Protein AF-A0AAV5U2C8-F1 (afdb_monomer)

Structure (mmCIF, N/CA/C/O backbone):
data_AF-A0AAV5U2C8-F1
#
_entry.id   AF-A0AAV5U2C8-F1
#
loop_
_atom_site.group_PDB
_atom_site.id
_atom_site.type_symbol
_atom_site.label_atom_id
_atom_site.label_alt_id
_atom_site.label_comp_id
_atom_site.label_asym_id
_atom_site.label_entity_id
_atom_site.label_seq_id
_atom_site.pdbx_PDB_ins_code
_atom_site.Cartn_x
_atom_site.Cartn_y
_atom_site.Cartn_z
_atom_site.occupancy
_atom_site.B_iso_or_equiv
_atom_site.auth_seq_id
_atom_site.auth_comp_id
_atom_site.auth_asym_id
_atom_site.auth_atom_id
_atom_site.pdbx_PDB_model_num
ATOM 1 N N . ASN A 1 1 ? -21.609 -47.140 25.732 1.00 37.31 1 ASN A N 1
ATOM 2 C CA . ASN A 1 1 ? -21.882 -45.901 26.488 1.00 37.31 1 ASN A CA 1
ATOM 3 C C . ASN A 1 1 ? -21.005 -44.795 25.938 1.00 37.31 1 ASN A C 1
ATOM 5 O O . ASN A 1 1 ? -19.939 -44.552 26.479 1.00 37.31 1 ASN A O 1
ATOM 9 N N . GLY A 1 2 ? -21.401 -44.214 24.806 1.00 45.47 2 GLY A N 1
ATOM 10 C CA . GLY A 1 2 ? -20.834 -42.949 24.354 1.00 45.47 2 GLY A CA 1
ATOM 11 C C . GLY A 1 2 ? -21.698 -41.860 24.959 1.00 45.47 2 GLY A C 1
ATOM 12 O O . GLY A 1 2 ? -22.853 -41.724 24.559 1.00 45.47 2 GLY A O 1
ATOM 13 N N . GLU A 1 3 ? -21.195 -41.181 25.984 1.00 42.56 3 GLU A N 1
ATOM 14 C CA . GLU A 1 3 ? -21.817 -39.936 26.420 1.00 42.56 3 GLU A CA 1
ATOM 15 C C . GLU A 1 3 ? -21.809 -38.969 25.228 1.00 42.56 3 GLU A C 1
ATOM 17 O O . GLU A 1 3 ? -20.778 -38.851 24.557 1.00 42.56 3 GLU A O 1
ATOM 22 N N . PRO A 1 4 ? -22.928 -38.298 24.913 1.00 44.84 4 PRO A N 1
ATOM 23 C CA . PRO A 1 4 ? -22.869 -37.160 24.016 1.00 44.84 4 PRO A CA 1
ATOM 24 C C . PRO A 1 4 ? -21.969 -36.123 24.690 1.00 44.84 4 PRO A C 1
ATOM 26 O O . PRO A 1 4 ? -22.270 -35.677 25.798 1.00 44.84 4 PRO A O 1
ATOM 29 N N . SER A 1 5 ? -20.848 -35.775 24.052 1.00 54.97 5 SER A N 1
ATOM 30 C CA . SER A 1 5 ? -20.014 -34.656 24.487 1.00 54.97 5 SER A CA 1
ATOM 31 C C . SER A 1 5 ? -20.931 -33.455 24.699 1.00 54.97 5 SER A C 1
ATOM 33 O O . SER A 1 5 ? -21.658 -33.079 23.773 1.00 54.97 5 SER A O 1
ATOM 35 N N . ALA A 1 6 ? -20.950 -32.914 25.919 1.00 51.59 6 ALA A N 1
ATOM 36 C CA . ALA A 1 6 ? -21.753 -31.747 26.253 1.00 51.59 6 ALA A CA 1
ATOM 37 C C . ALA A 1 6 ? -21.560 -30.661 25.177 1.00 51.59 6 ALA A C 1
ATOM 39 O O . ALA A 1 6 ? -20.439 -30.512 24.676 1.00 51.59 6 ALA A O 1
ATOM 40 N N . PRO A 1 7 ? -22.618 -29.928 24.783 1.00 51.03 7 PRO A N 1
ATOM 41 C CA . PRO A 1 7 ? -22.455 -28.815 23.862 1.00 51.03 7 PRO A CA 1
ATOM 42 C C . PRO A 1 7 ? -21.383 -27.891 24.434 1.00 51.03 7 PRO A C 1
ATOM 44 O O . PRO A 1 7 ? -21.460 -27.485 25.596 1.00 51.03 7 PRO A O 1
ATOM 47 N N . ILE A 1 8 ? -20.351 -27.629 23.634 1.00 58.72 8 ILE A N 1
ATOM 48 C CA . ILE A 1 8 ? -19.265 -26.725 23.995 1.00 58.72 8 ILE A CA 1
ATOM 49 C C . ILE A 1 8 ? -19.883 -25.326 24.006 1.00 58.72 8 ILE A C 1
ATOM 51 O O . ILE A 1 8 ? -19.920 -24.637 22.989 1.00 58.72 8 ILE A O 1
ATOM 55 N N . ASN A 1 9 ? -20.468 -24.943 25.140 1.00 69.00 9 ASN A N 1
ATOM 56 C CA . ASN A 1 9 ? -21.000 -23.608 25.339 1.00 69.00 9 ASN A CA 1
ATOM 57 C C . ASN A 1 9 ? -19.803 -22.678 25.501 1.00 69.00 9 ASN A C 1
ATOM 59 O O . ASN A 1 9 ? -19.193 -22.597 26.562 1.00 69.00 9 ASN A O 1
ATOM 63 N N . TYR A 1 10 ? -19.421 -22.046 24.405 1.00 77.06 10 TYR A N 1
ATOM 64 C CA . TYR A 1 10 ? -18.183 -21.300 24.312 1.00 77.06 10 TYR A CA 1
ATOM 65 C C . TYR A 1 10 ? -18.403 -20.036 23.489 1.00 77.06 10 TYR A C 1
ATOM 67 O O . TYR A 1 10 ? -19.067 -20.066 22.452 1.00 77.06 10 TYR A O 1
ATOM 75 N N . VAL A 1 11 ? -17.836 -18.927 23.961 1.00 78.88 11 VAL A N 1
ATOM 76 C CA . VAL A 1 11 ? -17.864 -17.645 23.262 1.00 78.88 11 VAL A CA 1
ATOM 77 C C . VAL A 1 11 ? -16.446 -17.251 22.873 1.00 78.88 11 VAL A C 1
ATOM 79 O O . VAL A 1 11 ? -15.591 -17.053 23.735 1.00 78.88 11 VAL A O 1
ATOM 82 N N . ALA A 1 12 ? -16.225 -17.108 21.567 1.00 80.31 12 ALA A N 1
ATOM 83 C CA . ALA A 1 12 ? -14.973 -16.636 20.994 1.00 80.31 12 ALA A CA 1
ATOM 84 C C . ALA A 1 12 ? -14.989 -15.131 20.755 1.00 80.31 12 ALA A C 1
ATOM 86 O O . ALA A 1 12 ? -15.989 -14.574 20.300 1.00 80.31 12 ALA A O 1
ATOM 87 N N . VAL A 1 13 ? -13.839 -14.497 20.966 1.00 82.50 13 VAL A N 1
ATOM 88 C CA . VAL A 1 13 ? -13.536 -13.188 20.384 1.00 82.50 13 VAL A CA 1
ATOM 89 C C . VAL A 1 13 ? -12.400 -13.386 19.395 1.00 82.50 13 VAL A C 1
ATOM 91 O O . VAL A 1 13 ? -11.321 -13.836 19.774 1.00 82.50 13 VAL A O 1
ATOM 94 N N . GLU A 1 14 ? -12.631 -13.049 18.132 1.00 87.19 14 GLU A N 1
ATOM 95 C CA . GLU A 1 14 ? -11.632 -13.156 17.071 1.00 87.19 14 GLU A CA 1
ATOM 96 C C . GLU A 1 14 ? -11.195 -11.769 16.603 1.00 87.19 14 GLU A C 1
ATOM 98 O O . GLU A 1 14 ? -12.014 -10.861 16.448 1.00 87.19 14 GLU A O 1
ATOM 103 N N . LEU A 1 15 ? -9.895 -11.605 16.360 1.00 88.00 15 LEU A N 1
ATOM 104 C CA . LEU A 1 15 ? -9.368 -10.459 15.630 1.00 88.00 15 LEU A CA 1
ATOM 105 C C . LEU A 1 15 ? -9.059 -10.850 14.197 1.00 88.00 15 LEU A C 1
ATOM 107 O O . LEU A 1 15 ? -8.498 -11.912 13.935 1.00 88.00 15 LEU A O 1
ATOM 111 N N . TYR A 1 16 ? -9.344 -9.936 13.279 1.00 88.19 16 TYR A N 1
ATOM 112 C CA . TYR A 1 16 ? -9.080 -10.128 11.865 1.00 88.19 16 TYR A CA 1
ATOM 113 C C . TYR A 1 16 ? -8.170 -9.012 11.353 1.00 88.19 16 TYR A C 1
ATOM 115 O O . TYR A 1 16 ? -8.519 -7.832 11.406 1.00 88.19 16 TYR A O 1
ATOM 123 N N . PHE A 1 17 ? -6.976 -9.381 10.885 1.00 87.31 17 PHE A N 1
ATOM 124 C CA . PHE A 1 17 ? -6.036 -8.431 10.297 1.00 87.31 17 PHE A CA 1
ATOM 125 C C . PHE A 1 17 ? -6.409 -8.211 8.828 1.00 87.31 17 PHE A C 1
ATOM 127 O O . PHE A 1 17 ? -6.119 -9.046 7.973 1.00 87.31 17 PHE A O 1
ATOM 134 N N . ILE A 1 18 ? -7.107 -7.107 8.555 1.00 83.06 18 ILE A N 1
ATOM 135 C CA . ILE A 1 18 ? -7.633 -6.795 7.218 1.00 83.06 18 ILE A CA 1
ATOM 136 C C . ILE A 1 18 ? -6.526 -6.255 6.310 1.00 83.06 18 ILE A C 1
ATOM 138 O O . ILE A 1 18 ? -6.359 -6.733 5.192 1.00 83.06 18 ILE A O 1
ATOM 142 N N . ASP A 1 19 ? -5.787 -5.249 6.778 1.00 83.62 19 ASP A N 1
ATOM 143 C CA . ASP A 1 19 ? -4.928 -4.439 5.916 1.00 83.62 19 ASP A CA 1
ATOM 144 C C . ASP A 1 19 ? -3.776 -3.785 6.689 1.00 83.62 19 ASP A C 1
ATOM 146 O O . ASP A 1 19 ? -3.923 -3.459 7.867 1.00 83.62 19 ASP A O 1
ATOM 150 N N . GLY A 1 20 ? -2.636 -3.581 6.024 1.00 84.56 20 GLY A N 1
ATOM 151 C CA . GLY A 1 20 ? -1.445 -2.968 6.609 1.00 84.56 20 GLY A CA 1
ATOM 152 C C . GLY A 1 20 ? -0.217 -2.988 5.685 1.00 84.56 20 GLY A C 1
ATOM 153 O O . GLY A 1 20 ? -0.287 -3.468 4.557 1.00 84.56 20 GLY A O 1
ATOM 154 N N . PRO A 1 21 ? 0.943 -2.501 6.146 1.00 84.06 21 PRO A N 1
ATOM 155 C CA . PRO A 1 21 ? 2.183 -2.475 5.357 1.00 84.06 21 PRO A CA 1
ATOM 156 C C . PRO A 1 21 ? 2.885 -3.842 5.253 1.00 84.06 21 PRO A C 1
ATOM 158 O O . PRO A 1 21 ? 3.712 -4.041 4.369 1.00 84.06 21 PRO A O 1
ATOM 161 N N . VAL A 1 22 ? 2.553 -4.797 6.131 1.00 83.56 22 VAL A N 1
ATOM 162 C CA . VAL A 1 22 ? 3.138 -6.151 6.177 1.00 83.56 22 VAL A CA 1
ATOM 163 C C . VAL A 1 22 ? 2.057 -7.225 6.235 1.00 83.56 22 VAL A C 1
ATOM 165 O O . VAL A 1 22 ? 0.924 -6.958 6.639 1.00 83.56 22 VAL A O 1
ATOM 168 N N . ASN A 1 23 ? 2.395 -8.452 5.842 1.00 80.62 23 ASN A N 1
ATOM 169 C CA . ASN A 1 23 ? 1.456 -9.582 5.851 1.00 80.62 23 ASN A CA 1
ATOM 170 C C . ASN A 1 23 ? 1.248 -10.190 7.241 1.00 80.62 23 ASN A C 1
ATOM 172 O O . ASN A 1 23 ? 0.294 -10.937 7.452 1.00 80.62 23 ASN A O 1
ATOM 176 N N . GLN A 1 24 ? 2.119 -9.862 8.192 1.00 85.88 24 GLN A N 1
ATOM 177 C CA . GLN A 1 24 ? 2.097 -10.437 9.525 1.00 85.88 24 GLN A CA 1
ATOM 178 C C . GLN A 1 24 ? 2.504 -9.402 10.570 1.00 85.88 24 GLN A C 1
ATOM 180 O O . GLN A 1 24 ? 3.481 -8.680 10.380 1.00 85.88 24 GLN A O 1
ATOM 185 N N . VAL A 1 25 ? 1.783 -9.381 11.689 1.00 89.00 25 VAL A N 1
ATOM 186 C CA . VAL A 1 25 ? 2.072 -8.522 12.841 1.00 89.00 25 VAL A CA 1
ATOM 187 C C . VAL A 1 25 ? 1.944 -9.307 14.138 1.00 89.00 25 VAL A C 1
ATOM 189 O O . VAL A 1 25 ? 1.022 -10.105 14.308 1.00 89.00 25 VAL A O 1
ATOM 192 N N . ASP A 1 26 ? 2.862 -9.064 15.066 1.00 90.81 26 ASP A N 1
ATOM 193 C CA . ASP A 1 26 ? 2.787 -9.627 16.410 1.00 90.81 26 ASP A CA 1
ATOM 194 C C . ASP A 1 26 ? 2.052 -8.640 17.320 1.00 90.81 26 ASP A C 1
ATOM 196 O O . ASP A 1 26 ? 2.413 -7.462 17.407 1.00 90.81 26 ASP A O 1
ATOM 200 N N . VAL A 1 27 ? 1.004 -9.115 17.994 1.00 90.94 27 VAL A N 1
ATOM 201 C CA . VAL A 1 27 ? 0.154 -8.290 18.857 1.00 90.94 27 VAL A CA 1
ATOM 202 C C . VAL A 1 27 ? -0.021 -8.921 20.228 1.00 90.94 27 VAL A C 1
ATOM 204 O O . VAL A 1 27 ? -0.014 -10.143 20.396 1.00 90.94 27 VAL A O 1
ATOM 207 N N . LYS A 1 28 ? -0.230 -8.069 21.228 1.00 90.31 28 LYS A N 1
ATOM 208 C CA . LYS A 1 28 ? -0.730 -8.469 22.543 1.00 90.31 28 LYS A CA 1
ATOM 209 C C . LYS A 1 28 ? -2.139 -7.929 22.687 1.00 90.31 28 LYS A C 1
ATOM 211 O O . LYS A 1 28 ? -2.323 -6.716 22.732 1.00 90.31 28 LYS A O 1
ATOM 216 N N . ALA A 1 29 ? -3.117 -8.815 22.756 1.00 89.44 29 ALA A N 1
ATOM 217 C CA . ALA A 1 29 ? -4.511 -8.449 22.929 1.00 89.44 29 ALA A CA 1
ATOM 218 C C . ALA A 1 29 ? -4.959 -8.714 24.368 1.00 89.44 29 ALA A C 1
ATOM 220 O O . ALA A 1 29 ? -4.550 -9.698 24.990 1.00 89.44 29 ALA A O 1
ATOM 221 N N . VAL A 1 30 ? -5.802 -7.828 24.885 1.00 87.88 30 VAL A N 1
ATOM 222 C CA . VAL A 1 30 ? -6.514 -7.995 26.151 1.00 87.88 30 VAL A CA 1
ATOM 223 C C . VAL A 1 30 ? -8.003 -7.861 25.870 1.00 87.88 30 VAL A C 1
ATOM 225 O O . VAL A 1 30 ? -8.440 -6.813 25.395 1.00 87.88 30 VAL A O 1
ATOM 228 N N . VAL A 1 31 ? -8.766 -8.914 26.145 1.00 87.44 31 VAL A N 1
ATOM 229 C CA . VAL A 1 31 ? -10.232 -8.911 26.084 1.00 87.44 31 VAL A CA 1
ATOM 230 C C . VAL A 1 31 ? -10.750 -8.668 27.490 1.00 87.44 31 VAL A C 1
ATOM 232 O O . VAL A 1 31 ? -10.403 -9.411 28.401 1.00 87.44 31 VAL A O 1
ATOM 235 N N . GLY A 1 32 ? -11.555 -7.627 27.673 1.00 86.88 32 GLY A N 1
ATOM 236 C CA . GLY A 1 32 ? -12.120 -7.248 28.960 1.00 86.88 32 GLY A CA 1
ATOM 237 C C . GLY A 1 32 ? -13.643 -7.168 28.927 1.00 86.88 32 GLY A C 1
ATOM 238 O O . GLY A 1 32 ? -14.236 -6.740 27.937 1.00 86.88 32 GLY A O 1
ATOM 239 N N . ILE A 1 33 ? -14.297 -7.533 30.028 1.00 86.56 33 ILE A N 1
ATOM 240 C CA . ILE A 1 33 ? -15.722 -7.261 30.249 1.00 86.56 33 ILE A CA 1
ATOM 241 C C . ILE A 1 33 ? -15.851 -6.088 31.213 1.00 86.56 33 ILE A C 1
ATOM 243 O O . ILE A 1 33 ? -15.458 -6.189 32.372 1.00 86.56 33 ILE A O 1
ATOM 247 N N . LEU A 1 34 ? -16.406 -4.972 30.749 1.00 83.88 34 LEU A N 1
ATOM 248 C CA . LEU A 1 34 ? -16.494 -3.738 31.530 1.00 83.88 34 LEU A CA 1
ATOM 249 C C . LEU A 1 34 ? -17.669 -3.750 32.509 1.00 83.88 34 LEU A C 1
ATOM 251 O O . LEU A 1 34 ? -18.766 -4.226 32.194 1.00 83.88 34 LEU A O 1
ATOM 255 N N . ASN A 1 35 ? -17.453 -3.144 33.679 1.00 74.94 35 ASN A N 1
ATOM 256 C CA . ASN A 1 35 ? -18.504 -2.962 34.670 1.00 74.94 35 ASN A CA 1
ATOM 257 C C . ASN A 1 35 ? -19.487 -1.862 34.251 1.00 74.94 35 ASN A C 1
ATOM 259 O O . ASN A 1 35 ? -19.100 -0.754 33.883 1.00 74.94 35 ASN A O 1
ATOM 263 N N . LYS A 1 36 ? -20.783 -2.168 34.322 1.00 67.62 36 LYS A N 1
ATOM 264 C CA . LYS A 1 36 ? -21.863 -1.225 34.009 1.00 67.62 36 LYS A CA 1
ATOM 265 C C . LYS A 1 36 ? -22.198 -0.276 35.154 1.00 67.62 36 LYS A C 1
ATOM 267 O O . LYS A 1 36 ? -22.657 0.825 34.870 1.00 67.62 36 LYS A O 1
ATOM 272 N N . ASP A 1 37 ? -21.951 -0.696 36.393 1.00 64.25 37 ASP A N 1
ATOM 273 C CA . ASP A 1 37 ? -22.364 0.019 37.608 1.00 64.25 37 ASP A CA 1
ATOM 274 C C . ASP A 1 37 ? -21.200 0.774 38.272 1.00 64.25 37 ASP A C 1
ATOM 276 O O . ASP A 1 37 ? -21.314 1.280 39.387 1.00 64.25 37 ASP A O 1
ATOM 280 N N . ALA A 1 38 ? -20.059 0.843 37.587 1.00 59.62 38 ALA A N 1
ATOM 281 C CA . ALA A 1 38 ? -18.886 1.559 38.050 1.00 59.62 38 ALA A CA 1
ATOM 282 C C . ALA A 1 38 ? -19.070 3.083 37.938 1.00 59.62 38 ALA A C 1
ATOM 284 O O . ALA A 1 38 ? -19.606 3.601 36.954 1.00 59.62 38 ALA A O 1
ATOM 285 N N . THR A 1 39 ? -18.586 3.811 38.945 1.00 56.72 39 THR A N 1
ATOM 286 C CA . THR A 1 39 ? -18.412 5.270 38.891 1.00 56.72 39 THR A CA 1
ATOM 287 C C . THR A 1 39 ? -17.502 5.646 37.713 1.00 56.72 39 THR A C 1
ATOM 289 O O . THR A 1 39 ? -16.755 4.812 37.207 1.00 56.72 39 THR A O 1
ATOM 292 N N . ALA A 1 40 ? -17.544 6.899 37.245 1.00 58.31 40 ALA A N 1
ATOM 293 C CA . ALA A 1 40 ? -16.787 7.335 36.060 1.00 58.31 40 ALA A CA 1
ATOM 294 C C . ALA A 1 40 ? -15.269 7.033 36.124 1.00 58.31 40 ALA A C 1
ATOM 296 O O . ALA A 1 40 ? -14.639 6.897 35.079 1.00 58.31 40 ALA A O 1
ATOM 297 N N . GLU A 1 41 ? -14.702 6.887 37.326 1.00 57.66 41 GLU A N 1
ATOM 298 C CA . GLU A 1 41 ? -13.298 6.511 37.552 1.00 57.66 41 GLU A CA 1
ATOM 299 C C . GLU A 1 41 ? -13.027 4.999 37.386 1.00 57.66 41 GLU A C 1
ATOM 301 O O . GLU A 1 41 ? -11.931 4.621 36.980 1.00 57.66 41 GLU A O 1
ATOM 306 N N . ASP A 1 42 ? -14.026 4.136 37.608 1.00 56.12 42 ASP A N 1
ATOM 307 C CA . ASP A 1 42 ? -13.929 2.669 37.510 1.00 56.12 42 ASP A CA 1
ATOM 308 C C . ASP A 1 42 ? -14.566 2.099 36.222 1.00 56.12 42 ASP A C 1
ATOM 310 O O . ASP A 1 42 ? -14.479 0.900 35.956 1.00 56.12 42 ASP A O 1
ATOM 314 N N . ALA A 1 43 ? -15.205 2.936 35.394 1.00 57.50 43 ALA A N 1
ATOM 315 C CA . ALA A 1 43 ? -15.946 2.515 34.195 1.00 57.50 43 ALA A CA 1
ATOM 316 C C . ALA A 1 43 ? -15.083 1.810 33.129 1.00 57.50 43 ALA A C 1
ATOM 318 O O . ALA A 1 43 ? -15.602 1.048 32.311 1.00 57.50 43 ALA A O 1
ATOM 319 N N . ASN A 1 44 ? -13.768 2.042 33.155 1.00 60.78 44 ASN A N 1
ATOM 320 C CA . ASN A 1 44 ? -12.799 1.410 32.257 1.00 60.78 44 ASN A CA 1
ATOM 321 C C . ASN A 1 44 ? -12.112 0.184 32.875 1.00 60.78 44 ASN A C 1
ATOM 323 O O . ASN A 1 44 ? -11.251 -0.417 32.234 1.00 60.78 44 ASN A O 1
ATOM 327 N N . LYS A 1 45 ? -12.468 -0.195 34.107 1.00 67.62 45 LYS A N 1
ATOM 328 C CA . LYS A 1 45 ? -11.907 -1.366 34.773 1.00 67.62 45 LYS A CA 1
ATOM 329 C C . LYS A 1 45 ? -12.720 -2.598 34.393 1.00 67.62 45 LYS A C 1
ATOM 331 O O . LYS A 1 45 ? -13.929 -2.668 34.633 1.00 67.62 45 LYS A O 1
ATOM 336 N N . ALA A 1 46 ? -12.059 -3.565 33.772 1.00 74.06 46 ALA A N 1
ATOM 337 C CA . ALA A 1 46 ? -12.700 -4.815 33.417 1.00 74.06 46 ALA A CA 1
ATOM 338 C C . ALA A 1 46 ? -12.904 -5.693 34.665 1.00 74.06 46 ALA A C 1
ATOM 340 O O . ALA A 1 46 ? -12.035 -5.791 35.532 1.00 74.06 46 ALA A O 1
ATOM 341 N N . ILE A 1 47 ? -14.088 -6.300 34.764 1.00 79.81 47 ILE A N 1
ATOM 342 C CA . ILE A 1 47 ? -14.461 -7.282 35.792 1.00 79.81 47 ILE A CA 1
ATOM 343 C C . ILE A 1 47 ? -13.760 -8.615 35.509 1.00 79.81 47 ILE A C 1
ATOM 345 O O . ILE A 1 47 ? -13.338 -9.306 36.430 1.00 79.81 47 ILE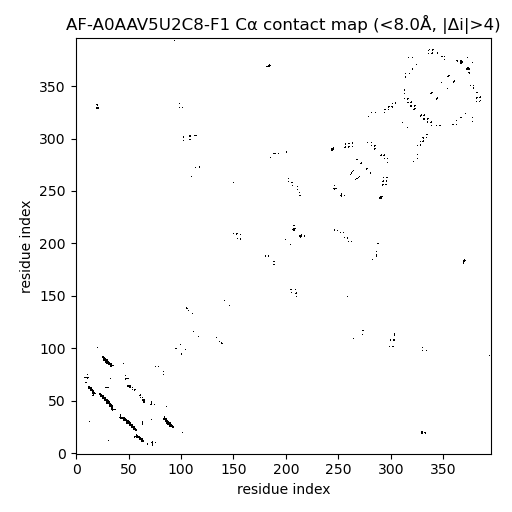 A O 1
ATOM 349 N N . VAL A 1 48 ? -13.644 -8.950 34.225 1.00 82.31 48 VAL A N 1
ATOM 350 C CA . VAL A 1 48 ? -12.983 -10.146 33.705 1.00 82.31 48 VAL A CA 1
ATOM 351 C C . VAL A 1 48 ? -12.037 -9.702 32.598 1.00 82.31 48 VAL A C 1
ATOM 353 O O . VAL A 1 48 ? -12.463 -8.939 31.731 1.00 82.31 48 VAL A O 1
ATOM 356 N N . GLU A 1 49 ? -10.785 -10.163 32.622 1.00 83.25 49 GLU A N 1
ATOM 357 C CA . GLU A 1 49 ? -9.786 -9.901 31.580 1.00 83.25 49 GLU A CA 1
ATOM 358 C C . GLU A 1 49 ? -9.086 -11.190 31.145 1.00 83.25 49 GLU A C 1
ATOM 360 O O . GLU A 1 49 ? -8.584 -11.935 31.982 1.00 83.25 49 GLU A O 1
ATOM 365 N N . GLU A 1 50 ? -8.943 -11.382 29.837 1.00 83.88 50 GLU A N 1
ATOM 366 C CA . GLU A 1 50 ? -8.108 -12.422 29.235 1.00 83.88 50 GLU A CA 1
ATOM 367 C C . GLU A 1 50 ? -7.023 -11.780 28.370 1.00 83.88 50 GLU A C 1
ATOM 369 O O . GLU A 1 50 ? -7.273 -10.810 27.651 1.00 83.88 50 GLU A O 1
ATOM 374 N N . ARG A 1 51 ? -5.792 -12.299 28.446 1.00 86.06 51 ARG A N 1
ATOM 375 C CA . ARG A 1 51 ? -4.627 -11.739 27.745 1.00 86.06 51 ARG A CA 1
ATOM 376 C C . ARG A 1 51 ? -3.989 -12.790 26.860 1.00 86.06 51 ARG A C 1
ATOM 378 O O . ARG A 1 51 ? -3.636 -13.858 27.346 1.00 86.06 51 ARG A O 1
ATOM 385 N N . LYS A 1 52 ? -3.735 -12.447 25.599 1.00 86.50 52 LYS A N 1
ATOM 386 C CA . LYS A 1 52 ? -3.076 -13.345 24.648 1.00 86.50 52 LYS A CA 1
ATOM 387 C C . LYS A 1 52 ? -2.058 -12.596 23.807 1.00 86.50 52 LYS A C 1
ATOM 389 O O . LYS A 1 52 ? -2.315 -11.500 23.312 1.00 86.50 52 LYS A O 1
ATOM 394 N N . SER A 1 53 ? -0.881 -13.194 23.658 1.00 88.81 53 SER A N 1
ATOM 395 C CA . SER A 1 53 ? 0.095 -12.770 22.651 1.00 88.81 53 SER A CA 1
ATOM 396 C C . SER A 1 53 ? -0.093 -13.660 21.434 1.00 88.81 53 SER A C 1
ATOM 398 O O . SER A 1 53 ? -0.081 -14.882 21.568 1.00 88.81 53 SER A O 1
ATOM 400 N N . LEU A 1 54 ? -0.299 -13.063 20.267 1.00 89.31 54 LEU A N 1
ATOM 401 C CA . LEU A 1 54 ? -0.561 -13.802 19.042 1.00 89.31 54 LEU A CA 1
ATOM 402 C C . LEU A 1 54 ? 0.099 -13.134 17.841 1.00 89.31 54 LEU A C 1
ATOM 404 O O . LEU A 1 54 ? 0.321 -11.924 17.799 1.00 89.31 54 LEU A O 1
ATOM 408 N N . LYS A 1 55 ? 0.382 -13.968 16.851 1.00 90.56 55 LYS A N 1
ATOM 409 C CA . LYS A 1 55 ? 0.908 -13.581 15.554 1.00 90.56 55 LYS A CA 1
ATOM 410 C C . LYS A 1 55 ? -0.256 -13.558 14.576 1.00 90.56 55 LYS A C 1
ATOM 412 O O . LYS A 1 55 ? -0.805 -14.607 14.244 1.00 90.56 55 LYS A O 1
ATOM 417 N N . MET A 1 56 ? -0.662 -12.362 14.169 1.00 89.12 56 MET A N 1
ATOM 418 C CA . MET A 1 56 ? -1.753 -12.168 13.222 1.00 89.12 56 MET A CA 1
ATOM 419 C C . MET A 1 56 ? -1.231 -12.232 11.792 1.00 89.12 56 MET A C 1
ATOM 421 O O . MET A 1 56 ? -0.195 -11.642 11.484 1.00 89.12 56 MET A O 1
ATOM 425 N N . ILE A 1 57 ? -1.968 -12.920 10.922 1.00 86.62 57 ILE A N 1
ATOM 426 C CA . ILE A 1 57 ? -1.691 -13.019 9.485 1.00 86.62 57 ILE A CA 1
ATOM 427 C C . ILE A 1 57 ? -2.844 -12.348 8.742 1.00 86.62 57 ILE A C 1
ATOM 429 O O . ILE A 1 57 ? -4.008 -12.535 9.105 1.00 86.62 57 ILE A O 1
ATOM 433 N N . ARG A 1 58 ? -2.522 -11.542 7.728 1.00 86.25 58 ARG A N 1
ATOM 434 C CA . ARG A 1 58 ? -3.527 -10.821 6.946 1.00 86.25 58 ARG A CA 1
ATOM 435 C C . ARG A 1 58 ? -4.510 -11.802 6.314 1.00 86.25 58 ARG A C 1
ATOM 437 O O . ARG A 1 58 ? -4.100 -12.835 5.796 1.00 86.25 58 ARG A O 1
ATOM 444 N N . GLY A 1 59 ? -5.797 -11.479 6.371 1.00 81.44 59 GLY A N 1
ATOM 445 C CA . GLY A 1 59 ? -6.848 -12.330 5.813 1.00 81.44 59 GLY A CA 1
ATOM 446 C C . GLY A 1 59 ? -7.198 -13.553 6.670 1.00 81.44 59 GLY A C 1
ATOM 447 O O . GLY A 1 59 ? -7.997 -14.382 6.248 1.00 81.44 59 GLY A O 1
ATOM 448 N N . ARG A 1 60 ? -6.623 -13.685 7.875 1.00 84.62 60 ARG A N 1
ATOM 449 C CA . ARG A 1 60 ? -6.879 -14.817 8.773 1.00 84.62 60 ARG A CA 1
ATOM 450 C C . ARG A 1 60 ? -7.431 -14.359 10.121 1.00 84.62 60 ARG A C 1
ATOM 452 O O . ARG A 1 60 ? -6.836 -13.522 10.803 1.00 84.62 60 ARG A O 1
ATOM 459 N N . GLY A 1 61 ? -8.546 -14.968 10.526 1.00 85.75 61 GLY A N 1
ATOM 460 C CA . GLY A 1 61 ? -9.111 -14.826 11.868 1.00 85.75 61 GLY A CA 1
ATOM 461 C C . GLY A 1 61 ? -8.185 -15.432 12.921 1.00 85.75 61 GLY A C 1
ATOM 462 O O . GLY A 1 61 ? -7.723 -16.566 12.783 1.00 85.75 61 GLY A O 1
ATOM 463 N N . CYS A 1 62 ? -7.880 -14.650 13.952 1.00 84.69 62 CYS A N 1
ATOM 464 C CA . CYS A 1 62 ? -7.028 -15.040 15.063 1.00 84.69 62 CYS A CA 1
ATOM 465 C C . CYS A 1 62 ? -7.823 -14.934 16.363 1.00 84.69 62 CYS A C 1
ATOM 467 O O . CYS A 1 62 ? -8.126 -13.842 16.846 1.00 84.69 62 CYS A O 1
ATOM 469 N N . GLU A 1 63 ? -8.152 -16.084 16.929 1.00 85.31 63 GLU A N 1
ATOM 470 C CA . GLU A 1 63 ? -8.942 -16.171 18.147 1.00 85.31 63 GLU A CA 1
ATOM 471 C C . GLU A 1 63 ? -8.139 -15.714 19.379 1.00 85.31 63 GLU A C 1
ATOM 473 O O . GLU A 1 63 ? -7.012 -16.168 19.622 1.00 85.31 63 GLU A O 1
ATOM 478 N N . LEU A 1 64 ? -8.716 -14.797 20.158 1.00 78.19 64 LEU A N 1
ATOM 479 C CA . LEU A 1 64 ? -8.075 -14.152 21.305 1.00 78.19 64 LEU A CA 1
ATOM 480 C C . LEU A 1 64 ? -8.186 -14.928 22.612 1.00 78.19 64 LEU A C 1
ATOM 482 O O . LEU A 1 64 ? -7.396 -14.681 23.518 1.00 78.19 64 LEU A O 1
ATOM 486 N N . THR A 1 65 ? -9.147 -15.833 22.723 1.00 68.38 65 THR A N 1
ATOM 487 C CA . THR A 1 65 ? -9.392 -16.590 23.953 1.00 68.38 65 THR A CA 1
ATOM 488 C C . THR A 1 65 ? -8.337 -17.684 24.142 1.00 68.38 65 THR A C 1
ATOM 490 O O . THR A 1 65 ? -7.823 -18.251 23.168 1.00 68.38 65 THR A O 1
ATOM 493 N N . ASP A 1 66 ? -7.946 -17.941 25.391 1.00 63.84 66 ASP A N 1
ATOM 494 C CA . ASP A 1 66 ? -6.989 -19.005 25.731 1.00 63.84 66 ASP A CA 1
ATOM 495 C C . ASP A 1 66 ? -7.650 -20.393 25.598 1.00 63.84 66 ASP A C 1
ATOM 497 O O . ASP A 1 66 ? -8.856 -20.503 25.373 1.00 63.84 66 ASP A O 1
ATOM 501 N N . THR A 1 67 ? -6.882 -21.474 25.691 1.00 58.97 67 THR A N 1
ATOM 502 C CA . THR A 1 67 ? -7.406 -22.849 25.590 1.00 58.97 67 THR A CA 1
ATOM 503 C C . THR A 1 67 ? -8.205 -23.312 26.819 1.00 58.97 67 THR A C 1
ATOM 505 O O . THR A 1 67 ? -8.953 -24.277 26.700 1.00 58.97 67 THR A O 1
ATOM 508 N N . ASP A 1 68 ? -8.111 -22.624 27.966 1.00 59.19 68 ASP A N 1
ATOM 509 C CA . ASP A 1 68 ? -8.618 -23.090 29.279 1.00 59.19 68 ASP A CA 1
ATOM 510 C C . ASP A 1 68 ? -9.865 -22.312 29.780 1.00 59.19 68 ASP A C 1
ATOM 512 O O . ASP A 1 68 ? -9.993 -21.915 30.935 1.00 59.19 68 ASP A O 1
ATOM 516 N N . ARG A 1 69 ? -10.781 -22.033 28.847 1.00 63.66 69 ARG A N 1
ATOM 517 C CA . ARG A 1 69 ? -11.909 -21.078 28.922 1.00 63.66 69 ARG A CA 1
ATOM 518 C C . ARG A 1 69 ? -12.928 -21.323 30.041 1.00 63.66 69 ARG A C 1
ATOM 520 O O . ARG A 1 69 ? -13.845 -22.125 29.868 1.00 63.66 69 ARG A O 1
ATOM 527 N N . ALA A 1 70 ? -12.879 -20.494 31.079 1.00 64.19 70 ALA A N 1
ATOM 528 C CA . ALA A 1 70 ? -14.004 -20.288 31.991 1.00 64.19 70 ALA A CA 1
ATOM 529 C C . ALA A 1 70 ? -14.462 -18.820 31.980 1.00 64.19 70 ALA A C 1
ATOM 531 O O . ALA A 1 70 ? -15.573 -18.530 31.563 1.00 64.19 70 ALA A O 1
ATOM 532 N N . ASP A 1 71 ? -13.605 -17.854 32.307 1.00 75.88 71 ASP A N 1
ATOM 533 C CA . ASP A 1 71 ? -14.097 -16.566 32.820 1.00 75.88 71 ASP A CA 1
ATOM 534 C C . ASP A 1 71 ? -14.915 -15.700 31.836 1.00 75.88 71 ASP A C 1
ATOM 536 O O . ASP A 1 71 ? -16.015 -15.259 32.190 1.00 75.88 71 ASP A O 1
ATOM 540 N N . VAL A 1 72 ? -14.440 -15.431 30.607 1.00 80.25 72 VAL A N 1
ATOM 541 C CA . VAL A 1 72 ? -15.208 -14.602 29.644 1.00 80.25 72 VAL A CA 1
ATOM 542 C C . VAL A 1 72 ? -16.449 -15.343 29.150 1.00 80.25 72 VAL A C 1
ATOM 544 O O . VAL A 1 72 ? -17.539 -14.766 29.086 1.00 80.25 72 VAL A O 1
ATOM 547 N N . SER A 1 73 ? -16.296 -16.627 28.820 1.00 83.19 73 SER A N 1
ATOM 548 C CA . SER A 1 73 ? -17.396 -17.469 28.339 1.00 83.19 73 SER A CA 1
ATOM 549 C C . SER A 1 73 ? -18.474 -17.645 29.415 1.00 83.19 73 SER A C 1
ATOM 551 O O . SER A 1 73 ? -19.649 -17.397 29.140 1.00 83.19 73 SER A O 1
ATOM 553 N N . ASP A 1 74 ? -18.088 -17.962 30.650 1.00 81.50 74 ASP A N 1
ATOM 554 C CA . ASP A 1 74 ? -18.982 -18.114 31.800 1.00 81.50 74 ASP A CA 1
ATOM 555 C C . ASP A 1 74 ? -19.682 -16.805 32.132 1.00 81.50 74 ASP A C 1
ATOM 557 O O . ASP A 1 74 ? -20.888 -16.794 32.387 1.00 81.50 74 ASP A O 1
ATOM 561 N N . TYR A 1 75 ? -18.971 -15.675 32.099 1.00 84.44 75 TYR A N 1
ATOM 562 C CA . TYR A 1 75 ? -19.606 -14.388 32.353 1.00 84.44 75 TYR A CA 1
ATOM 563 C C . TYR A 1 75 ? -20.683 -14.083 31.309 1.00 84.44 75 TYR A C 1
ATOM 565 O O . TYR A 1 75 ? -21.782 -13.653 31.673 1.00 84.44 75 TYR A O 1
ATOM 573 N N . ILE A 1 76 ? -20.392 -14.294 30.021 1.00 84.75 76 ILE A N 1
ATOM 574 C CA . ILE A 1 76 ? -21.353 -14.025 28.945 1.00 84.75 76 ILE A CA 1
ATOM 575 C C . ILE A 1 76 ? -22.560 -14.956 29.067 1.00 84.75 76 ILE A C 1
ATOM 577 O O . ILE A 1 76 ? -23.698 -14.488 29.002 1.00 84.75 76 ILE A O 1
ATOM 581 N N . MET A 1 77 ? -22.327 -16.242 29.332 1.00 84.69 77 MET A N 1
ATOM 582 C CA . MET A 1 77 ? -23.389 -17.225 29.543 1.00 84.69 77 MET A CA 1
ATOM 583 C C . MET A 1 77 ? -24.280 -16.888 30.744 1.00 84.69 77 MET A C 1
ATOM 585 O O . MET A 1 77 ? -25.505 -16.904 30.633 1.00 84.69 77 MET A O 1
ATOM 589 N N . ASN A 1 78 ? -23.686 -16.501 31.873 1.00 85.56 78 ASN A N 1
ATOM 590 C CA . ASN A 1 78 ? -24.421 -16.130 33.085 1.00 85.56 78 ASN A CA 1
ATOM 591 C C . ASN A 1 78 ? -25.201 -14.810 32.945 1.00 85.56 78 ASN A C 1
ATOM 593 O O . ASN A 1 78 ? -26.025 -14.479 33.800 1.00 85.56 78 ASN A O 1
ATOM 597 N N . ASN A 1 79 ? -24.958 -14.045 31.877 1.00 87.00 79 ASN A N 1
ATOM 598 C CA . ASN A 1 79 ? -25.588 -12.752 31.625 1.00 87.00 79 ASN A CA 1
ATOM 599 C C . ASN A 1 79 ? -26.340 -12.692 30.284 1.00 87.00 79 ASN A C 1
ATOM 601 O O . ASN A 1 79 ? -26.611 -11.597 29.785 1.00 87.00 79 ASN A O 1
ATOM 605 N N . VAL A 1 80 ? -26.742 -13.835 29.717 1.00 86.38 80 VAL A N 1
ATOM 606 C CA . VAL A 1 80 ? -27.616 -13.873 28.530 1.00 86.38 80 VAL A CA 1
ATOM 607 C C . VAL A 1 80 ? -28.905 -13.079 28.788 1.00 86.38 80 VAL A C 1
ATOM 609 O O . VAL A 1 80 ? -29.518 -13.161 29.851 1.00 86.38 80 VAL A O 1
ATOM 612 N N . GLY A 1 81 ? -29.306 -12.262 27.810 1.00 85.62 81 GLY A N 1
ATOM 613 C CA . GLY A 1 81 ? -30.446 -11.345 27.931 1.00 85.62 81 GLY A CA 1
ATOM 614 C C . GLY A 1 81 ? -30.121 -10.015 28.624 1.00 85.62 81 GLY A C 1
ATOM 615 O O . GLY A 1 81 ? -30.980 -9.135 28.685 1.00 85.62 81 GLY A O 1
ATOM 616 N N . ARG A 1 82 ? -28.886 -9.819 29.106 1.00 86.19 82 ARG A N 1
ATOM 617 C CA . ARG A 1 82 ? -28.392 -8.531 29.611 1.00 86.19 82 ARG A CA 1
ATOM 618 C C . ARG A 1 82 ? -27.422 -7.919 28.605 1.00 86.19 82 ARG A C 1
ATOM 620 O O . ARG A 1 82 ? -26.663 -8.614 27.943 1.00 86.19 82 ARG A O 1
ATOM 627 N N . LEU A 1 83 ? -27.412 -6.589 28.508 1.00 83.00 83 LEU A N 1
ATOM 628 C CA . LEU A 1 83 ? -26.395 -5.884 27.721 1.00 83.00 83 LEU A CA 1
ATOM 629 C C . LEU A 1 83 ? -25.013 -6.093 28.378 1.00 83.00 83 LEU A C 1
ATOM 631 O O . LEU A 1 83 ? -24.863 -5.839 29.573 1.00 83.00 83 LEU A O 1
ATOM 635 N N . ILE A 1 84 ? -24.017 -6.519 27.608 1.00 85.19 84 ILE A N 1
ATOM 636 C CA . ILE A 1 84 ? -22.634 -6.739 28.054 1.00 85.19 84 ILE A CA 1
ATOM 637 C C . ILE A 1 84 ? -21.747 -5.742 27.307 1.00 85.19 84 ILE A C 1
ATOM 639 O O . ILE A 1 84 ? -21.928 -5.531 26.109 1.00 85.19 84 ILE A O 1
ATOM 643 N N . ARG A 1 85 ? -20.823 -5.087 28.015 1.00 86.81 85 ARG A N 1
ATOM 644 C CA . ARG A 1 85 ? -19.839 -4.188 27.402 1.00 86.81 85 ARG A CA 1
ATOM 645 C C . ARG A 1 85 ? -18.509 -4.916 27.307 1.00 86.81 85 ARG A C 1
ATOM 647 O O . ARG A 1 85 ? -17.930 -5.256 28.333 1.00 86.81 85 ARG A O 1
ATOM 654 N N . LEU A 1 86 ? -18.056 -5.140 26.082 1.00 85.88 86 LEU A N 1
ATOM 655 C CA . LEU A 1 86 ? -16.763 -5.742 25.787 1.00 85.88 86 LEU A CA 1
ATOM 656 C C . LEU A 1 86 ? -15.762 -4.641 25.445 1.00 85.88 86 LEU A C 1
ATOM 658 O O . LEU A 1 86 ? -16.086 -3.710 24.706 1.00 85.88 86 LEU A O 1
ATOM 662 N N . SER A 1 87 ? -14.553 -4.758 25.976 1.00 87.12 87 SER A N 1
ATOM 663 C CA . SER A 1 87 ? -13.393 -3.978 25.572 1.00 87.12 87 SER A CA 1
ATOM 664 C C . SER A 1 87 ? -12.352 -4.908 24.964 1.00 87.12 87 SER A C 1
ATOM 666 O O . SER A 1 87 ? -12.152 -6.034 25.416 1.00 87.12 87 SER A O 1
ATOM 668 N N . VAL A 1 88 ? -11.684 -4.434 23.917 1.00 87.88 88 VAL A N 1
ATOM 669 C CA . VAL A 1 88 ? -10.530 -5.118 23.338 1.00 87.88 88 VAL A CA 1
ATOM 670 C C . VAL A 1 88 ? -9.409 -4.100 23.237 1.00 87.88 88 VAL A C 1
ATOM 672 O O . VAL A 1 88 ? -9.529 -3.108 22.521 1.00 87.88 88 VAL A O 1
ATOM 675 N N . LEU A 1 89 ? -8.334 -4.329 23.983 1.00 88.19 89 LEU A N 1
ATOM 676 C CA . LEU A 1 89 ? -7.127 -3.514 23.939 1.00 88.19 89 LEU A CA 1
ATOM 677 C C . LEU A 1 89 ? -6.054 -4.268 23.159 1.00 88.19 89 LEU A C 1
ATOM 679 O O . LEU A 1 89 ? -5.653 -5.360 23.553 1.00 88.19 89 LEU A O 1
ATOM 683 N N . ILE A 1 90 ? -5.569 -3.673 22.072 1.00 89.56 90 ILE A N 1
ATOM 684 C CA . ILE A 1 90 ? -4.516 -4.242 21.229 1.00 89.56 90 ILE A CA 1
ATOM 685 C C . ILE A 1 90 ? -3.244 -3.426 21.445 1.00 89.56 90 ILE A C 1
ATOM 687 O O . ILE A 1 90 ? -3.241 -2.212 21.260 1.00 89.56 90 ILE A O 1
ATOM 691 N N . LYS A 1 91 ? -2.158 -4.094 21.836 1.00 89.88 91 LYS A N 1
ATOM 692 C CA . LYS A 1 91 ? -0.821 -3.510 21.975 1.00 89.88 91 LYS A CA 1
ATOM 693 C C . LYS A 1 91 ? 0.095 -4.074 20.899 1.00 89.88 91 LYS A C 1
ATOM 695 O O . LYS A 1 91 ? 0.154 -5.289 20.707 1.00 89.88 91 LYS A O 1
ATOM 700 N N . MET A 1 92 ? 0.823 -3.192 20.227 1.00 89.38 92 MET A N 1
ATOM 701 C CA . MET A 1 92 ? 1.710 -3.517 19.108 1.00 89.38 92 MET A CA 1
ATOM 702 C C . MET A 1 92 ? 3.022 -2.734 19.253 1.00 89.38 92 MET A C 1
ATOM 704 O O . MET A 1 92 ? 3.069 -1.753 19.996 1.00 89.38 92 MET A O 1
ATOM 708 N N . ASP A 1 93 ? 4.088 -3.163 18.573 1.00 87.25 93 ASP A N 1
ATOM 709 C CA . ASP A 1 93 ? 5.356 -2.417 18.554 1.00 87.25 93 ASP A CA 1
ATOM 710 C C . ASP A 1 93 ? 5.156 -1.057 17.860 1.00 87.25 93 ASP A C 1
ATOM 712 O O . ASP A 1 93 ? 4.588 -0.987 16.768 1.00 87.25 93 ASP A O 1
ATOM 716 N N . SER A 1 94 ? 5.636 0.026 18.478 1.00 83.50 94 SER A N 1
ATOM 717 C CA . SER A 1 94 ? 5.540 1.382 17.929 1.00 83.50 94 SER A CA 1
ATOM 718 C C . SER A 1 94 ? 6.277 1.532 16.597 1.00 83.50 94 SER A C 1
ATOM 720 O O . SER A 1 94 ? 5.871 2.344 15.767 1.00 83.50 94 SER A O 1
ATOM 722 N N . LYS A 1 95 ? 7.293 0.700 16.333 1.00 83.62 95 LYS A N 1
ATOM 723 C CA . LYS A 1 95 ? 7.973 0.631 15.032 1.00 83.62 95 LYS A CA 1
ATOM 724 C C . LYS A 1 95 ? 7.019 0.301 13.893 1.00 83.62 95 LYS A C 1
ATOM 726 O O . LYS A 1 95 ? 7.258 0.741 12.774 1.00 83.62 95 LYS A O 1
ATOM 731 N N . LEU A 1 96 ? 5.921 -0.412 14.153 1.00 81.12 96 LEU A N 1
ATOM 732 C CA . LEU A 1 96 ? 4.928 -0.703 13.119 1.00 81.12 96 LEU A CA 1
ATOM 733 C C . LEU A 1 96 ? 4.203 0.559 12.615 1.00 81.12 96 LEU A C 1
ATOM 735 O O . LEU A 1 96 ? 3.573 0.527 11.560 1.00 81.12 96 LEU A O 1
ATOM 739 N N . PHE A 1 97 ? 4.313 1.673 13.336 1.00 78.31 97 PHE A N 1
ATOM 740 C CA . PHE A 1 97 ? 3.774 2.971 12.937 1.00 78.31 97 PHE A CA 1
ATOM 741 C C . PHE 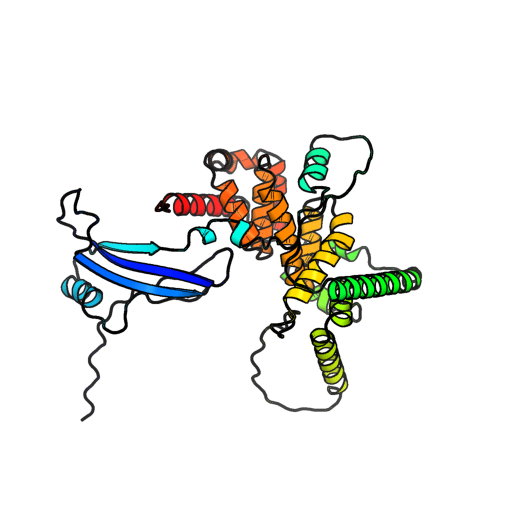A 1 97 ? 4.837 3.897 12.333 1.00 78.31 97 PHE A C 1
ATOM 743 O O . PHE A 1 97 ? 4.506 5.001 11.905 1.00 78.31 97 PHE A O 1
ATOM 750 N N . ASP A 1 98 ? 6.100 3.465 12.283 1.00 76.81 98 ASP A N 1
ATOM 751 C CA . ASP A 1 98 ? 7.185 4.200 11.643 1.00 76.81 98 ASP A CA 1
ATOM 752 C C . ASP A 1 98 ? 7.351 3.735 10.182 1.00 76.81 98 ASP A C 1
ATOM 754 O O . ASP A 1 98 ? 7.716 2.578 9.948 1.00 76.81 98 ASP A O 1
ATOM 758 N N . PRO A 1 99 ? 7.136 4.610 9.178 1.00 70.88 99 PRO A N 1
ATOM 759 C CA . PRO A 1 99 ? 7.383 4.284 7.774 1.00 70.88 99 PRO A CA 1
ATOM 760 C C . PRO A 1 99 ? 8.796 3.747 7.504 1.00 70.88 99 PRO A C 1
ATOM 762 O O . PRO A 1 99 ? 8.974 2.899 6.627 1.00 70.88 99 PRO A O 1
ATOM 765 N N . PHE A 1 100 ? 9.807 4.190 8.263 1.00 73.81 100 PHE A N 1
ATOM 766 C CA . PHE A 1 100 ? 11.190 3.729 8.102 1.00 73.81 100 PHE A CA 1
ATOM 767 C C . PHE A 1 100 ? 11.385 2.253 8.461 1.00 73.81 100 PHE A C 1
ATOM 769 O O . PHE A 1 100 ? 12.343 1.642 7.992 1.00 73.81 100 PHE A O 1
ATOM 776 N N . THR A 1 101 ? 10.476 1.659 9.235 1.00 78.44 101 THR A N 1
ATOM 777 C CA . THR A 1 101 ? 10.490 0.219 9.533 1.00 78.44 101 THR A CA 1
ATOM 778 C C . THR A 1 101 ? 10.275 -0.621 8.277 1.00 78.44 101 THR A C 1
ATOM 780 O O . THR A 1 101 ? 10.819 -1.717 8.168 1.00 78.44 101 THR A O 1
ATOM 783 N N . TYR A 1 102 ? 9.502 -0.105 7.320 1.00 74.50 102 TYR A N 1
ATOM 784 C CA . TYR A 1 102 ? 9.126 -0.815 6.094 1.00 74.50 102 TYR A CA 1
ATOM 785 C C . TYR A 1 102 ? 9.996 -0.421 4.903 1.00 74.50 102 TYR A C 1
ATOM 787 O O . TYR A 1 102 ? 10.220 -1.208 3.981 1.00 74.50 102 TYR A O 1
ATOM 795 N N . LEU A 1 103 ? 10.533 0.798 4.934 1.00 70.69 103 LEU A N 1
ATOM 796 C CA . LEU A 1 103 ? 11.502 1.278 3.963 1.00 70.69 103 LEU A CA 1
ATOM 797 C C . LEU A 1 103 ? 12.895 0.796 4.360 1.00 70.69 103 LEU A C 1
ATOM 799 O O . LEU A 1 103 ? 13.670 1.516 4.986 1.00 70.69 103 LEU A O 1
ATOM 803 N N . ASN A 1 104 ? 13.222 -0.437 3.969 1.00 55.72 104 ASN A N 1
ATOM 804 C CA . ASN A 1 104 ? 14.587 -0.947 4.043 1.00 55.72 104 ASN A CA 1
ATOM 805 C C . ASN A 1 104 ? 15.545 0.086 3.423 1.00 55.72 104 ASN A C 1
ATOM 807 O O . ASN A 1 104 ? 15.484 0.373 2.227 1.00 55.72 104 ASN A O 1
ATOM 811 N N . THR A 1 105 ? 16.445 0.635 4.244 1.00 44.00 105 THR A N 1
ATOM 812 C CA . THR A 1 105 ? 17.443 1.684 3.938 1.00 44.00 105 THR A CA 1
ATOM 813 C C . THR A 1 105 ? 18.538 1.221 2.968 1.00 44.00 105 THR A C 1
ATOM 815 O O . THR A 1 105 ? 19.674 1.689 3.015 1.00 44.00 105 THR A O 1
ATOM 818 N N . VAL A 1 106 ? 18.239 0.269 2.085 1.00 39.75 106 VAL A N 1
ATOM 819 C CA . VAL A 1 106 ? 19.256 -0.380 1.259 1.00 39.75 106 VAL A CA 1
ATOM 820 C C . VAL A 1 106 ? 19.759 0.539 0.150 1.00 39.75 106 VAL A C 1
ATOM 822 O O . VAL A 1 106 ? 20.892 0.345 -0.279 1.00 39.75 106 VAL A O 1
ATOM 825 N N . LEU A 1 107 ? 19.040 1.592 -0.255 1.00 38.47 107 LEU A N 1
ATOM 826 C CA . LEU A 1 107 ? 19.583 2.595 -1.177 1.00 38.47 107 LEU A CA 1
ATOM 827 C C . LEU A 1 107 ? 19.050 4.003 -0.854 1.00 38.47 107 LEU A C 1
ATOM 829 O O . LEU A 1 107 ? 17.845 4.173 -0.670 1.00 38.47 107 LEU A O 1
ATOM 833 N N . PRO A 1 108 ? 19.922 5.025 -0.749 1.00 35.44 108 PRO A N 1
ATOM 834 C CA . PRO A 1 108 ? 19.477 6.403 -0.615 1.00 35.44 108 PRO A CA 1
ATOM 835 C C . PRO A 1 108 ? 18.742 6.820 -1.888 1.00 35.44 108 PRO A C 1
ATOM 837 O O . PRO A 1 108 ? 19.216 6.544 -2.991 1.00 35.44 108 PRO A O 1
ATOM 840 N N . THR A 1 109 ? 17.632 7.540 -1.720 1.00 37.94 109 THR A N 1
ATOM 841 C CA . THR A 1 109 ? 16.910 8.230 -2.790 1.00 37.94 109 THR A CA 1
ATOM 842 C C . THR A 1 109 ? 17.911 8.863 -3.770 1.00 37.94 109 THR A C 1
ATOM 844 O O . THR A 1 109 ? 18.807 9.601 -3.331 1.00 37.94 109 THR A O 1
ATOM 847 N N . PRO A 1 110 ? 17.821 8.578 -5.083 1.00 38.06 110 PRO A N 1
ATOM 848 C CA . PRO A 1 110 ? 18.656 9.212 -6.089 1.00 38.06 110 PRO A CA 1
ATOM 849 C C . PRO A 1 110 ? 18.689 10.730 -5.903 1.00 38.06 110 PRO A C 1
ATOM 851 O O . PRO A 1 110 ? 17.681 11.380 -5.641 1.00 38.06 110 PRO A O 1
ATOM 854 N N . THR A 1 111 ? 19.875 11.318 -6.061 1.00 41.88 111 THR A N 1
ATOM 855 C CA . THR A 1 111 ? 20.161 12.741 -5.784 1.00 41.88 111 THR A CA 1
ATOM 856 C C . THR A 1 111 ? 19.382 13.710 -6.692 1.00 41.88 111 THR A C 1
ATOM 858 O O . THR A 1 111 ? 19.448 14.924 -6.503 1.00 41.88 111 THR A O 1
ATOM 861 N N . GLN A 1 112 ? 18.650 13.182 -7.678 1.00 43.25 112 GLN A N 1
ATOM 862 C CA . GLN A 1 112 ? 17.660 13.886 -8.483 1.00 43.25 112 GLN A CA 1
ATOM 863 C C . GLN A 1 112 ? 16.283 13.301 -8.186 1.00 43.25 112 GLN A C 1
ATOM 865 O O . GLN A 1 112 ? 15.911 12.223 -8.632 1.00 43.25 112 GLN A O 1
ATOM 870 N N . SER A 1 113 ? 15.566 14.043 -7.366 1.00 43.12 113 SER A N 1
ATOM 871 C CA . SER A 1 113 ? 14.289 13.674 -6.793 1.00 43.12 113 SER A CA 1
ATOM 872 C C . SER A 1 113 ? 13.172 13.952 -7.810 1.00 43.12 113 SER A C 1
ATOM 874 O O . SER A 1 113 ? 12.991 15.104 -8.226 1.00 43.12 113 SER A O 1
ATOM 876 N N . PHE A 1 114 ? 12.462 12.913 -8.262 1.00 47.31 114 PHE A N 1
ATOM 877 C CA . PHE A 1 114 ? 11.440 12.993 -9.316 1.00 47.31 114 PHE A CA 1
ATOM 878 C C . PHE A 1 114 ? 10.335 13.984 -8.961 1.00 47.31 114 PHE A C 1
ATOM 880 O O . PHE A 1 114 ? 10.029 14.865 -9.764 1.00 47.31 114 PHE A O 1
ATOM 887 N N . LEU A 1 115 ? 9.821 13.964 -7.725 1.00 48.72 115 LEU A N 1
ATOM 888 C CA . LEU A 1 115 ? 8.788 14.921 -7.322 1.00 48.72 115 LEU A CA 1
ATOM 889 C C . LEU A 1 115 ? 9.328 16.376 -7.333 1.00 48.72 115 LEU A C 1
ATOM 891 O O . LEU A 1 115 ? 8.546 17.304 -7.250 1.00 48.72 115 LEU A O 1
ATOM 895 N N . THR A 1 116 ? 10.649 16.616 -7.429 1.00 44.69 116 THR A N 1
ATOM 896 C CA . THR A 1 116 ? 11.261 17.962 -7.492 1.00 44.69 116 THR A CA 1
ATOM 897 C C . THR A 1 116 ? 11.385 18.404 -8.942 1.00 44.69 116 THR A C 1
ATOM 899 O O . THR A 1 116 ? 11.151 19.569 -9.245 1.00 44.69 116 THR A O 1
ATOM 902 N N . ALA A 1 117 ? 11.742 17.491 -9.848 1.00 41.16 117 ALA A N 1
ATOM 903 C CA . ALA A 1 117 ? 11.767 17.771 -11.280 1.00 41.16 117 ALA A CA 1
ATOM 904 C C . ALA A 1 117 ? 10.344 17.961 -11.832 1.00 41.16 117 ALA A C 1
ATOM 906 O O . ALA A 1 117 ? 10.114 18.876 -12.615 1.00 41.16 117 ALA A O 1
ATOM 907 N N . ASN A 1 118 ? 9.382 17.173 -11.349 1.00 42.34 118 ASN A N 1
ATOM 908 C CA . ASN A 1 118 ? 8.020 17.143 -11.868 1.00 42.34 118 ASN A CA 1
ATOM 909 C C . ASN A 1 118 ? 7.089 18.200 -11.256 1.00 42.34 118 ASN A C 1
ATOM 911 O O . ASN A 1 118 ? 6.331 18.854 -11.970 1.00 42.34 118 ASN A O 1
ATOM 915 N N . TYR A 1 119 ? 7.210 18.470 -9.949 1.00 43.81 119 TYR A N 1
ATOM 916 C CA . TYR A 1 119 ? 6.506 19.596 -9.323 1.00 43.81 119 TYR A CA 1
ATOM 917 C C . TYR A 1 119 ? 6.969 20.934 -9.921 1.00 43.81 119 TYR A C 1
ATOM 919 O O . TYR A 1 119 ? 6.149 21.790 -10.244 1.00 43.81 119 TYR A O 1
ATOM 927 N N . ASN A 1 120 ? 8.271 21.081 -10.200 1.00 37.81 120 ASN A N 1
ATOM 928 C CA . ASN A 1 120 ? 8.772 22.247 -10.929 1.00 37.81 120 ASN A CA 1
ATOM 929 C C . ASN A 1 120 ? 8.380 22.243 -12.418 1.00 37.81 120 ASN A C 1
ATOM 931 O O . ASN A 1 120 ? 8.211 23.325 -12.970 1.00 37.81 120 ASN A O 1
ATOM 935 N N . ALA A 1 121 ? 8.186 21.086 -13.064 1.00 41.22 121 ALA A N 1
ATOM 936 C CA . ALA A 1 121 ? 7.727 21.007 -14.456 1.00 41.22 121 ALA A CA 1
ATOM 937 C C . ALA A 1 121 ? 6.239 21.373 -14.627 1.00 41.22 121 ALA A C 1
ATOM 939 O O . ALA A 1 121 ? 5.891 22.014 -15.618 1.00 41.22 121 ALA A O 1
ATOM 940 N N . ARG A 1 122 ? 5.370 21.035 -13.658 1.00 41.78 122 ARG A N 1
ATOM 941 C CA . ARG A 1 122 ? 3.958 21.475 -13.642 1.00 41.78 122 ARG A CA 1
ATOM 942 C C . ARG A 1 122 ? 3.800 22.949 -13.256 1.00 41.78 122 ARG A C 1
ATOM 944 O O . ARG A 1 122 ? 2.891 23.597 -13.764 1.00 41.78 122 ARG A O 1
ATOM 951 N N . VAL A 1 123 ? 4.684 23.494 -12.413 1.00 37.66 123 VAL A N 1
ATOM 952 C CA . VAL A 1 123 ? 4.593 24.892 -11.941 1.00 37.66 123 VAL A CA 1
ATOM 953 C C . VAL A 1 123 ? 5.387 25.883 -12.810 1.00 37.66 123 VAL A C 1
ATOM 955 O O . VAL A 1 123 ? 4.983 27.035 -12.926 1.00 37.66 123 VAL A O 1
ATOM 958 N N . ASN A 1 124 ? 6.473 25.476 -13.476 1.00 34.75 124 ASN A N 1
ATOM 959 C CA . ASN A 1 124 ? 7.351 26.393 -14.210 1.00 34.75 124 ASN A CA 1
ATOM 960 C C . ASN A 1 124 ? 7.727 25.861 -15.599 1.00 34.75 124 ASN A C 1
ATOM 962 O O . ASN A 1 124 ? 8.727 25.168 -15.793 1.00 34.75 124 ASN A O 1
ATOM 966 N N . SER A 1 125 ? 6.968 26.272 -16.616 1.00 39.91 125 SER A N 1
ATOM 967 C CA . SER A 1 125 ? 7.424 26.166 -18.001 1.00 39.91 125 SER A CA 1
ATOM 968 C C . SER A 1 125 ? 8.720 26.976 -18.217 1.00 39.91 125 SER A C 1
ATOM 970 O O . SER A 1 125 ? 8.771 28.154 -17.862 1.00 39.91 125 SER A O 1
ATOM 972 N N . LYS A 1 126 ? 9.672 26.359 -18.938 1.00 35.91 126 LYS A N 1
ATOM 973 C CA . LYS A 1 126 ? 10.878 26.898 -19.614 1.00 35.91 126 LYS A CA 1
ATOM 974 C C . LYS A 1 126 ? 12.218 26.914 -18.830 1.00 35.91 126 LYS A C 1
ATOM 976 O O . LYS A 1 126 ? 12.398 27.649 -17.872 1.00 35.91 126 LYS A O 1
ATOM 981 N N . VAL A 1 127 ? 13.210 26.258 -19.463 1.00 30.14 127 VAL A N 1
ATOM 982 C CA . VAL A 1 127 ? 14.678 26.516 -19.463 1.00 30.14 127 VAL A CA 1
ATOM 983 C C . VAL A 1 127 ? 15.603 25.648 -18.564 1.00 30.14 127 VAL A C 1
ATOM 985 O O . VAL A 1 127 ? 15.794 25.902 -17.388 1.00 30.14 127 VAL A O 1
ATOM 988 N N . TRP A 1 128 ? 16.278 24.693 -19.232 1.00 29.84 128 TRP A N 1
ATOM 989 C CA . TRP A 1 128 ? 17.693 24.238 -19.154 1.00 29.84 128 TRP A CA 1
ATOM 990 C C . TRP A 1 128 ? 18.432 23.860 -17.835 1.00 29.84 128 TRP A C 1
ATOM 992 O O . TRP A 1 128 ? 18.739 24.690 -16.993 1.00 29.84 128 TRP A O 1
ATOM 1002 N N . LYS A 1 129 ? 18.943 22.608 -17.857 1.00 29.94 129 LYS A N 1
ATOM 1003 C CA . LYS A 1 129 ? 20.288 22.044 -17.516 1.00 29.94 129 LYS A CA 1
ATOM 1004 C C . LYS A 1 129 ? 21.137 22.617 -16.351 1.00 29.94 129 LYS A C 1
ATOM 1006 O O . LYS A 1 129 ? 21.725 23.680 -16.509 1.00 29.94 129 LYS A O 1
ATOM 1011 N N . ARG A 1 130 ? 21.543 21.744 -15.399 1.00 29.45 130 ARG A N 1
ATOM 1012 C CA . ARG A 1 130 ? 22.922 21.166 -15.252 1.00 29.45 130 ARG A CA 1
ATOM 1013 C C . ARG A 1 130 ? 23.090 20.227 -14.029 1.00 29.45 130 ARG A C 1
ATOM 1015 O O . ARG A 1 130 ? 22.420 20.371 -13.020 1.00 29.45 130 ARG A O 1
ATOM 1022 N N . ARG A 1 131 ? 24.041 19.283 -14.165 1.00 35.53 131 ARG A N 1
ATOM 1023 C CA . ARG A 1 131 ? 24.511 18.232 -13.222 1.00 35.53 131 ARG A CA 1
ATOM 1024 C C . ARG A 1 131 ? 25.153 18.764 -11.924 1.00 35.53 131 ARG A C 1
ATOM 1026 O O . ARG A 1 131 ? 25.887 19.744 -11.996 1.00 35.53 131 ARG A O 1
ATOM 1033 N N . SER A 1 132 ? 25.097 17.988 -10.829 1.00 27.61 132 SER A N 1
ATOM 1034 C CA . SER A 1 132 ? 26.207 17.871 -9.854 1.00 27.61 132 SER A CA 1
ATOM 1035 C C . SER A 1 132 ? 26.149 16.576 -9.014 1.00 27.61 132 SER A C 1
ATOM 1037 O O . SER A 1 132 ? 25.147 15.875 -9.012 1.00 27.61 132 SER A O 1
ATOM 1039 N N . ARG A 1 133 ? 27.288 16.237 -8.395 1.00 28.72 133 ARG A N 1
ATOM 1040 C CA . ARG A 1 133 ? 27.808 14.912 -8.000 1.00 28.72 133 ARG A CA 1
ATOM 1041 C C . ARG A 1 133 ? 27.352 14.353 -6.637 1.00 28.72 133 ARG A C 1
ATOM 1043 O O . ARG A 1 133 ? 27.159 15.084 -5.675 1.00 28.72 133 ARG A O 1
ATOM 1050 N N . LYS A 1 134 ? 27.378 13.010 -6.603 1.00 31.42 134 LYS A N 1
ATOM 1051 C CA . LYS A 1 134 ? 27.378 12.028 -5.495 1.00 31.42 134 LYS A CA 1
ATOM 1052 C C . LYS A 1 134 ? 27.976 12.477 -4.151 1.00 31.42 134 LYS A C 1
ATOM 1054 O O . LYS A 1 134 ? 29.095 12.988 -4.105 1.00 31.42 134 LYS A O 1
ATOM 1059 N N . LYS A 1 135 ? 27.340 12.007 -3.070 1.00 26.56 135 LYS A N 1
ATOM 1060 C CA . LYS A 1 135 ? 28.001 11.620 -1.813 1.00 26.56 135 LYS A CA 1
ATOM 1061 C C . LYS A 1 135 ? 27.393 10.303 -1.307 1.00 26.56 135 LYS A C 1
ATOM 1063 O O . LYS A 1 135 ? 26.182 10.142 -1.317 1.00 26.56 135 LYS A O 1
ATOM 1068 N N . SER A 1 136 ? 28.255 9.349 -0.966 1.00 30.00 136 SER A N 1
ATOM 1069 C CA . SER A 1 136 ? 27.935 7.970 -0.578 1.00 30.00 136 SER A CA 1
ATOM 1070 C C . SER A 1 136 ? 27.547 7.847 0.899 1.00 30.00 136 SER A C 1
ATOM 1072 O O . SER A 1 136 ? 28.236 8.426 1.740 1.00 30.00 136 SER A O 1
ATOM 1074 N N . SER A 1 137 ? 26.561 7.006 1.218 1.00 27.31 137 SER A N 1
ATOM 1075 C CA . SER A 1 137 ? 26.372 6.443 2.563 1.00 27.31 137 SER A CA 1
ATOM 1076 C C . SER A 1 137 ? 26.098 4.934 2.502 1.00 27.31 137 SER A C 1
ATOM 1078 O O . SER A 1 137 ? 25.755 4.397 1.454 1.00 27.31 137 SER A O 1
ATOM 1080 N N . SER A 1 138 ? 26.392 4.274 3.619 1.00 32.84 138 SER A N 1
ATOM 1081 C CA . SER A 1 138 ? 26.851 2.892 3.808 1.00 32.84 138 SER A CA 1
ATOM 1082 C C . SER A 1 138 ? 25.817 1.767 3.657 1.00 32.84 138 SER A C 1
ATOM 1084 O O . SER A 1 138 ? 24.683 1.899 4.100 1.00 32.84 138 SER A O 1
ATOM 1086 N N . GLU A 1 139 ? 26.302 0.641 3.119 1.00 34.03 139 GLU A N 1
ATOM 1087 C CA . GLU A 1 139 ? 25.628 -0.622 2.762 1.00 34.03 139 GLU A CA 1
ATOM 1088 C C . GLU A 1 139 ? 25.443 -1.605 3.945 1.00 34.03 139 GLU A C 1
ATOM 1090 O O . GLU A 1 139 ? 26.331 -1.694 4.800 1.00 34.03 139 GLU A O 1
ATOM 1095 N N . PRO A 1 140 ? 24.401 -2.462 3.923 1.00 38.03 140 PRO A N 1
ATOM 1096 C CA . PRO A 1 140 ? 24.402 -3.789 4.542 1.00 38.03 140 PRO A CA 1
ATOM 1097 C C . PRO A 1 140 ? 24.698 -4.919 3.523 1.00 38.03 140 PRO A C 1
ATOM 1099 O O . PRO A 1 140 ? 24.768 -4.706 2.317 1.00 38.03 140 PRO A O 1
ATOM 1102 N N . ARG A 1 141 ? 24.965 -6.122 4.047 1.00 46.81 141 ARG A N 1
ATOM 1103 C CA . ARG A 1 141 ? 25.994 -7.093 3.614 1.00 46.81 141 ARG A CA 1
ATOM 1104 C C . ARG A 1 141 ? 25.679 -7.933 2.359 1.00 46.81 141 ARG A C 1
ATOM 1106 O O . ARG A 1 141 ? 25.246 -9.071 2.469 1.00 46.81 141 ARG A O 1
ATOM 1113 N N . ILE A 1 142 ? 26.089 -7.434 1.196 1.00 52.16 142 ILE A N 1
ATOM 1114 C CA . ILE A 1 142 ? 26.593 -8.246 0.072 1.00 52.16 142 ILE A CA 1
ATOM 1115 C C . ILE A 1 142 ? 28.102 -7.985 -0.001 1.00 52.16 142 ILE A C 1
ATOM 1117 O O . ILE A 1 142 ? 28.545 -6.854 0.226 1.00 52.16 142 ILE A O 1
ATOM 1121 N N . SER A 1 143 ? 28.931 -8.999 -0.270 1.00 59.72 143 SER A N 1
ATOM 1122 C CA . SER A 1 143 ? 30.369 -8.747 -0.425 1.00 59.72 143 SER A CA 1
ATOM 1123 C C . SER A 1 143 ? 30.575 -7.747 -1.562 1.00 59.72 143 SER A C 1
ATOM 1125 O O . SER A 1 143 ? 30.021 -7.924 -2.645 1.00 59.72 143 SER A O 1
ATOM 1127 N N . ARG A 1 144 ? 31.412 -6.717 -1.371 1.00 62.22 144 ARG A N 1
ATOM 1128 C CA . ARG A 1 144 ? 31.735 -5.750 -2.443 1.00 62.22 144 ARG A CA 1
ATOM 1129 C C . ARG A 1 144 ? 32.137 -6.446 -3.746 1.00 62.22 144 ARG A C 1
ATOM 1131 O O . ARG A 1 144 ? 31.834 -5.950 -4.822 1.00 62.22 144 ARG A O 1
ATOM 1138 N N . LYS A 1 145 ? 32.773 -7.618 -3.640 1.00 65.62 145 LYS A N 1
ATOM 1139 C CA . LYS A 1 145 ? 33.139 -8.462 -4.780 1.00 65.62 145 LYS A CA 1
ATOM 1140 C C . LYS A 1 145 ? 31.915 -8.999 -5.538 1.00 65.62 145 LYS A C 1
ATOM 1142 O O . LYS A 1 145 ? 31.917 -8.957 -6.758 1.00 65.62 145 LYS A O 1
ATOM 1147 N N . GLN A 1 146 ? 30.879 -9.451 -4.830 1.00 67.75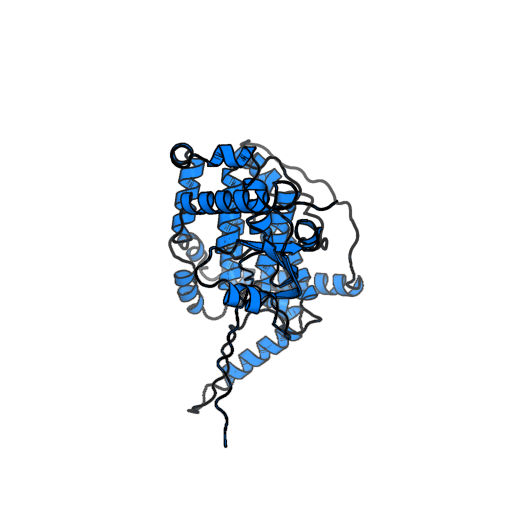 146 GLN A N 1
ATOM 1148 C CA . GLN A 1 146 ? 29.627 -9.933 -5.427 1.00 67.75 146 GLN A CA 1
ATOM 1149 C C . GLN A 1 146 ? 28.852 -8.791 -6.089 1.00 67.75 146 GLN A C 1
ATOM 1151 O O . GLN A 1 146 ? 28.388 -8.935 -7.210 1.00 67.75 146 GLN A O 1
ATOM 1156 N N . LYS A 1 147 ? 28.776 -7.618 -5.448 1.00 69.75 147 LYS A N 1
ATOM 1157 C CA . LYS A 1 147 ? 28.129 -6.438 -6.042 1.00 69.75 147 LYS A CA 1
ATOM 1158 C C . LYS A 1 147 ? 28.778 -6.020 -7.367 1.00 69.75 147 LYS A C 1
ATOM 1160 O O . LYS A 1 147 ? 28.073 -5.724 -8.325 1.00 69.75 147 LYS A O 1
ATOM 1165 N N . ILE A 1 148 ? 30.112 -6.033 -7.429 1.00 72.38 148 ILE A N 1
ATOM 1166 C CA . ILE A 1 148 ? 30.864 -5.739 -8.660 1.00 72.38 148 ILE A CA 1
ATO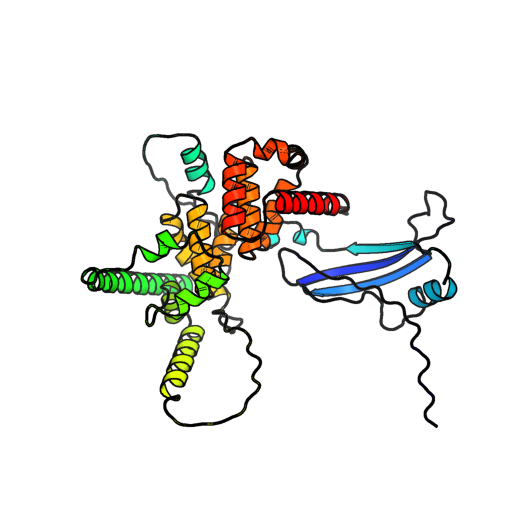M 1167 C C . ILE A 1 148 ? 30.573 -6.778 -9.753 1.00 72.38 148 ILE A C 1
ATOM 1169 O O . ILE A 1 148 ? 30.464 -6.406 -10.920 1.00 72.38 148 ILE A O 1
ATOM 1173 N N . ASP A 1 149 ? 30.431 -8.055 -9.388 1.00 80.12 149 ASP A N 1
ATOM 1174 C CA . ASP A 1 149 ? 30.100 -9.133 -10.328 1.00 80.12 149 ASP A CA 1
ATOM 1175 C C . ASP A 1 149 ? 28.691 -8.957 -10.918 1.00 80.12 149 ASP A C 1
ATOM 1177 O O . ASP A 1 149 ? 28.524 -8.934 -12.136 1.00 80.12 149 ASP A O 1
ATOM 1181 N N . TYR A 1 150 ? 27.687 -8.680 -10.079 1.00 79.38 150 TYR A N 1
ATOM 1182 C CA . TYR A 1 150 ? 26.332 -8.383 -10.554 1.00 79.38 150 TYR A CA 1
ATOM 1183 C C . TYR A 1 150 ? 26.270 -7.126 -11.428 1.00 79.38 150 TYR A C 1
ATOM 1185 O O . TYR A 1 150 ? 25.580 -7.119 -12.440 1.00 79.38 150 TYR A O 1
ATOM 1193 N N . GLU A 1 151 ? 27.025 -6.072 -11.105 1.00 79.50 151 GLU A N 1
ATOM 1194 C CA . GLU A 1 151 ? 27.127 -4.889 -11.972 1.00 79.50 151 GLU A CA 1
ATOM 1195 C C . GLU A 1 151 ? 27.831 -5.179 -13.310 1.00 79.50 151 GLU A C 1
ATOM 1197 O O . GLU A 1 151 ? 27.563 -4.504 -14.310 1.00 79.50 151 GLU A O 1
ATOM 1202 N N . ALA A 1 152 ? 28.754 -6.143 -13.352 1.00 80.38 152 ALA A N 1
ATOM 1203 C CA . ALA A 1 152 ? 29.384 -6.590 -14.591 1.00 80.38 152 ALA A CA 1
ATOM 1204 C C . ALA A 1 152 ? 28.400 -7.395 -15.451 1.00 80.38 152 ALA A C 1
ATOM 1206 O O . ALA A 1 152 ? 28.226 -7.058 -16.622 1.00 80.38 152 ALA A O 1
ATOM 1207 N N . ARG A 1 153 ? 27.695 -8.369 -14.858 1.00 79.75 153 ARG A N 1
ATOM 1208 C CA . ARG A 1 153 ? 26.648 -9.150 -15.539 1.00 79.75 153 ARG A CA 1
ATOM 1209 C C . ARG A 1 153 ? 25.502 -8.271 -16.032 1.00 79.75 153 ARG A C 1
ATOM 1211 O O . ARG A 1 153 ? 25.091 -8.394 -17.178 1.00 79.75 153 ARG A O 1
ATOM 1218 N N . PHE A 1 154 ? 25.058 -7.314 -15.217 1.00 83.62 154 PHE A N 1
ATOM 1219 C CA . PHE A 1 154 ? 24.056 -6.323 -15.610 1.00 83.62 154 PHE A CA 1
ATOM 1220 C C . PHE A 1 154 ? 24.473 -5.581 -16.883 1.00 83.62 154 PHE A C 1
ATOM 1222 O O . PHE A 1 154 ? 23.708 -5.510 -17.838 1.00 83.62 154 PHE A O 1
ATOM 1229 N N . ARG A 1 155 ? 25.708 -5.059 -16.932 1.00 83.19 155 ARG A N 1
ATOM 1230 C CA . ARG A 1 155 ? 26.213 -4.364 -18.127 1.00 83.19 155 ARG A CA 1
ATOM 1231 C C . ARG A 1 155 ? 26.270 -5.279 -19.343 1.00 83.19 155 ARG A C 1
ATOM 1233 O O . ARG A 1 155 ? 25.888 -4.847 -20.421 1.00 83.19 155 ARG A O 1
ATOM 1240 N N . GLN A 1 156 ? 26.698 -6.525 -19.162 1.00 83.06 156 GLN A N 1
ATOM 1241 C CA . GLN A 1 156 ? 26.753 -7.502 -20.244 1.00 83.06 156 GLN A CA 1
ATOM 1242 C C . GLN A 1 156 ? 25.366 -7.763 -20.851 1.00 83.06 156 GLN A C 1
ATOM 1244 O O . GLN A 1 156 ? 25.239 -7.736 -22.073 1.00 83.06 156 GLN A O 1
ATOM 1249 N N . VAL A 1 157 ? 24.337 -7.963 -20.019 1.00 82.00 157 VAL A N 1
ATOM 1250 C CA . VAL A 1 157 ? 22.952 -8.172 -20.480 1.00 82.00 157 VAL A CA 1
ATOM 1251 C C . VAL A 1 157 ? 22.434 -6.936 -21.216 1.00 82.00 157 VAL A C 1
ATOM 1253 O O . VAL A 1 157 ? 21.909 -7.060 -22.319 1.00 82.00 157 VAL A O 1
ATOM 1256 N N . MET A 1 158 ? 22.647 -5.735 -20.667 1.00 82.94 158 MET A N 1
ATOM 1257 C CA . MET A 1 158 ? 22.219 -4.493 -21.323 1.00 82.94 158 MET A CA 1
ATOM 1258 C C . MET A 1 158 ? 22.921 -4.278 -22.675 1.00 82.94 158 MET A C 1
ATOM 1260 O O . MET A 1 158 ? 22.265 -3.946 -23.657 1.00 82.94 158 MET A O 1
ATOM 1264 N N . GLU A 1 159 ? 24.235 -4.517 -22.763 1.00 83.38 159 GLU A N 1
ATOM 1265 C CA . GLU A 1 159 ? 24.989 -4.417 -24.022 1.00 83.38 159 GLU A CA 1
ATOM 1266 C C . GLU A 1 159 ? 24.542 -5.459 -25.056 1.00 83.38 159 GLU A C 1
ATOM 1268 O O . GLU A 1 159 ? 24.546 -5.183 -26.256 1.00 83.38 159 GLU A O 1
ATOM 1273 N N . GLN A 1 160 ? 24.178 -6.666 -24.615 1.00 79.81 160 GLN A N 1
ATOM 1274 C CA . GLN A 1 160 ? 23.662 -7.716 -25.490 1.00 79.81 160 GLN A CA 1
ATOM 1275 C C . GLN A 1 160 ? 22.303 -7.327 -26.078 1.00 79.81 160 GLN A C 1
ATOM 1277 O O . GLN A 1 160 ? 22.099 -7.475 -27.282 1.00 79.81 160 GLN A O 1
ATOM 1282 N N . GLU A 1 161 ? 21.415 -6.763 -25.266 1.00 80.12 161 GLU A N 1
ATOM 1283 C CA . GLU A 1 161 ? 20.082 -6.326 -25.689 1.00 80.12 161 GLU A CA 1
ATOM 1284 C C . GLU A 1 161 ? 20.140 -5.080 -26.576 1.00 80.12 161 GLU A C 1
ATOM 1286 O O . GLU A 1 161 ? 19.444 -5.019 -27.584 1.00 80.12 161 GLU A O 1
ATOM 1291 N N . GLU A 1 162 ? 21.046 -4.131 -26.320 1.00 76.44 162 GLU A N 1
ATOM 1292 C CA . GLU A 1 162 ? 21.303 -3.017 -27.247 1.00 76.44 162 GLU A CA 1
ATOM 1293 C C . GLU A 1 162 ? 21.835 -3.502 -28.608 1.00 76.44 162 GLU A C 1
ATOM 1295 O O . GLU A 1 162 ? 21.529 -2.923 -29.658 1.00 76.44 162 GLU A O 1
ATOM 1300 N N . ARG A 1 163 ? 22.634 -4.577 -28.613 1.00 73.12 163 ARG A N 1
ATOM 1301 C CA . ARG A 1 163 ? 23.190 -5.178 -29.833 1.00 73.12 163 ARG A CA 1
ATOM 1302 C C . ARG A 1 163 ? 22.118 -5.944 -30.622 1.00 73.12 163 ARG A C 1
ATOM 1304 O O . ARG A 1 163 ? 22.092 -5.829 -31.845 1.00 73.12 163 ARG A O 1
ATOM 1311 N N . MET A 1 164 ? 21.216 -6.649 -29.934 1.00 64.19 164 MET A N 1
ATOM 1312 C CA . MET A 1 164 ? 20.063 -7.361 -30.510 1.00 64.19 164 MET A CA 1
ATOM 1313 C C . MET A 1 164 ? 18.966 -6.399 -30.994 1.00 64.19 164 MET A C 1
ATOM 1315 O O . MET A 1 164 ? 18.512 -6.494 -32.129 1.00 64.19 164 MET A O 1
ATOM 1319 N N . GLY A 1 165 ? 18.615 -5.384 -30.202 1.00 58.00 165 GLY A N 1
ATOM 1320 C CA . GLY A 1 165 ? 17.612 -4.377 -30.561 1.00 58.00 165 GLY A CA 1
ATOM 1321 C C . GLY A 1 165 ? 18.023 -3.480 -31.735 1.00 58.00 165 GLY A C 1
ATOM 1322 O O . GLY A 1 165 ? 17.174 -2.884 -32.394 1.00 58.00 165 GLY A O 1
ATOM 1323 N N . ASN A 1 166 ? 19.318 -3.387 -32.054 1.00 53.16 166 ASN A N 1
ATOM 1324 C CA . ASN A 1 166 ? 19.780 -2.753 -33.292 1.00 53.16 166 ASN A CA 1
ATOM 1325 C C . ASN A 1 166 ? 19.634 -3.654 -34.534 1.00 53.16 166 ASN A C 1
ATOM 1327 O O . ASN A 1 166 ? 19.606 -3.119 -35.641 1.00 53.16 166 ASN A O 1
ATOM 1331 N N . LEU A 1 167 ? 19.506 -4.977 -34.371 1.00 48.16 167 LEU A N 1
ATOM 1332 C CA . LEU A 1 167 ? 19.194 -5.917 -35.455 1.00 48.16 167 LEU A CA 1
ATOM 1333 C C . LEU A 1 167 ? 17.683 -5.947 -35.759 1.00 48.16 167 LEU A C 1
ATOM 1335 O O . LEU A 1 167 ? 17.308 -5.993 -36.930 1.00 48.16 167 LEU A O 1
ATOM 1339 N N . ASP A 1 168 ? 16.824 -5.805 -34.742 1.00 44.41 168 ASP A N 1
ATOM 1340 C CA . ASP A 1 168 ? 15.356 -5.802 -34.901 1.00 44.41 168 ASP A CA 1
ATOM 1341 C C . ASP A 1 168 ? 14.762 -4.493 -35.448 1.00 44.41 168 ASP A C 1
ATOM 1343 O O . ASP A 1 168 ? 13.633 -4.480 -35.938 1.00 44.41 168 ASP A O 1
ATOM 1347 N N . LYS A 1 169 ? 15.532 -3.396 -35.499 1.00 43.75 169 LYS A N 1
ATOM 1348 C CA . LYS A 1 169 ? 15.130 -2.135 -36.168 1.00 43.75 169 LYS A CA 1
ATOM 1349 C C . LYS A 1 169 ? 14.927 -2.258 -37.690 1.00 43.75 169 LYS A C 1
ATOM 1351 O O . LYS A 1 169 ? 14.565 -1.276 -38.334 1.00 43.75 169 LYS A O 1
ATOM 1356 N N . LEU A 1 170 ? 15.158 -3.439 -38.270 1.00 39.66 170 LEU A N 1
ATOM 1357 C CA . LEU A 1 170 ? 14.861 -3.775 -39.667 1.00 39.66 170 LEU A CA 1
ATOM 1358 C C . LEU A 1 170 ? 13.493 -4.461 -39.860 1.00 39.66 170 LEU A C 1
ATOM 1360 O O . LEU A 1 170 ? 13.123 -4.745 -41.001 1.00 39.66 170 LEU A O 1
ATOM 1364 N N . ARG A 1 171 ? 12.719 -4.696 -38.790 1.00 39.22 171 ARG A N 1
ATOM 1365 C CA . ARG A 1 171 ? 11.313 -5.126 -38.858 1.00 39.22 171 ARG A CA 1
ATOM 1366 C C . ARG A 1 171 ? 10.382 -4.028 -38.320 1.00 39.22 171 ARG A C 1
ATOM 1368 O O . ARG A 1 171 ? 10.779 -3.292 -37.419 1.00 39.22 171 ARG A O 1
ATOM 1375 N N . PRO A 1 172 ? 9.155 -3.876 -38.857 1.00 33.69 172 PRO A N 1
ATOM 1376 C CA . PRO A 1 172 ? 8.206 -2.897 -38.334 1.00 33.69 172 PRO A CA 1
ATOM 1377 C C . PRO A 1 172 ? 7.835 -3.293 -36.899 1.00 33.69 172 PRO A C 1
ATOM 1379 O O . PRO A 1 172 ? 7.265 -4.359 -36.681 1.00 33.69 172 PRO A O 1
ATOM 1382 N N . SER A 1 173 ? 8.206 -2.466 -35.924 1.00 36.16 173 SER A N 1
ATOM 1383 C CA . SER A 1 173 ? 7.941 -2.701 -34.502 1.00 36.16 173 SER A CA 1
ATOM 1384 C C . SER A 1 173 ? 6.539 -2.212 -34.134 1.00 36.16 173 SER A C 1
ATOM 1386 O O . SER A 1 173 ? 6.172 -1.082 -34.459 1.00 36.16 173 SER A O 1
ATOM 1388 N N . MET A 1 174 ? 5.776 -3.054 -33.430 1.00 40.53 174 MET A N 1
ATOM 1389 C CA . MET A 1 174 ? 4.469 -2.750 -32.831 1.00 40.53 174 MET A CA 1
ATOM 1390 C C . MET A 1 174 ? 4.592 -1.818 -31.608 1.00 40.53 174 MET A C 1
ATOM 1392 O O . MET A 1 174 ? 4.113 -2.125 -30.518 1.00 40.53 174 MET A O 1
ATOM 1396 N N . ALA A 1 175 ? 5.246 -0.670 -31.776 1.00 38.66 175 ALA A N 1
ATOM 1397 C CA . ALA A 1 175 ? 5.361 0.361 -30.744 1.00 38.66 175 ALA A CA 1
ATOM 1398 C C . ALA A 1 175 ? 4.045 1.138 -30.512 1.00 38.66 175 ALA A C 1
ATOM 1400 O O . ALA A 1 175 ? 3.956 1.933 -29.578 1.00 38.66 175 ALA A O 1
ATOM 1401 N N . ASP A 1 176 ? 3.020 0.898 -31.334 1.00 35.59 176 ASP A N 1
ATOM 1402 C CA . ASP A 1 176 ? 1.716 1.559 -31.232 1.00 35.59 176 ASP A CA 1
ATOM 1403 C C . ASP A 1 176 ? 0.737 0.838 -30.291 1.00 35.59 176 ASP A C 1
ATOM 1405 O O . ASP A 1 176 ? -0.228 1.449 -29.837 1.00 35.59 176 ASP A O 1
ATOM 1409 N N . THR A 1 177 ? 1.000 -0.417 -29.909 1.00 40.88 177 THR A N 1
ATOM 1410 C CA . THR A 1 177 ? 0.042 -1.195 -29.108 1.00 40.88 177 THR A CA 1
ATOM 1411 C C . THR A 1 177 ? -0.091 -0.645 -27.692 1.00 40.88 177 THR A C 1
ATOM 1413 O O . THR A 1 177 ? -1.206 -0.498 -27.222 1.00 40.88 177 THR A O 1
ATOM 1416 N N . VAL A 1 178 ? 1.007 -0.232 -27.040 1.00 40.84 178 VAL A N 1
ATOM 1417 C CA . VAL A 1 178 ? 0.988 0.255 -25.641 1.00 40.84 178 VAL A CA 1
ATOM 1418 C C . VAL A 1 178 ? 0.302 1.620 -25.499 1.00 40.84 178 VAL A C 1
ATOM 1420 O O . VAL A 1 178 ? -0.281 1.930 -24.461 1.00 40.84 178 VAL A O 1
ATOM 1423 N N . ARG A 1 179 ? 0.294 2.439 -26.560 1.00 39.22 179 ARG A N 1
ATOM 1424 C CA . ARG A 1 179 ? -0.321 3.775 -26.523 1.00 39.22 179 ARG A CA 1
ATOM 1425 C C . ARG A 1 179 ? -1.852 3.735 -26.574 1.00 39.22 179 ARG A C 1
ATOM 1427 O O . ARG A 1 179 ? -2.480 4.666 -26.067 1.00 39.22 179 ARG A O 1
ATOM 1434 N N . ASP A 1 180 ? -2.426 2.655 -27.106 1.00 37.19 180 ASP A N 1
ATOM 1435 C CA . ASP A 1 180 ? -3.874 2.419 -27.195 1.00 37.19 180 ASP A CA 1
ATOM 1436 C C . ASP A 1 180 ? -4.451 1.599 -26.013 1.00 37.19 180 ASP A C 1
ATOM 1438 O O . ASP A 1 180 ? -5.672 1.490 -25.886 1.00 37.19 180 ASP A O 1
ATOM 1442 N N . LEU A 1 181 ? -3.621 1.116 -25.071 1.00 44.72 181 LEU A N 1
ATOM 1443 C CA . LEU A 1 181 ? -4.049 0.312 -23.901 1.00 44.72 181 LEU A CA 1
ATOM 1444 C C . LEU A 1 181 ? -4.717 1.116 -22.772 1.00 44.72 181 LEU A C 1
ATOM 1446 O O . LEU A 1 181 ? -5.197 0.541 -21.800 1.00 44.72 181 LEU A O 1
ATOM 1450 N N . ARG A 1 182 ? -4.829 2.446 -22.892 1.00 47.12 182 ARG A N 1
ATOM 1451 C CA . ARG A 1 182 ? -5.430 3.329 -21.864 1.00 47.12 182 ARG A CA 1
ATOM 1452 C C . ARG A 1 182 ? -6.958 3.199 -21.719 1.00 47.12 182 ARG A C 1
ATOM 1454 O O . ARG A 1 182 ? -7.600 4.107 -21.187 1.00 47.12 182 ARG A O 1
ATOM 1461 N N . ARG A 1 183 ? -7.569 2.135 -22.251 1.00 47.28 183 ARG A N 1
ATOM 1462 C CA . ARG A 1 183 ? -9.031 1.993 -22.363 1.00 47.28 183 ARG A CA 1
ATOM 1463 C C . ARG A 1 183 ? -9.605 0.660 -21.866 1.00 47.28 183 ARG A C 1
ATOM 1465 O O . ARG A 1 183 ? -10.813 0.485 -22.000 1.00 47.28 183 ARG A O 1
ATOM 1472 N N . GLY A 1 184 ? -8.785 -0.236 -21.310 1.00 49.56 184 GLY A N 1
ATOM 1473 C CA . GLY A 1 184 ? -9.209 -1.544 -20.790 1.00 49.56 184 GLY A CA 1
ATOM 1474 C C . GLY A 1 184 ? -8.861 -1.748 -19.312 1.00 49.56 184 GLY A C 1
ATOM 1475 O O . GLY A 1 184 ? -7.937 -1.119 -18.800 1.00 49.56 184 GLY A O 1
ATOM 1476 N N . SER A 1 185 ? -9.607 -2.627 -18.636 1.00 54.41 185 SER A N 1
ATOM 1477 C CA . SER A 1 185 ? -9.277 -3.125 -17.289 1.00 54.41 185 SER A CA 1
ATOM 1478 C C . SER A 1 185 ? -8.008 -3.988 -17.336 1.00 54.41 185 SER A C 1
ATOM 1480 O O . SER A 1 185 ? -7.722 -4.593 -18.370 1.00 54.41 185 SER A O 1
ATOM 1482 N N . ILE A 1 186 ? -7.271 -4.103 -16.226 1.00 53.97 186 ILE A N 1
ATOM 1483 C CA . ILE A 1 186 ? -6.073 -4.962 -16.120 1.00 53.97 186 ILE A CA 1
ATOM 1484 C C . ILE A 1 186 ? -6.387 -6.407 -16.546 1.00 53.97 186 ILE A C 1
ATOM 1486 O O . ILE A 1 186 ? -5.599 -7.012 -17.269 1.00 53.97 186 ILE A O 1
ATOM 1490 N N . ASP A 1 187 ? -7.580 -6.910 -16.219 1.00 51.44 187 ASP A N 1
ATOM 1491 C CA . ASP A 1 187 ? -8.028 -8.252 -16.615 1.00 51.44 187 ASP A CA 1
ATOM 1492 C C . ASP A 1 187 ? -8.112 -8.412 -18.142 1.00 51.44 187 ASP A C 1
ATOM 1494 O O . ASP A 1 187 ? -7.653 -9.405 -18.697 1.00 51.44 187 ASP A O 1
ATOM 1498 N N . THR A 1 188 ? -8.603 -7.387 -18.849 1.00 54.97 188 THR A N 1
ATOM 1499 C CA . THR A 1 188 ? -8.646 -7.383 -20.324 1.00 54.97 188 THR A CA 1
ATOM 1500 C C . THR A 1 188 ? -7.268 -7.203 -20.965 1.00 54.97 188 THR A C 1
ATOM 1502 O O . THR A 1 188 ? -7.077 -7.556 -22.124 1.00 54.97 188 THR A O 1
ATOM 1505 N N . LEU A 1 189 ? -6.296 -6.646 -20.233 1.00 53.53 189 LEU A N 1
ATOM 1506 C CA . LEU A 1 189 ? -4.921 -6.484 -20.713 1.00 53.53 189 LEU A CA 1
ATOM 1507 C C . LEU A 1 189 ? -4.137 -7.799 -20.632 1.00 53.53 189 LEU A C 1
ATOM 1509 O O . LEU A 1 189 ? -3.324 -8.069 -21.516 1.00 53.53 189 LEU A O 1
ATOM 1513 N N . LYS A 1 190 ? -4.415 -8.631 -19.620 1.00 51.47 190 LYS A N 1
ATOM 1514 C CA . LYS A 1 190 ? -3.773 -9.938 -19.435 1.00 51.47 190 LYS A CA 1
ATOM 1515 C C . LYS A 1 190 ? -4.065 -10.887 -20.604 1.00 51.47 190 LYS A C 1
ATOM 1517 O O . LYS A 1 190 ? -3.131 -11.396 -21.214 1.00 51.47 190 LYS A O 1
ATOM 1522 N N . GLU A 1 191 ? -5.329 -10.977 -21.025 1.00 50.00 191 GLU A N 1
ATOM 1523 C CA . GLU A 1 191 ? -5.755 -11.793 -22.179 1.00 50.00 191 GLU A CA 1
ATOM 1524 C C . GLU A 1 191 ? -5.063 -11.403 -23.503 1.00 50.00 191 GLU A C 1
ATOM 1526 O O . GLU A 1 191 ? -4.876 -12.236 -24.390 1.00 50.00 191 GLU A O 1
ATOM 1531 N N . HIS A 1 192 ? -4.667 -10.134 -23.658 1.00 47.31 192 HIS A N 1
ATOM 1532 C CA . HIS A 1 192 ? -3.978 -9.652 -24.857 1.00 47.31 192 HIS A CA 1
ATOM 1533 C C . HIS A 1 192 ? -2.463 -9.915 -24.848 1.00 47.31 192 HIS A C 1
ATOM 1535 O O . HIS A 1 192 ? -1.874 -10.040 -25.924 1.00 47.31 192 HIS A O 1
ATOM 1541 N N . CYS A 1 193 ? -1.830 -10.008 -23.675 1.00 47.09 193 CYS A N 1
ATOM 1542 C CA . CYS A 1 193 ? -0.402 -10.314 -23.548 1.00 47.09 193 CYS A CA 1
ATOM 1543 C C . CYS A 1 193 ? -0.088 -11.798 -23.789 1.00 47.09 193 CYS A C 1
ATOM 1545 O O . CYS A 1 193 ? 0.953 -12.098 -24.373 1.00 47.09 193 CYS A O 1
ATOM 1547 N N . ASP A 1 194 ? -1.011 -12.703 -23.456 1.00 45.19 194 ASP A N 1
ATOM 1548 C CA . ASP A 1 194 ? -0.846 -14.157 -23.635 1.00 45.19 194 ASP A CA 1
ATOM 1549 C C . ASP A 1 194 ? -0.790 -14.598 -25.118 1.00 45.19 194 ASP A C 1
ATOM 1551 O O . ASP A 1 194 ? -0.426 -15.728 -25.435 1.00 45.19 194 ASP A O 1
ATOM 1555 N N . MET A 1 195 ? -1.110 -13.699 -26.057 1.00 39.91 195 MET A N 1
ATOM 1556 C CA . MET A 1 195 ? -1.143 -13.959 -27.506 1.00 39.91 195 MET A CA 1
ATOM 1557 C C . MET A 1 195 ? 0.169 -13.619 -28.241 1.00 39.91 195 MET A C 1
ATOM 1559 O O . MET A 1 195 ? 0.242 -13.786 -29.462 1.00 39.91 195 MET A O 1
ATOM 1563 N N . ALA A 1 196 ? 1.199 -13.119 -27.548 1.00 35.69 196 ALA A N 1
ATOM 1564 C CA . ALA A 1 196 ? 2.476 -12.728 -28.150 1.00 35.69 196 ALA A CA 1
ATOM 1565 C C . ALA A 1 196 ? 3.593 -13.740 -27.814 1.00 35.69 196 ALA A C 1
ATOM 1567 O O . ALA A 1 196 ? 4.184 -13.658 -26.735 1.00 35.69 196 ALA A O 1
ATOM 1568 N N . PRO A 1 197 ? 3.934 -14.677 -28.720 1.00 41.38 197 PRO A N 1
ATOM 1569 C CA . PRO A 1 197 ? 5.034 -15.601 -28.486 1.00 41.38 197 PRO A CA 1
ATOM 1570 C C . PRO A 1 197 ? 6.385 -14.872 -28.645 1.00 41.38 197 PRO A C 1
ATOM 1572 O O . PRO A 1 197 ? 6.562 -14.056 -29.551 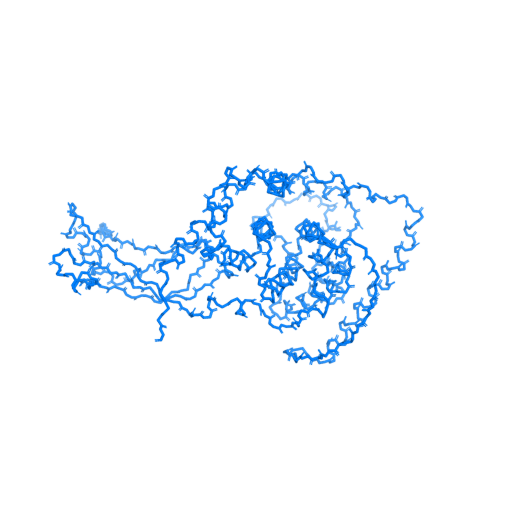1.00 41.38 197 PRO A O 1
ATOM 1575 N N . ASP A 1 198 ? 7.341 -15.200 -27.772 1.00 48.31 198 ASP A N 1
ATOM 1576 C CA . ASP A 1 198 ? 8.800 -14.992 -27.897 1.00 48.31 198 ASP A CA 1
ATOM 1577 C C . ASP A 1 198 ? 9.492 -13.681 -27.474 1.00 48.31 198 ASP A C 1
ATOM 1579 O O . ASP A 1 198 ? 10.703 -13.535 -27.690 1.00 48.31 198 ASP A O 1
ATOM 1583 N N . HIS A 1 199 ? 8.847 -12.757 -26.761 1.00 56.44 199 HIS A N 1
ATOM 1584 C CA . HIS A 1 199 ? 9.586 -11.638 -26.146 1.00 56.44 199 HIS A CA 1
ATOM 1585 C C . HIS A 1 199 ? 9.556 -11.662 -24.620 1.00 56.44 199 HIS A C 1
ATOM 1587 O O . HIS A 1 199 ? 8.779 -10.985 -23.959 1.00 56.44 199 HIS A O 1
ATOM 1593 N N . GLU A 1 200 ? 10.494 -12.430 -24.062 1.00 70.69 200 GLU A N 1
ATOM 1594 C CA . GLU A 1 200 ? 10.801 -12.434 -22.636 1.00 70.69 200 GLU A CA 1
ATOM 1595 C C . GLU A 1 200 ? 11.211 -11.031 -22.157 1.00 70.69 200 GLU A C 1
ATOM 1597 O O . GLU A 1 200 ? 12.158 -10.428 -22.676 1.00 70.69 200 GLU A O 1
ATOM 1602 N N . HIS A 1 201 ? 10.507 -10.522 -21.143 1.00 81.62 201 HIS A N 1
ATOM 1603 C CA . HIS A 1 201 ? 10.747 -9.202 -20.567 1.00 81.62 201 HIS A CA 1
ATOM 1604 C C . HIS A 1 201 ? 12.220 -9.020 -20.147 1.00 81.62 201 HIS A C 1
ATOM 1606 O O . HIS A 1 201 ? 12.818 -9.889 -19.508 1.00 81.62 201 HIS A O 1
ATOM 1612 N N . LEU A 1 202 ? 12.813 -7.859 -20.451 1.00 84.31 202 LEU A N 1
ATOM 1613 C CA . LEU A 1 202 ? 14.244 -7.579 -20.247 1.00 84.31 202 LEU A CA 1
ATOM 1614 C C . LEU A 1 202 ? 14.713 -7.851 -18.809 1.00 84.31 202 LEU A C 1
ATOM 1616 O O . LEU A 1 202 ? 15.791 -8.401 -18.575 1.00 84.31 202 LEU A O 1
ATOM 1620 N N . PHE A 1 203 ? 13.884 -7.503 -17.827 1.00 84.00 203 PHE A N 1
ATOM 1621 C CA . PHE A 1 203 ? 14.198 -7.774 -16.429 1.00 84.00 203 PHE A CA 1
ATOM 1622 C C . PHE A 1 203 ? 14.200 -9.279 -16.092 1.00 84.00 203 PHE A C 1
ATOM 1624 O O . PHE A 1 203 ? 15.028 -9.711 -15.292 1.00 84.00 203 PHE A O 1
ATOM 1631 N N . LYS A 1 204 ? 13.359 -10.103 -16.740 1.00 82.00 204 LYS A N 1
ATOM 1632 C CA . LYS A 1 204 ? 13.390 -11.571 -16.582 1.00 82.00 204 LYS A CA 1
ATOM 1633 C C . LYS A 1 204 ? 14.709 -12.138 -17.113 1.00 82.00 204 LYS A C 1
ATOM 1635 O O . LYS A 1 204 ? 15.372 -12.889 -16.398 1.00 82.00 204 LYS A O 1
ATOM 1640 N N . LYS A 1 205 ? 15.172 -11.670 -18.281 1.00 83.75 205 LYS A N 1
ATOM 1641 C CA . LYS A 1 205 ? 16.500 -12.022 -18.828 1.00 83.75 205 LYS A CA 1
ATOM 1642 C C . LYS A 1 205 ? 17.634 -11.678 -17.858 1.00 83.75 205 LYS A C 1
ATOM 1644 O O . LYS A 1 205 ? 18.548 -12.477 -17.656 1.00 83.75 205 LYS A O 1
ATOM 1649 N N . LEU A 1 206 ? 17.561 -10.507 -17.219 1.00 83.81 206 LEU A N 1
ATOM 1650 C CA . LEU A 1 206 ? 18.535 -10.092 -16.206 1.00 83.81 206 LEU A CA 1
ATOM 1651 C C . LEU A 1 206 ? 18.519 -11.015 -14.979 1.00 83.81 206 LEU A C 1
ATOM 1653 O O . LEU A 1 206 ? 19.587 -11.385 -14.486 1.00 83.81 206 LEU A O 1
ATOM 1657 N N . LEU A 1 207 ? 17.332 -11.383 -14.490 1.00 81.38 207 LEU A N 1
ATOM 1658 C CA . LEU A 1 207 ? 17.187 -12.309 -13.368 1.00 81.38 207 LEU A CA 1
ATOM 1659 C C . LEU A 1 207 ? 17.770 -13.683 -13.706 1.00 81.38 207 LEU A C 1
ATOM 1661 O O . LEU A 1 207 ? 18.538 -14.210 -12.911 1.00 81.38 207 LEU A O 1
ATOM 1665 N N . ILE A 1 208 ? 17.490 -14.224 -14.891 1.00 81.50 208 ILE A N 1
ATOM 1666 C CA . ILE A 1 208 ? 18.042 -15.508 -15.350 1.00 81.50 208 ILE A CA 1
ATOM 1667 C C . ILE A 1 208 ? 19.571 -15.467 -15.428 1.00 81.50 208 ILE A C 1
ATOM 1669 O O . ILE A 1 208 ? 20.231 -16.357 -14.909 1.00 81.50 208 ILE A O 1
ATOM 1673 N N . ALA A 1 209 ? 20.156 -14.397 -15.972 1.00 81.38 209 ALA A N 1
ATOM 1674 C CA . ALA A 1 209 ? 21.613 -14.263 -16.071 1.00 81.38 209 ALA A CA 1
ATOM 1675 C C . ALA A 1 209 ? 22.330 -14.119 -14.709 1.00 81.38 209 ALA A C 1
ATOM 1677 O O . ALA A 1 209 ? 23.542 -14.349 -14.593 1.00 81.38 209 ALA A O 1
ATOM 1678 N N . CYS A 1 210 ? 21.612 -13.674 -13.677 1.00 79.12 210 CYS A N 1
ATOM 1679 C CA . CYS A 1 210 ? 22.183 -13.349 -12.370 1.00 79.12 210 CYS A CA 1
ATOM 1680 C C . CYS A 1 210 ? 21.728 -14.285 -11.241 1.00 79.12 210 CYS A C 1
ATOM 1682 O O . CYS A 1 210 ? 22.246 -14.167 -10.133 1.00 79.12 210 CYS A O 1
ATOM 1684 N N . CYS A 1 211 ? 20.784 -15.192 -11.485 1.00 80.94 211 CYS A N 1
ATOM 1685 C CA . CYS A 1 211 ? 20.231 -16.084 -10.476 1.00 80.94 211 CYS A CA 1
ATOM 1686 C C . CYS A 1 211 ? 20.096 -17.508 -11.024 1.00 80.94 211 CYS A C 1
ATOM 1688 O O . CYS A 1 211 ? 19.159 -17.813 -11.758 1.00 80.94 211 CYS A O 1
ATOM 1690 N N . ASP A 1 212 ? 20.958 -18.413 -10.552 1.00 75.12 212 ASP A N 1
ATOM 1691 C CA . ASP A 1 212 ? 20.938 -19.838 -10.930 1.00 75.12 212 ASP A CA 1
ATOM 1692 C C . ASP A 1 212 ? 19.606 -20.540 -10.573 1.00 75.12 212 ASP A C 1
ATOM 1694 O O . ASP A 1 212 ? 19.316 -21.642 -11.035 1.00 75.12 212 ASP A O 1
ATOM 1698 N N . GLY A 1 213 ? 18.804 -19.949 -9.675 1.00 70.94 213 GLY A N 1
ATOM 1699 C CA . GLY A 1 213 ? 17.451 -20.428 -9.367 1.00 70.94 213 GLY A CA 1
ATOM 1700 C C . GLY A 1 213 ? 16.460 -20.097 -10.486 1.00 70.94 213 GLY A C 1
ATOM 1701 O O . GLY A 1 213 ? 15.679 -20.954 -10.887 1.00 70.94 213 GLY A O 1
ATOM 1702 N N . CYS A 1 214 ? 16.539 -18.882 -11.035 1.00 74.00 214 CYS A N 1
ATOM 1703 C CA . CYS A 1 214 ? 15.740 -18.457 -12.186 1.00 74.00 214 CYS A CA 1
ATOM 1704 C C . CYS A 1 214 ? 16.171 -19.165 -13.473 1.00 74.00 214 CYS A C 1
ATOM 1706 O O . CYS A 1 214 ? 15.319 -19.538 -14.272 1.00 74.00 214 CYS A O 1
ATOM 1708 N N . GLU A 1 215 ? 17.474 -19.394 -13.657 1.00 76.19 215 GLU A N 1
ATOM 1709 C CA . GLU A 1 215 ? 18.005 -20.156 -14.792 1.00 76.19 215 GLU A CA 1
ATOM 1710 C C . GLU A 1 215 ? 17.488 -21.601 -14.802 1.00 76.19 215 GLU A C 1
ATOM 1712 O O . GLU A 1 215 ? 16.958 -22.055 -15.814 1.00 76.19 215 GLU A O 1
ATOM 1717 N N . ARG A 1 216 ? 17.549 -22.299 -13.658 1.00 71.81 216 ARG A N 1
ATOM 1718 C CA . ARG A 1 216 ? 17.004 -23.661 -13.530 1.00 71.81 216 ARG A CA 1
ATOM 1719 C C . ARG A 1 216 ? 15.494 -23.718 -13.747 1.00 71.81 216 ARG A C 1
ATOM 1721 O O . ARG A 1 216 ? 15.032 -24.636 -14.410 1.00 71.81 216 ARG A O 1
ATOM 1728 N N . ARG A 1 217 ? 14.736 -22.742 -13.227 1.00 69.38 217 ARG A N 1
ATOM 1729 C CA . ARG A 1 217 ? 13.279 -22.679 -13.436 1.00 69.38 217 ARG A CA 1
ATOM 1730 C C . ARG A 1 217 ? 12.933 -22.487 -14.914 1.00 69.38 217 ARG A C 1
ATOM 1732 O O . ARG A 1 217 ? 12.042 -23.157 -15.421 1.00 69.38 217 ARG A O 1
ATOM 1739 N N . ARG A 1 218 ? 13.663 -21.619 -15.622 1.00 73.56 218 ARG A N 1
ATOM 1740 C CA . ARG A 1 218 ? 13.501 -21.463 -17.073 1.00 73.56 218 ARG A CA 1
ATOM 1741 C C . ARG A 1 218 ? 13.783 -22.777 -17.801 1.00 73.56 218 ARG A C 1
ATOM 1743 O O . ARG A 1 218 ? 12.972 -23.174 -18.624 1.00 73.56 218 ARG A O 1
ATOM 1750 N N . ALA A 1 219 ? 14.889 -23.449 -17.473 1.00 66.00 219 ALA A N 1
ATOM 1751 C CA . ALA A 1 219 ? 15.236 -24.731 -18.082 1.00 66.00 219 ALA A CA 1
ATOM 1752 C C . ALA A 1 219 ? 14.131 -25.780 -17.868 1.00 66.00 219 ALA A C 1
ATOM 1754 O O . ALA A 1 219 ? 13.715 -26.407 -18.828 1.00 66.00 219 ALA A O 1
ATOM 1755 N N . SER A 1 220 ? 13.559 -25.881 -16.661 1.00 64.19 220 SER A N 1
ATOM 1756 C CA . SER A 1 220 ? 12.454 -26.816 -16.398 1.00 64.19 220 SER A CA 1
ATOM 1757 C C . SER A 1 220 ? 11.153 -26.484 -17.135 1.00 64.19 220 SER A C 1
ATOM 1759 O O . SER A 1 220 ? 10.387 -27.389 -17.440 1.00 64.19 220 SER A O 1
ATOM 1761 N N . ILE A 1 221 ? 10.879 -25.202 -17.403 1.00 63.75 221 ILE A N 1
ATOM 1762 C CA . ILE A 1 221 ? 9.711 -24.797 -18.200 1.00 63.75 221 ILE A CA 1
ATOM 1763 C C . ILE A 1 221 ? 9.945 -25.149 -19.672 1.00 63.75 221 ILE A C 1
ATOM 1765 O O . ILE A 1 221 ? 9.045 -25.661 -20.326 1.00 63.75 221 ILE A O 1
ATOM 1769 N N . SER A 1 222 ? 11.158 -24.916 -20.183 1.00 60.69 222 SER A N 1
ATOM 1770 C CA . SER A 1 222 ? 11.532 -25.311 -21.543 1.00 60.69 222 SER A CA 1
ATOM 1771 C C . SER A 1 222 ? 11.484 -26.829 -21.734 1.00 60.69 222 SER A C 1
ATOM 1773 O O . SER A 1 222 ? 10.900 -27.273 -22.713 1.00 60.69 222 SER A O 1
ATOM 1775 N N . ASP A 1 223 ? 11.983 -27.613 -20.774 1.00 57.50 223 ASP A N 1
ATOM 1776 C CA . ASP A 1 223 ? 11.936 -29.081 -20.833 1.00 57.50 223 ASP A CA 1
ATOM 1777 C C . ASP A 1 223 ? 10.483 -29.606 -20.839 1.00 57.50 223 ASP A C 1
ATOM 1779 O O . ASP A 1 223 ? 10.160 -30.516 -21.595 1.00 57.50 223 ASP A O 1
ATOM 1783 N N . ARG A 1 224 ? 9.568 -28.991 -20.070 1.00 57.22 224 ARG A N 1
ATOM 1784 C CA . ARG A 1 224 ? 8.133 -29.354 -20.070 1.00 57.22 224 ARG A CA 1
ATOM 1785 C C . ARG A 1 224 ? 7.433 -29.067 -21.398 1.00 57.22 224 ARG A C 1
ATOM 1787 O O . ARG A 1 224 ? 6.550 -29.818 -21.786 1.00 57.22 224 ARG A O 1
ATOM 1794 N N . LEU A 1 225 ? 7.813 -27.987 -22.079 1.00 53.38 225 LEU A N 1
ATOM 1795 C CA . LEU A 1 225 ? 7.253 -27.624 -23.384 1.00 53.38 225 LEU A CA 1
ATOM 1796 C C . LEU A 1 225 ? 7.787 -28.513 -24.518 1.00 53.38 225 LEU A C 1
ATOM 1798 O O . LEU A 1 225 ? 7.141 -28.616 -25.554 1.00 53.38 225 LEU A O 1
ATOM 1802 N N . GLU A 1 226 ? 8.951 -29.143 -24.335 1.00 53.09 226 GLU A N 1
ATOM 1803 C CA . GLU A 1 226 ? 9.525 -30.098 -25.293 1.00 53.09 226 GLU A CA 1
ATOM 1804 C C . GLU A 1 226 ? 8.999 -31.536 -25.099 1.00 53.09 226 GLU A C 1
ATOM 1806 O O . GLU A 1 226 ? 9.077 -32.343 -26.025 1.00 53.09 226 GLU A O 1
ATOM 1811 N N . GLU A 1 227 ? 8.444 -31.864 -23.925 1.00 49.03 227 GLU A N 1
ATOM 1812 C CA . GLU A 1 227 ? 7.892 -33.193 -23.608 1.00 49.03 227 GLU A CA 1
ATOM 1813 C C . GLU A 1 227 ? 6.373 -33.329 -23.874 1.00 49.03 227 GLU A C 1
ATOM 1815 O O . GLU A 1 227 ? 5.870 -34.451 -23.892 1.00 49.03 227 GLU A O 1
ATOM 1820 N N . ASP A 1 228 ? 5.653 -32.235 -24.160 1.00 43.66 228 ASP A N 1
ATOM 1821 C CA . ASP A 1 228 ? 4.187 -32.206 -24.380 1.00 43.66 228 ASP A CA 1
ATOM 1822 C C . ASP A 1 228 ? 3.753 -32.428 -25.851 1.00 43.66 228 ASP A C 1
ATOM 1824 O O . ASP A 1 228 ? 2.681 -32.015 -26.284 1.00 43.66 228 ASP A O 1
ATOM 1828 N N . ASP A 1 229 ? 4.584 -33.112 -26.644 1.00 44.97 229 ASP A N 1
ATOM 1829 C CA . ASP A 1 229 ? 4.248 -33.559 -28.010 1.00 44.97 229 ASP A CA 1
ATOM 1830 C C . ASP A 1 229 ? 3.775 -35.039 -28.048 1.00 44.97 229 ASP A C 1
ATOM 1832 O O . ASP A 1 229 ? 3.752 -35.671 -29.111 1.00 44.97 229 ASP A O 1
ATOM 1836 N N . GLY A 1 230 ? 3.383 -35.630 -26.907 1.00 42.72 230 GLY A N 1
ATOM 1837 C CA . GLY A 1 230 ? 3.021 -37.053 -26.811 1.00 42.72 230 GLY A CA 1
ATOM 1838 C C . GLY A 1 230 ? 1.897 -37.406 -25.827 1.00 42.72 230 GLY A C 1
ATOM 1839 O O . GLY A 1 230 ? 2.159 -37.588 -24.649 1.00 42.72 230 GLY A O 1
ATOM 1840 N N . GLU A 1 231 ? 0.689 -37.589 -26.377 1.00 43.50 231 GLU A N 1
ATOM 1841 C CA . GLU A 1 231 ? -0.461 -38.411 -25.927 1.00 43.50 231 GLU A CA 1
ATOM 1842 C C . GLU A 1 231 ? -0.755 -38.591 -24.412 1.00 43.50 231 GLU A C 1
ATOM 1844 O O . GLU A 1 231 ? -0.062 -39.316 -23.706 1.00 43.50 231 GLU A O 1
ATOM 1849 N N . ASP A 1 232 ? -1.923 -38.064 -24.007 1.00 43.03 232 ASP A N 1
ATOM 1850 C CA . ASP A 1 232 ? -2.874 -38.529 -22.976 1.00 43.03 232 ASP A CA 1
ATOM 1851 C C . ASP A 1 232 ? -2.341 -39.122 -21.651 1.00 43.03 232 ASP A C 1
ATOM 1853 O O . ASP A 1 232 ? -1.922 -40.279 -21.562 1.00 43.03 232 ASP A O 1
ATOM 1857 N N . GLY A 1 233 ? -2.589 -38.398 -20.553 1.00 36.19 233 GLY A N 1
ATOM 1858 C CA . GLY A 1 233 ? -2.515 -38.936 -19.194 1.00 36.19 233 GLY A CA 1
ATOM 1859 C C . GLY A 1 233 ? -3.224 -38.067 -18.157 1.00 36.19 233 GLY A C 1
ATOM 1860 O O . GLY A 1 233 ? -2.628 -37.151 -17.605 1.00 36.19 233 GLY A O 1
ATOM 1861 N N . ASP A 1 234 ? -4.488 -38.389 -17.867 1.00 43.50 234 ASP A N 1
ATOM 1862 C CA . ASP A 1 234 ? -5.235 -37.894 -16.704 1.00 43.50 234 ASP A CA 1
ATOM 1863 C C . ASP A 1 234 ? -4.482 -38.138 -15.372 1.00 43.50 234 ASP A C 1
ATOM 1865 O O . ASP A 1 234 ? -3.959 -39.235 -15.138 1.00 43.50 234 ASP A O 1
ATOM 1869 N N . ASN A 1 235 ? -4.605 -37.153 -14.468 1.00 35.09 235 ASN A N 1
ATOM 1870 C CA . ASN A 1 235 ? -4.167 -37.035 -13.060 1.00 35.09 235 ASN A CA 1
ATOM 1871 C C . ASN A 1 235 ? -2.878 -36.230 -12.821 1.00 35.09 235 ASN A C 1
ATOM 1873 O O . ASN A 1 235 ? -1.781 -36.760 -12.961 1.00 35.09 235 ASN A O 1
ATOM 1877 N N . ASP A 1 236 ? -3.011 -35.021 -12.269 1.00 32.31 236 ASP A N 1
ATOM 1878 C CA . ASP A 1 236 ? -2.880 -34.849 -10.814 1.00 32.31 236 ASP A CA 1
ATOM 1879 C C . ASP A 1 236 ? -3.463 -33.492 -10.377 1.00 32.31 236 ASP A C 1
ATOM 1881 O O . ASP A 1 236 ? -3.216 -32.467 -11.010 1.00 32.31 236 ASP A O 1
ATOM 1885 N N . ASP A 1 237 ? -4.231 -33.501 -9.284 1.00 36.97 237 ASP A N 1
ATOM 1886 C CA . ASP A 1 237 ? -4.628 -32.315 -8.517 1.00 36.97 237 ASP A CA 1
ATOM 1887 C C . ASP A 1 237 ? -3.368 -31.700 -7.872 1.00 36.97 237 ASP A C 1
ATOM 1889 O O . ASP A 1 237 ? -3.090 -31.900 -6.686 1.00 36.97 237 ASP A O 1
ATOM 1893 N N . SER A 1 238 ? -2.560 -30.973 -8.643 1.00 34.50 238 SER A N 1
ATOM 1894 C CA . SER A 1 238 ? -1.534 -30.094 -8.084 1.00 34.50 238 SER A CA 1
ATOM 1895 C C . SER A 1 238 ? -2.130 -28.709 -7.893 1.00 34.50 238 SER A C 1
ATOM 1897 O O . SER A 1 238 ? -2.480 -28.062 -8.872 1.00 34.50 238 SER A O 1
ATOM 1899 N N . ASP A 1 239 ? -2.242 -28.277 -6.635 1.00 32.38 239 ASP A N 1
ATOM 1900 C CA . ASP A 1 239 ? -2.561 -26.905 -6.238 1.00 32.38 239 ASP A CA 1
ATOM 1901 C C . ASP A 1 239 ? -1.834 -25.895 -7.150 1.00 32.38 239 ASP A C 1
ATOM 1903 O O . ASP A 1 239 ? -0.628 -25.674 -7.010 1.00 32.38 239 ASP A O 1
ATOM 1907 N N . ASP A 1 240 ? -2.576 -25.293 -8.083 1.00 35.94 240 ASP A N 1
ATOM 1908 C CA . ASP A 1 240 ? -2.132 -24.194 -8.939 1.00 35.94 240 ASP A CA 1
ATOM 1909 C C . ASP A 1 240 ? -1.906 -22.941 -8.071 1.00 35.94 240 ASP A C 1
ATOM 1911 O O . ASP A 1 240 ? -2.710 -22.004 -8.044 1.00 35.94 240 ASP A O 1
ATOM 1915 N N . GLU A 1 241 ? -0.807 -22.908 -7.311 1.00 38.53 241 GLU A N 1
ATOM 1916 C CA . GLU A 1 241 ? -0.255 -21.639 -6.851 1.00 38.53 241 GLU A CA 1
ATOM 1917 C C . GLU A 1 241 ? 0.212 -20.873 -8.098 1.00 38.53 241 GLU A C 1
ATOM 1919 O O . GLU A 1 241 ? 1.032 -21.396 -8.857 1.00 38.53 241 GLU A O 1
ATOM 1924 N N . PRO A 1 242 ? -0.280 -19.643 -8.341 1.00 38.22 242 PRO A N 1
ATOM 1925 C CA . PRO A 1 242 ? 0.129 -18.878 -9.509 1.00 38.22 242 PRO A CA 1
ATOM 1926 C C . PRO A 1 242 ? 1.651 -18.731 -9.487 1.00 38.22 242 PRO A C 1
ATOM 1928 O O . PRO A 1 242 ? 2.211 -18.267 -8.489 1.00 38.22 242 PRO A O 1
ATOM 1931 N N . GLU A 1 243 ? 2.306 -19.148 -10.575 1.00 43.94 243 GLU A N 1
ATOM 1932 C CA . GLU A 1 243 ? 3.759 -19.133 -10.766 1.00 43.94 243 GLU A CA 1
ATOM 1933 C C . GLU A 1 243 ? 4.313 -17.697 -10.728 1.00 43.94 243 GLU A C 1
ATOM 1935 O O . GLU A 1 243 ? 4.727 -17.116 -11.729 1.00 43.94 243 GLU A O 1
ATOM 1940 N N . SER A 1 244 ? 4.352 -17.088 -9.544 1.00 47.59 244 SER A N 1
ATOM 1941 C CA . SER A 1 244 ? 5.000 -15.800 -9.350 1.00 47.59 244 SER A CA 1
ATOM 1942 C C . SER A 1 244 ? 6.497 -15.945 -9.649 1.00 47.59 244 SER A C 1
ATOM 1944 O O . SER A 1 244 ? 7.159 -16.907 -9.231 1.00 47.59 244 SER A O 1
ATOM 1946 N N . PHE A 1 245 ? 7.076 -14.974 -10.364 1.00 51.78 245 PHE A N 1
ATOM 1947 C CA . PHE A 1 245 ? 8.503 -14.957 -10.718 1.00 51.78 245 PHE A CA 1
ATOM 1948 C C . PHE A 1 245 ? 9.403 -14.602 -9.509 1.00 51.78 245 PHE A C 1
ATOM 1950 O O . PHE A 1 245 ? 10.418 -13.911 -9.624 1.00 51.78 245 PHE A O 1
ATOM 1957 N N . GLU A 1 246 ? 9.039 -15.045 -8.305 1.00 52.62 246 GLU A N 1
ATOM 1958 C CA . GLU A 1 246 ? 9.883 -14.964 -7.119 1.00 52.62 246 GLU A CA 1
ATOM 1959 C C . GLU A 1 246 ? 10.677 -16.267 -6.977 1.00 52.62 246 GLU A C 1
ATOM 1961 O O . GLU A 1 246 ? 10.134 -17.377 -6.991 1.00 52.62 246 GLU A O 1
ATOM 1966 N N . CYS A 1 247 ? 12.006 -16.148 -6.896 1.00 55.81 247 CYS A N 1
ATOM 1967 C CA . CYS A 1 247 ? 12.861 -17.296 -6.623 1.00 55.81 247 CYS A CA 1
ATOM 1968 C C . CYS A 1 247 ? 12.560 -17.776 -5.200 1.00 55.81 247 CYS A C 1
ATOM 1970 O O . CYS A 1 247 ? 12.745 -17.033 -4.242 1.00 55.81 247 CYS A O 1
ATOM 1972 N N . THR A 1 248 ? 12.105 -19.020 -5.074 1.00 53.34 248 THR A N 1
ATOM 1973 C CA . THR A 1 248 ? 11.693 -19.643 -3.806 1.00 53.34 248 THR A CA 1
ATOM 1974 C C . THR A 1 248 ? 12.874 -19.990 -2.890 1.00 53.34 248 THR A C 1
ATOM 1976 O O . THR A 1 248 ? 12.682 -20.466 -1.772 1.00 53.34 248 THR A O 1
ATOM 1979 N N . GLU A 1 249 ? 14.113 -19.742 -3.330 1.00 57.88 249 GLU A N 1
ATOM 1980 C CA . GLU A 1 249 ? 15.310 -19.932 -2.514 1.00 57.88 249 GLU A CA 1
ATOM 1981 C C . GLU A 1 249 ? 15.471 -18.744 -1.549 1.00 57.88 249 GLU A C 1
ATOM 1983 O O . GLU A 1 249 ? 15.813 -17.636 -1.966 1.00 57.88 249 GLU A O 1
ATOM 1988 N N . GLN A 1 250 ? 15.255 -18.984 -0.247 1.00 51.44 250 GLN A N 1
ATOM 1989 C CA . GLN A 1 250 ? 15.309 -17.976 0.833 1.00 51.44 250 GLN A CA 1
ATOM 1990 C C . GLN A 1 250 ? 16.600 -17.130 0.845 1.00 51.44 250 GLN A C 1
ATOM 1992 O O . GLN A 1 250 ? 16.587 -15.979 1.275 1.00 51.44 250 GLN A O 1
ATOM 1997 N N . ASP A 1 251 ? 17.703 -17.652 0.304 1.00 56.78 251 ASP A N 1
ATOM 1998 C CA . ASP A 1 251 ? 18.984 -16.949 0.194 1.00 56.78 251 ASP A CA 1
ATOM 1999 C C . ASP A 1 251 ? 19.140 -16.118 -1.098 1.00 56.78 251 ASP A C 1
ATOM 2001 O O . ASP A 1 251 ? 20.225 -15.604 -1.356 1.00 56.78 251 ASP A O 1
ATOM 2005 N N . LYS A 1 252 ? 18.104 -15.955 -1.935 1.00 66.81 252 LYS A N 1
ATOM 2006 C CA . LYS A 1 252 ? 18.200 -15.224 -3.220 1.00 66.81 252 LYS A CA 1
ATOM 2007 C C . LYS A 1 252 ? 17.198 -14.083 -3.405 1.00 66.81 252 LYS A C 1
ATOM 2009 O O . LYS A 1 252 ? 17.373 -13.282 -4.324 1.00 66.81 252 LYS A O 1
ATOM 2014 N N . GLU A 1 253 ? 16.239 -13.910 -2.496 1.00 68.56 253 GLU A N 1
ATOM 2015 C CA . GLU A 1 253 ? 15.297 -12.774 -2.506 1.00 68.56 253 GLU A CA 1
ATOM 2016 C C . GLU A 1 253 ? 16.032 -11.420 -2.537 1.00 68.56 253 GLU A C 1
ATOM 2018 O O . GLU A 1 253 ? 15.741 -10.542 -3.352 1.00 68.56 253 GLU A O 1
ATOM 2023 N N . HIS A 1 254 ? 17.078 -11.282 -1.718 1.00 71.69 254 HIS A N 1
ATOM 2024 C CA . HIS A 1 254 ? 17.889 -10.067 -1.648 1.00 71.69 254 HIS A CA 1
ATOM 2025 C C . HIS A 1 254 ? 18.645 -9.757 -2.955 1.00 71.69 254 HIS A C 1
ATOM 2027 O O . HIS A 1 254 ? 18.951 -8.595 -3.236 1.00 71.69 254 HIS A O 1
ATOM 2033 N N . VAL A 1 255 ? 18.950 -10.779 -3.764 1.00 76.19 255 VAL A N 1
ATOM 2034 C CA . VAL A 1 255 ? 19.577 -10.614 -5.084 1.00 76.19 255 VAL A CA 1
ATOM 2035 C C . VAL A 1 255 ? 18.559 -10.045 -6.065 1.00 76.19 255 VAL A C 1
ATOM 2037 O O . VAL A 1 255 ? 18.873 -9.090 -6.775 1.00 76.19 255 VAL A O 1
ATOM 2040 N N . HIS A 1 256 ? 17.332 -10.572 -6.062 1.00 79.12 256 HIS A N 1
ATOM 2041 C CA . HIS A 1 256 ? 16.246 -10.069 -6.903 1.00 79.12 256 HIS A CA 1
ATOM 2042 C C . HIS A 1 256 ? 15.907 -8.621 -6.562 1.00 79.12 256 HIS A C 1
ATOM 2044 O O . HIS A 1 256 ? 15.803 -7.792 -7.461 1.00 79.12 256 HIS A O 1
ATOM 2050 N N . ASP A 1 257 ? 15.821 -8.293 -5.273 1.00 77.50 257 ASP A N 1
ATOM 2051 C CA . ASP A 1 257 ? 15.598 -6.925 -4.811 1.00 77.50 257 ASP A CA 1
ATOM 2052 C C . ASP A 1 257 ? 16.715 -5.973 -5.257 1.00 77.50 257 ASP A C 1
ATOM 2054 O O . ASP A 1 257 ? 16.450 -4.866 -5.728 1.00 77.50 257 ASP A O 1
ATOM 2058 N N . MET A 1 258 ? 17.979 -6.391 -5.147 1.00 79.44 258 MET A N 1
ATOM 2059 C CA . MET A 1 258 ? 19.109 -5.584 -5.608 1.00 79.44 258 MET A CA 1
ATOM 2060 C C . MET A 1 258 ? 19.081 -5.377 -7.129 1.00 79.44 258 MET A C 1
ATOM 2062 O O . MET A 1 258 ? 19.326 -4.260 -7.589 1.00 79.44 258 MET A O 1
ATOM 2066 N N . LEU A 1 259 ? 18.799 -6.423 -7.909 1.00 79.38 259 LEU A N 1
ATOM 2067 C CA . LEU A 1 259 ? 18.704 -6.335 -9.367 1.00 79.38 259 LEU A CA 1
ATOM 2068 C C . LEU A 1 259 ? 17.516 -5.476 -9.796 1.00 79.38 259 LEU A C 1
ATOM 2070 O O . LEU A 1 259 ? 17.681 -4.643 -10.683 1.00 79.38 259 LEU A O 1
ATOM 2074 N N . ALA A 1 260 ? 16.360 -5.622 -9.144 1.00 85.12 260 ALA A N 1
ATOM 2075 C CA . ALA A 1 260 ? 15.172 -4.809 -9.386 1.00 85.12 260 ALA A CA 1
ATOM 2076 C C . ALA A 1 260 ? 15.456 -3.333 -9.119 1.00 85.12 260 ALA A C 1
ATOM 2078 O O . ALA A 1 260 ? 15.177 -2.497 -9.970 1.00 85.12 260 ALA A O 1
ATOM 2079 N N . ASN A 1 261 ? 16.098 -3.010 -7.993 1.00 82.81 261 ASN A N 1
ATOM 2080 C CA . ASN A 1 261 ? 16.501 -1.637 -7.697 1.00 82.81 261 ASN A CA 1
ATOM 2081 C C . ASN A 1 261 ? 17.504 -1.105 -8.733 1.00 82.81 261 ASN A C 1
ATOM 2083 O O . ASN A 1 261 ? 17.386 0.029 -9.183 1.00 82.81 261 ASN A O 1
ATOM 2087 N N . MET A 1 262 ? 18.478 -1.920 -9.150 1.00 78.88 262 MET A N 1
ATOM 2088 C CA . MET A 1 262 ? 19.464 -1.511 -10.150 1.00 78.88 262 MET A CA 1
ATOM 2089 C C . MET A 1 262 ? 18.827 -1.262 -11.520 1.00 78.88 262 MET A C 1
ATOM 2091 O O . MET A 1 262 ? 19.158 -0.275 -12.175 1.00 78.88 262 MET A O 1
ATOM 2095 N N . TYR A 1 263 ? 17.924 -2.146 -11.942 1.00 83.38 263 TYR A N 1
ATOM 2096 C CA . TYR A 1 263 ? 17.161 -2.018 -13.177 1.00 83.38 263 TYR A CA 1
ATOM 2097 C C . TYR A 1 263 ? 16.252 -0.790 -13.124 1.00 83.38 263 TYR A C 1
ATOM 2099 O O . TYR A 1 263 ? 16.319 0.063 -14.005 1.00 83.38 263 TYR A O 1
ATOM 2107 N N . PHE A 1 264 ? 15.497 -0.630 -12.038 1.00 85.06 264 PHE A N 1
ATOM 2108 C CA . PHE A 1 264 ? 14.644 0.527 -11.814 1.00 85.06 264 PHE A CA 1
ATOM 2109 C C . PHE A 1 264 ? 15.443 1.835 -11.872 1.00 85.06 264 PHE A C 1
ATOM 2111 O O . PHE A 1 264 ? 15.119 2.710 -12.664 1.00 85.06 264 PHE A O 1
ATOM 2118 N N . GLU A 1 265 ? 16.531 1.972 -11.110 1.00 81.62 265 GLU A N 1
ATOM 2119 C CA . GLU A 1 265 ? 17.310 3.216 -11.050 1.00 81.62 265 GLU A CA 1
ATOM 2120 C C . GLU A 1 265 ? 18.062 3.542 -12.348 1.00 81.62 265 GLU A C 1
ATOM 2122 O O . GLU A 1 265 ? 18.217 4.717 -12.688 1.00 81.62 265 GLU A O 1
ATOM 2127 N N . LYS A 1 266 ? 18.595 2.529 -13.045 1.00 80.00 266 LYS A N 1
ATOM 2128 C CA . LYS A 1 266 ? 19.465 2.737 -14.217 1.00 80.00 266 LYS A CA 1
ATOM 2129 C C . LYS A 1 266 ? 18.720 2.694 -15.547 1.00 80.00 266 LYS A C 1
ATOM 2131 O O . LYS A 1 266 ? 19.236 3.258 -16.509 1.00 80.00 266 LYS A O 1
ATOM 2136 N N . VAL A 1 267 ? 17.569 2.026 -15.613 1.00 81.88 267 VAL A N 1
ATOM 2137 C CA . VAL A 1 267 ? 16.822 1.786 -16.859 1.00 81.88 267 VAL A CA 1
ATOM 2138 C C . VAL A 1 267 ? 15.470 2.480 -16.825 1.00 81.88 267 VAL A C 1
ATOM 2140 O O . VAL A 1 267 ? 15.217 3.301 -17.703 1.00 81.88 267 VAL A O 1
ATOM 2143 N N . CYS A 1 268 ? 14.630 2.206 -15.823 1.00 82.56 268 CYS A N 1
ATOM 2144 C CA . CYS A 1 268 ? 13.261 2.731 -15.787 1.00 82.56 268 CYS A CA 1
ATOM 2145 C C . CYS A 1 268 ? 13.220 4.212 -15.394 1.00 82.56 268 CYS A C 1
ATOM 2147 O O . CYS A 1 268 ? 12.710 5.043 -16.135 1.00 82.56 268 CYS A O 1
ATOM 2149 N N . LEU A 1 269 ? 13.810 4.561 -14.250 1.00 79.56 269 LEU A N 1
ATOM 2150 C CA . LEU A 1 269 ? 13.744 5.895 -13.657 1.00 79.56 269 LEU A CA 1
ATOM 2151 C C . LEU A 1 269 ? 14.247 7.017 -14.585 1.00 79.56 269 LEU A C 1
ATOM 2153 O O . LEU A 1 269 ? 13.617 8.072 -14.610 1.00 79.56 269 LEU A O 1
ATOM 2157 N N . PRO A 1 270 ? 15.323 6.846 -15.383 1.00 81.44 270 PRO A N 1
ATOM 2158 C CA . PRO A 1 270 ? 15.744 7.868 -16.343 1.00 81.44 270 PRO A CA 1
ATOM 2159 C C . PRO A 1 270 ? 14.720 8.174 -17.444 1.00 81.44 270 PRO A C 1
ATOM 2161 O O . PRO A 1 270 ? 14.849 9.206 -18.097 1.00 81.44 270 PRO A O 1
ATOM 2164 N N . GLN A 1 271 ? 13.754 7.280 -17.668 1.00 76.12 271 GLN A N 1
ATOM 2165 C CA . GLN A 1 271 ? 12.686 7.429 -18.658 1.00 76.12 271 GLN A CA 1
ATOM 2166 C C . GLN A 1 271 ? 11.400 8.014 -18.049 1.00 76.12 271 GLN A C 1
ATOM 2168 O O . GLN A 1 271 ? 10.464 8.292 -18.788 1.00 76.12 271 GLN A O 1
ATOM 2173 N N . MET A 1 272 ? 11.349 8.208 -16.726 1.00 78.19 272 MET A N 1
ATOM 2174 C CA . MET A 1 272 ? 10.155 8.674 -16.019 1.00 78.19 272 MET A CA 1
ATOM 2175 C C . MET A 1 272 ? 10.114 10.201 -15.932 1.00 78.19 272 MET A C 1
ATOM 2177 O O . MET A 1 272 ? 10.933 10.831 -15.256 1.00 78.19 272 MET A O 1
ATOM 2181 N N . GLU A 1 273 ? 9.114 10.795 -16.573 1.00 69.38 273 GLU A N 1
ATOM 2182 C CA . GLU A 1 273 ? 8.852 12.231 -16.607 1.00 69.38 273 GLU A CA 1
ATOM 2183 C C . GLU A 1 273 ? 7.566 12.630 -15.879 1.00 69.38 273 GLU A C 1
ATOM 2185 O O . GLU A 1 273 ? 7.493 13.769 -15.429 1.00 69.38 273 GLU A O 1
ATOM 2190 N N . TYR A 1 274 ? 6.592 11.730 -15.713 1.00 71.81 274 TYR A N 1
ATOM 2191 C CA . TYR A 1 274 ? 5.246 11.946 -15.162 1.00 71.81 274 TYR A CA 1
ATOM 2192 C C . TYR A 1 274 ? 4.798 10.791 -14.255 1.00 71.81 274 TYR A C 1
ATOM 2194 O O . TYR A 1 274 ? 5.388 9.716 -14.268 1.00 71.81 274 TYR A O 1
ATOM 2202 N N . VAL A 1 275 ? 3.782 11.017 -13.406 1.00 74.31 275 VAL A N 1
ATOM 2203 C CA . VAL A 1 275 ? 3.243 9.964 -12.511 1.00 74.31 275 VAL A CA 1
ATOM 2204 C C . VAL A 1 275 ? 2.680 8.810 -13.340 1.00 74.31 275 VAL A C 1
ATOM 2206 O O . VAL A 1 275 ? 2.805 7.651 -12.964 1.00 74.31 275 VAL A O 1
ATOM 2209 N N . GLU A 1 276 ? 2.128 9.135 -14.504 1.00 77.06 276 GLU A N 1
ATOM 2210 C CA . GLU A 1 276 ? 1.657 8.201 -15.517 1.00 77.06 276 GLU A CA 1
ATOM 2211 C C . GLU A 1 276 ? 2.738 7.201 -15.949 1.00 77.06 276 GLU A C 1
ATOM 2213 O O . GLU A 1 276 ? 2.417 6.037 -16.140 1.00 77.06 276 GLU A O 1
ATOM 2218 N N . ASP A 1 277 ? 4.014 7.594 -15.999 1.00 80.06 277 ASP A N 1
ATOM 2219 C CA . ASP A 1 277 ? 5.094 6.674 -16.385 1.00 80.06 277 ASP A CA 1
ATOM 2220 C C . ASP A 1 277 ? 5.360 5.614 -15.298 1.00 80.06 277 ASP A C 1
ATOM 2222 O O . ASP A 1 277 ? 5.814 4.506 -15.588 1.00 80.06 277 ASP A O 1
ATOM 2226 N N . PHE A 1 278 ? 5.051 5.923 -14.032 1.00 84.62 278 PHE A N 1
ATOM 2227 C CA . PHE A 1 278 ? 5.074 4.931 -12.951 1.00 84.62 278 PHE A CA 1
ATOM 2228 C C . PHE A 1 278 ? 3.887 3.983 -13.056 1.00 84.62 278 PHE A C 1
ATOM 2230 O O . PHE A 1 278 ? 4.040 2.804 -12.761 1.00 84.62 278 PHE A O 1
ATOM 2237 N N . ILE A 1 279 ? 2.721 4.480 -13.478 1.00 83.19 279 ILE A N 1
ATOM 2238 C CA . ILE A 1 279 ? 1.554 3.633 -13.743 1.00 83.19 279 ILE A CA 1
ATOM 2239 C C . ILE A 1 279 ? 1.884 2.663 -14.876 1.00 83.19 279 ILE A C 1
ATOM 2241 O O . ILE A 1 279 ? 1.681 1.469 -14.703 1.00 83.19 279 ILE A O 1
ATOM 2245 N N . ASP A 1 280 ? 2.457 3.149 -15.978 1.00 81.75 280 ASP A N 1
ATOM 2246 C CA . ASP A 1 280 ? 2.844 2.309 -17.114 1.00 81.75 280 ASP A CA 1
ATOM 2247 C C . ASP A 1 280 ? 3.858 1.227 -16.684 1.00 81.75 280 ASP A C 1
ATOM 2249 O O . ASP A 1 280 ? 3.681 0.056 -17.018 1.00 81.75 280 ASP A O 1
ATOM 2253 N N . LEU A 1 281 ? 4.855 1.571 -15.851 1.00 86.94 281 LEU A N 1
ATOM 2254 C CA . LEU A 1 281 ? 5.770 0.581 -15.260 1.00 86.94 281 LEU A CA 1
ATOM 2255 C C . LEU A 1 281 ? 5.044 -0.433 -14.362 1.00 86.94 281 LEU A C 1
ATOM 2257 O O . LEU A 1 281 ? 5.386 -1.611 -14.367 1.00 86.94 281 LEU A O 1
ATOM 2261 N N . LEU A 1 282 ? 4.100 0.015 -13.533 1.00 86.19 282 LEU A N 1
ATOM 2262 C CA . LEU A 1 282 ? 3.374 -0.860 -12.613 1.00 86.19 282 LEU A CA 1
ATOM 2263 C C . LEU A 1 282 ? 2.433 -1.809 -13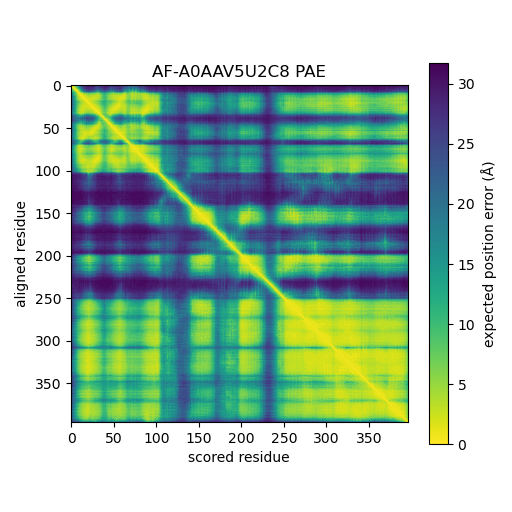.360 1.00 86.19 282 LEU A C 1
ATOM 2265 O O . LEU A 1 282 ? 2.329 -2.963 -12.956 1.00 86.19 282 LEU A O 1
ATOM 2269 N N . ILE A 1 283 ? 1.806 -1.354 -14.449 1.00 82.06 283 ILE A N 1
ATOM 2270 C CA . ILE A 1 283 ? 1.027 -2.201 -15.363 1.00 82.06 283 ILE A CA 1
ATOM 2271 C C . ILE A 1 283 ? 1.943 -3.244 -15.995 1.00 82.06 283 ILE A C 1
ATOM 2273 O O . ILE A 1 283 ? 1.647 -4.429 -15.921 1.00 82.06 283 ILE A O 1
ATOM 2277 N N . ASP A 1 284 ? 3.073 -2.826 -16.565 1.00 83.06 284 ASP A N 1
ATOM 2278 C CA . ASP A 1 284 ? 4.040 -3.740 -17.177 1.00 83.06 284 ASP A CA 1
ATOM 2279 C C . ASP A 1 284 ? 4.572 -4.774 -16.169 1.00 83.06 284 ASP A C 1
ATOM 2281 O O . ASP A 1 284 ? 4.636 -5.967 -16.463 1.00 83.06 284 ASP A O 1
ATOM 2285 N N . ALA A 1 285 ? 4.872 -4.347 -14.940 1.00 84.62 285 ALA A N 1
ATOM 2286 C CA . ALA A 1 285 ? 5.301 -5.242 -13.875 1.00 84.62 285 ALA A CA 1
ATOM 2287 C C . ALA A 1 285 ? 4.189 -6.196 -13.404 1.00 84.62 285 ALA A C 1
ATOM 2289 O O . ALA A 1 285 ? 4.505 -7.324 -13.035 1.00 84.62 285 ALA A O 1
ATOM 2290 N N . GLU A 1 286 ? 2.922 -5.772 -13.407 1.00 82.31 286 GLU A N 1
ATOM 2291 C CA . GLU A 1 286 ? 1.771 -6.633 -13.100 1.00 82.31 286 GLU A CA 1
ATOM 2292 C C . GLU A 1 286 ? 1.566 -7.684 -14.193 1.00 82.31 286 GLU A C 1
ATOM 2294 O O . GLU A 1 286 ? 1.509 -8.870 -13.897 1.00 82.31 286 GLU A O 1
ATOM 2299 N N . LEU A 1 287 ? 1.535 -7.261 -15.461 1.00 78.75 287 LEU A N 1
ATOM 2300 C CA . LEU A 1 287 ? 1.326 -8.143 -16.614 1.00 78.75 287 LEU A CA 1
ATOM 2301 C C . LEU A 1 287 ? 2.439 -9.183 -16.771 1.00 78.75 287 LEU A C 1
ATOM 2303 O O . LEU A 1 287 ? 2.208 -10.259 -17.309 1.00 78.75 287 LEU A O 1
ATOM 2307 N N . ASN A 1 288 ? 3.650 -8.864 -16.311 1.00 77.62 288 ASN A N 1
ATOM 2308 C CA . ASN A 1 288 ? 4.797 -9.763 -16.376 1.00 77.62 288 ASN A CA 1
ATOM 2309 C C . ASN A 1 288 ? 5.070 -10.525 -15.067 1.00 77.62 288 ASN A C 1
ATOM 2311 O O . ASN A 1 288 ? 6.106 -11.193 -14.993 1.00 77.62 288 ASN A O 1
ATOM 2315 N N . ASP A 1 289 ? 4.211 -10.423 -14.049 1.00 73.88 289 ASP A N 1
ATOM 2316 C CA . ASP A 1 289 ? 4.396 -11.047 -12.730 1.00 73.88 289 ASP A CA 1
ATOM 2317 C C . ASP A 1 289 ? 5.759 -10.712 -12.093 1.00 73.88 289 ASP A C 1
ATOM 2319 O O . ASP A 1 289 ? 6.520 -11.580 -11.655 1.00 73.88 289 ASP A O 1
ATOM 2323 N N . LEU A 1 290 ? 6.092 -9.416 -12.052 1.00 81.25 290 LEU A N 1
ATOM 2324 C CA . LEU A 1 290 ? 7.343 -8.867 -11.515 1.00 81.25 290 LEU A CA 1
ATOM 2325 C C . LEU A 1 290 ? 7.122 -8.108 -10.190 1.00 81.25 290 LEU A C 1
ATOM 2327 O O . LEU A 1 290 ? 7.366 -6.895 -10.108 1.00 81.25 290 LEU A O 1
ATOM 2331 N N . PRO A 1 291 ? 6.735 -8.792 -9.096 1.00 79.06 291 PRO A N 1
ATOM 2332 C CA . PRO A 1 291 ? 6.450 -8.153 -7.809 1.00 79.06 291 PRO A CA 1
ATOM 2333 C C . PRO A 1 291 ? 7.671 -7.439 -7.208 1.00 79.06 291 PRO A C 1
ATOM 2335 O O . PRO A 1 291 ? 7.530 -6.405 -6.555 1.00 79.06 291 PRO A O 1
ATOM 2338 N N . VAL A 1 292 ? 8.889 -7.916 -7.483 1.00 81.31 292 VAL A N 1
ATOM 2339 C CA . VAL A 1 292 ? 10.148 -7.263 -7.070 1.00 81.31 292 VAL A CA 1
ATOM 2340 C C . VAL A 1 292 ? 10.338 -5.883 -7.711 1.00 81.31 292 VAL A C 1
ATOM 2342 O O . VAL A 1 292 ? 10.893 -4.979 -7.084 1.00 81.31 292 VAL A O 1
ATOM 2345 N N . LEU A 1 293 ? 9.845 -5.687 -8.939 1.00 85.81 293 LEU A N 1
ATOM 2346 C CA . LEU A 1 293 ? 9.927 -4.410 -9.646 1.00 85.81 293 LEU A CA 1
ATOM 2347 C C . LEU A 1 293 ? 8.872 -3.432 -9.118 1.00 85.81 293 LEU A C 1
ATOM 2349 O O . LEU A 1 293 ? 9.186 -2.262 -8.891 1.00 85.81 293 LEU A O 1
ATOM 2353 N N . LYS A 1 294 ? 7.669 -3.932 -8.794 1.00 87.38 294 LYS A N 1
ATOM 2354 C CA . LYS A 1 294 ? 6.652 -3.169 -8.052 1.00 87.38 294 LYS A CA 1
ATOM 2355 C C . LYS A 1 294 ? 7.182 -2.709 -6.695 1.00 87.38 294 LYS A C 1
ATOM 2357 O O . LYS A 1 294 ? 7.053 -1.533 -6.369 1.00 87.38 294 LYS A O 1
ATOM 2362 N N . ARG A 1 295 ? 7.866 -3.586 -5.945 1.00 85.88 295 ARG A N 1
ATOM 2363 C CA . ARG A 1 295 ? 8.530 -3.227 -4.677 1.00 85.88 295 ARG A CA 1
ATOM 2364 C C . ARG A 1 295 ? 9.609 -2.162 -4.863 1.00 85.88 295 ARG A C 1
ATOM 2366 O O . ARG A 1 295 ? 9.698 -1.246 -4.051 1.00 85.88 295 ARG A O 1
ATOM 2373 N N . ALA A 1 296 ? 10.434 -2.251 -5.908 1.00 85.75 296 ALA A N 1
ATOM 2374 C CA . ALA A 1 296 ? 11.444 -1.228 -6.201 1.00 85.75 296 ALA A CA 1
ATOM 2375 C C . ALA A 1 296 ? 10.801 0.143 -6.491 1.00 85.75 296 ALA A C 1
ATOM 2377 O O . ALA A 1 296 ? 11.216 1.157 -5.924 1.00 85.75 296 ALA A O 1
ATOM 2378 N N . CYS A 1 297 ? 9.739 0.156 -7.302 1.00 89.50 297 CYS A N 1
ATOM 2379 C CA . CYS A 1 297 ? 8.942 1.346 -7.594 1.00 89.50 297 CYS A CA 1
ATOM 2380 C C . CYS A 1 297 ? 8.293 1.931 -6.326 1.00 89.50 297 CYS A C 1
ATOM 2382 O O . CYS A 1 297 ? 8.425 3.123 -6.046 1.00 89.50 297 CYS A O 1
ATOM 2384 N N . GLU A 1 298 ? 7.648 1.087 -5.517 1.00 90.06 298 GLU A N 1
ATOM 2385 C CA . GLU A 1 298 ? 7.032 1.465 -4.244 1.00 90.06 298 GLU A CA 1
ATOM 2386 C C . GLU A 1 298 ? 8.045 2.097 -3.285 1.00 90.06 298 GLU A C 1
ATOM 2388 O O . GLU A 1 298 ? 7.791 3.168 -2.735 1.00 90.06 298 GLU A O 1
ATOM 2393 N N . ARG A 1 299 ? 9.220 1.479 -3.111 1.00 85.31 299 ARG A N 1
ATOM 2394 C CA . ARG A 1 299 ? 10.296 2.014 -2.259 1.00 85.31 299 ARG A CA 1
ATOM 2395 C C . ARG A 1 299 ? 10.717 3.409 -2.703 1.00 85.31 299 ARG A C 1
ATOM 2397 O O . ARG A 1 299 ? 10.890 4.286 -1.857 1.00 85.31 299 ARG A O 1
ATOM 2404 N N . TYR A 1 300 ? 10.866 3.622 -4.010 1.00 85.88 300 TYR A N 1
ATOM 2405 C CA . TYR A 1 300 ? 11.225 4.926 -4.554 1.00 85.88 300 TYR A CA 1
ATOM 2406 C C . TYR A 1 300 ? 10.154 5.982 -4.255 1.00 85.88 300 TYR A C 1
ATOM 2408 O O . TYR A 1 300 ? 10.467 7.037 -3.699 1.00 85.88 300 TYR A O 1
ATOM 2416 N N . LEU A 1 301 ? 8.888 5.684 -4.564 1.00 86.69 301 LEU A N 1
ATOM 2417 C CA . LEU A 1 301 ? 7.764 6.603 -4.352 1.00 86.69 301 LEU A CA 1
ATOM 2418 C C . LEU A 1 301 ? 7.560 6.924 -2.867 1.00 86.69 301 LEU A C 1
ATOM 2420 O O . LEU A 1 301 ? 7.368 8.083 -2.503 1.00 86.69 301 LEU A O 1
ATOM 2424 N N . CYS A 1 302 ? 7.690 5.928 -1.992 1.00 87.38 302 CYS A N 1
ATOM 2425 C CA . CYS A 1 302 ? 7.664 6.122 -0.547 1.00 87.38 302 CYS A CA 1
ATOM 2426 C C . CYS A 1 302 ? 8.846 6.963 -0.044 1.00 87.38 302 CYS A C 1
ATOM 2428 O O . CYS A 1 302 ? 8.668 7.814 0.826 1.00 87.38 302 CYS A O 1
ATOM 2430 N N . GLY A 1 303 ? 10.050 6.771 -0.592 1.00 82.88 303 GLY A N 1
ATOM 2431 C CA . GLY A 1 303 ? 11.212 7.606 -0.277 1.00 82.88 303 GLY A CA 1
ATOM 2432 C C . GLY A 1 303 ? 11.007 9.071 -0.679 1.00 82.88 303 GLY A C 1
ATOM 2433 O O . GLY A 1 303 ? 11.356 9.987 0.071 1.00 82.88 303 GLY A O 1
ATOM 2434 N N . GLU A 1 304 ? 10.384 9.307 -1.831 1.00 82.44 304 GLU A N 1
ATOM 2435 C CA . GLU A 1 304 ? 9.988 10.642 -2.281 1.00 82.44 304 GLU A CA 1
ATOM 2436 C C . GLU A 1 304 ? 8.903 11.256 -1.376 1.00 82.44 304 GLU A C 1
ATOM 2438 O O . GLU A 1 304 ? 9.034 12.412 -0.974 1.00 82.44 304 GLU A O 1
ATOM 2443 N N . LEU A 1 305 ? 7.885 10.481 -0.985 1.00 84.12 305 LEU A N 1
ATOM 2444 C CA . LEU A 1 305 ? 6.825 10.910 -0.063 1.00 84.12 305 LEU A CA 1
ATOM 2445 C C . LEU A 1 305 ? 7.376 11.264 1.327 1.00 84.12 305 LEU A C 1
ATOM 2447 O O . LEU A 1 305 ? 6.982 12.260 1.922 1.00 84.12 305 LEU A O 1
ATOM 2451 N N . ASN A 1 306 ? 8.336 10.492 1.837 1.00 81.38 306 ASN A N 1
ATOM 2452 C CA . ASN A 1 306 ? 8.924 10.730 3.156 1.00 81.38 306 ASN A CA 1
ATOM 2453 C C . ASN A 1 306 ? 9.811 11.986 3.198 1.00 81.38 306 ASN A C 1
ATOM 2455 O O . ASN A 1 306 ? 9.904 12.688 4.205 1.00 81.38 306 ASN A O 1
ATOM 2459 N N . THR A 1 307 ? 10.497 12.275 2.091 1.00 77.06 307 THR A N 1
ATOM 2460 C CA . THR A 1 307 ? 11.406 13.424 2.002 1.00 77.06 307 THR A CA 1
ATOM 2461 C C . THR A 1 307 ? 10.682 14.735 1.692 1.00 77.06 307 THR A C 1
ATOM 2463 O O . THR A 1 307 ? 11.255 15.804 1.920 1.00 77.06 307 THR A O 1
ATOM 2466 N N . LYS A 1 308 ? 9.431 14.691 1.213 1.00 76.06 308 LYS A N 1
ATOM 2467 C CA . LYS A 1 308 ? 8.689 15.868 0.740 1.00 76.06 308 LYS A CA 1
ATOM 2468 C C . LYS A 1 308 ? 7.359 16.038 1.438 1.00 76.06 308 LYS A C 1
ATOM 2470 O O . LYS A 1 308 ? 6.469 15.211 1.319 1.00 76.06 308 LYS A O 1
ATOM 2475 N N . LYS A 1 309 ? 7.215 17.184 2.098 1.00 68.31 309 LYS A N 1
ATOM 2476 C CA . LYS A 1 309 ? 6.034 17.508 2.907 1.00 68.31 309 LYS A CA 1
ATOM 2477 C C . LYS A 1 309 ? 5.019 18.399 2.182 1.00 68.31 309 LYS A C 1
ATOM 2479 O O . LYS A 1 309 ? 3.841 18.383 2.515 1.00 68.31 309 LYS A O 1
ATOM 2484 N N . ASP A 1 310 ? 5.445 19.108 1.137 1.00 77.38 310 ASP A N 1
ATOM 2485 C CA . ASP A 1 310 ? 4.602 20.058 0.397 1.00 77.38 310 ASP A CA 1
ATOM 2486 C C . ASP A 1 310 ? 4.045 19.446 -0.897 1.00 77.38 310 ASP A C 1
ATOM 2488 O O . ASP A 1 310 ? 4.217 19.980 -1.991 1.00 77.38 310 ASP A O 1
ATOM 2492 N N . LEU A 1 311 ? 3.411 18.277 -0.791 1.00 84.00 311 LEU A N 1
ATOM 2493 C CA . LEU A 1 311 ? 2.757 17.630 -1.932 1.00 84.00 311 LEU A CA 1
ATOM 2494 C C . LEU A 1 311 ? 1.321 18.137 -2.103 1.00 84.00 311 LEU A C 1
ATOM 2496 O O . LEU A 1 311 ? 0.671 18.538 -1.139 1.00 84.00 311 LEU A O 1
ATOM 2500 N N . LEU A 1 312 ? 0.813 18.134 -3.334 1.00 86.00 312 LEU A N 1
ATOM 2501 C CA . LEU A 1 312 ? -0.587 18.476 -3.598 1.00 86.00 312 LEU A CA 1
ATOM 2502 C C . LEU A 1 312 ? -1.508 17.349 -3.126 1.00 86.00 312 LEU A C 1
ATOM 2504 O O . LEU A 1 312 ? -1.184 16.171 -3.269 1.00 86.00 312 LEU A O 1
ATOM 2508 N N . THR A 1 313 ? -2.685 17.705 -2.623 1.00 88.81 313 THR A N 1
ATOM 2509 C CA . THR A 1 313 ? -3.696 16.732 -2.189 1.00 88.81 313 THR A CA 1
ATOM 2510 C C . THR A 1 313 ? -4.196 15.884 -3.357 1.00 88.81 313 THR A C 1
ATOM 2512 O O . THR A 1 313 ? -4.335 14.672 -3.210 1.00 88.81 313 THR A O 1
ATOM 2515 N N . SER A 1 314 ? -4.365 16.485 -4.541 1.00 86.44 314 SER A N 1
ATOM 2516 C CA . SER A 1 314 ? -4.692 15.776 -5.786 1.00 86.44 314 SER A CA 1
ATOM 2517 C C . SER A 1 314 ? -3.651 14.701 -6.123 1.00 86.44 314 SER A C 1
ATOM 2519 O O . SER A 1 314 ? -4.014 13.581 -6.469 1.00 86.44 314 SER A O 1
ATOM 2521 N N . LEU A 1 315 ? -2.361 15.005 -5.942 1.00 87.06 315 LEU A N 1
ATOM 2522 C CA . LEU A 1 315 ? -1.271 14.046 -6.134 1.00 87.06 315 LEU A CA 1
ATOM 2523 C C . LEU A 1 315 ? -1.296 12.936 -5.078 1.00 87.06 315 LEU A C 1
ATOM 2525 O O . LEU A 1 315 ? -1.144 11.775 -5.428 1.00 87.06 315 LEU A O 1
ATOM 2529 N N . LEU A 1 316 ? -1.495 13.259 -3.799 1.00 90.38 316 LEU A N 1
ATOM 2530 C CA . LEU A 1 316 ? -1.568 12.249 -2.738 1.00 90.38 316 LEU A CA 1
ATOM 2531 C C . LEU A 1 316 ? -2.727 11.265 -2.952 1.00 90.38 316 LEU A C 1
ATOM 2533 O O . LEU A 1 316 ? -2.558 10.073 -2.709 1.00 90.38 316 LEU A O 1
ATOM 2537 N N . LEU A 1 317 ? -3.875 11.747 -3.434 1.00 91.25 317 LEU A N 1
ATOM 2538 C CA . LEU A 1 317 ? -5.009 10.899 -3.808 1.00 91.25 317 LEU A CA 1
ATOM 2539 C C . LEU A 1 317 ? -4.689 10.032 -5.033 1.00 91.25 317 LEU A C 1
ATOM 2541 O O . LEU A 1 317 ? -5.039 8.858 -5.048 1.00 91.25 317 LEU A O 1
ATOM 2545 N N . ASP A 1 318 ? -3.977 10.570 -6.024 1.00 88.75 318 ASP A N 1
ATOM 2546 C CA . ASP A 1 318 ? -3.489 9.799 -7.176 1.00 88.75 318 ASP A CA 1
ATOM 2547 C C . ASP A 1 318 ? -2.549 8.667 -6.727 1.00 88.75 318 ASP A C 1
ATOM 2549 O O . ASP A 1 318 ? -2.744 7.504 -7.066 1.00 88.75 318 ASP A O 1
ATOM 2553 N N . LEU A 1 319 ? -1.582 8.981 -5.860 1.00 91.06 319 LEU A N 1
ATOM 2554 C CA . LEU A 1 319 ? -0.665 8.005 -5.272 1.00 91.06 319 LEU A CA 1
ATOM 2555 C C . LEU A 1 319 ? -1.401 6.956 -4.421 1.00 91.06 319 LEU A C 1
ATOM 2557 O O . LEU A 1 319 ? -1.072 5.772 -4.498 1.00 91.06 319 LEU A O 1
ATOM 2561 N N . LEU A 1 320 ? -2.411 7.359 -3.643 1.00 93.00 320 LEU A N 1
ATOM 2562 C CA . LEU A 1 320 ? -3.248 6.430 -2.882 1.00 93.00 320 LEU A CA 1
ATOM 2563 C C . LEU A 1 320 ? -4.012 5.488 -3.821 1.00 93.00 320 LEU A C 1
ATOM 2565 O O . LEU A 1 320 ? -4.015 4.278 -3.605 1.00 93.00 320 LEU A O 1
ATOM 2569 N N . PHE A 1 321 ? -4.614 6.019 -4.882 1.00 91.31 321 PHE A N 1
ATOM 2570 C CA . PHE A 1 321 ? -5.308 5.215 -5.879 1.00 91.31 321 PHE A CA 1
ATOM 2571 C C . PHE A 1 321 ? -4.379 4.181 -6.529 1.00 91.31 321 PHE A C 1
ATOM 2573 O O . PHE A 1 321 ? -4.684 2.989 -6.510 1.00 91.31 321 PHE A O 1
ATOM 2580 N N . ILE A 1 322 ? -3.214 4.615 -7.015 1.00 89.81 322 ILE A N 1
ATOM 2581 C CA . ILE A 1 322 ? -2.191 3.737 -7.601 1.00 89.81 322 ILE A CA 1
ATOM 2582 C C . ILE A 1 322 ? -1.787 2.651 -6.598 1.00 89.81 322 ILE A C 1
ATOM 2584 O O . ILE A 1 322 ? -1.728 1.472 -6.940 1.00 89.81 322 ILE A O 1
ATOM 2588 N N . SER A 1 323 ? -1.569 3.022 -5.333 1.00 92.88 323 SER A N 1
ATOM 2589 C CA . SER A 1 323 ? -1.174 2.062 -4.302 1.00 92.88 323 SER A CA 1
ATOM 2590 C C . SER A 1 323 ? -2.228 0.987 -4.033 1.00 92.88 323 SER A C 1
ATOM 2592 O O . SER A 1 323 ? -1.886 -0.150 -3.725 1.00 92.88 323 SER A O 1
ATOM 2594 N N . ILE A 1 324 ? -3.508 1.324 -4.186 1.00 89.88 324 ILE A N 1
ATOM 2595 C CA . ILE A 1 324 ? -4.613 0.381 -4.037 1.00 89.88 324 ILE A CA 1
ATOM 2596 C C . ILE A 1 324 ? -4.679 -0.556 -5.239 1.00 89.88 324 ILE A C 1
ATOM 2598 O O . ILE A 1 324 ? -4.758 -1.763 -5.043 1.00 89.88 324 ILE A O 1
ATOM 2602 N N . VAL A 1 325 ? -4.650 -0.015 -6.461 1.00 89.19 325 VAL A N 1
ATOM 2603 C CA . VAL A 1 325 ? -4.776 -0.810 -7.696 1.00 89.19 325 VAL A CA 1
ATOM 2604 C C . VAL A 1 325 ? -3.639 -1.816 -7.818 1.00 89.19 325 VAL A C 1
ATOM 2606 O O . VAL A 1 325 ? -3.873 -2.978 -8.121 1.00 89.19 325 VAL A O 1
ATOM 2609 N N . PHE A 1 326 ? -2.414 -1.389 -7.517 1.00 88.00 326 PHE A N 1
ATOM 2610 C CA . PHE A 1 326 ? -1.227 -2.227 -7.657 1.00 88.00 326 PHE A CA 1
ATOM 2611 C C . PHE A 1 326 ? -0.791 -2.891 -6.346 1.00 88.00 326 PHE A C 1
ATOM 2613 O O . PHE A 1 326 ? 0.318 -3.414 -6.280 1.00 88.00 326 PHE A O 1
ATOM 2620 N N . ASN A 1 327 ? -1.619 -2.907 -5.298 1.00 87.94 327 ASN A N 1
ATOM 2621 C CA . ASN A 1 327 ? -1.296 -3.551 -4.016 1.00 87.94 327 ASN A CA 1
ATOM 2622 C C . ASN A 1 327 ? 0.052 -3.099 -3.401 1.00 87.94 327 ASN A C 1
ATOM 2624 O O . ASN A 1 327 ? 0.812 -3.902 -2.854 1.00 87.94 327 ASN A O 1
ATOM 2628 N N . LEU A 1 328 ? 0.355 -1.801 -3.484 1.00 90.50 328 LEU A N 1
ATOM 2629 C CA . LEU A 1 328 ? 1.537 -1.176 -2.883 1.00 90.50 328 LEU A CA 1
ATOM 2630 C C . LEU A 1 328 ? 1.232 -0.816 -1.418 1.00 90.50 328 LEU A C 1
ATOM 2632 O O . LEU A 1 328 ? 0.837 0.303 -1.083 1.00 90.50 328 LEU A O 1
ATOM 2636 N N . ASN A 1 329 ? 1.355 -1.813 -0.544 1.00 88.56 329 ASN A N 1
ATOM 2637 C CA . ASN A 1 329 ? 0.918 -1.772 0.854 1.00 88.56 329 ASN A CA 1
ATOM 2638 C C . ASN A 1 329 ? 1.561 -0.656 1.701 1.00 88.56 329 ASN A C 1
ATOM 2640 O O . ASN A 1 329 ? 0.883 0.007 2.492 1.00 88.56 329 ASN A O 1
ATOM 2644 N N . VAL A 1 330 ? 2.870 -0.448 1.562 1.00 89.00 330 VAL A N 1
ATOM 2645 C CA . VAL A 1 330 ? 3.616 0.571 2.314 1.00 89.00 330 VAL A CA 1
ATOM 2646 C C . VAL A 1 330 ? 3.211 1.956 1.826 1.00 89.00 330 VAL A C 1
ATOM 2648 O O . VAL A 1 330 ? 2.906 2.836 2.633 1.00 89.00 330 VAL A O 1
ATOM 2651 N N . MET A 1 331 ? 3.126 2.133 0.508 1.00 90.75 331 MET A N 1
ATOM 2652 C CA . MET A 1 331 ? 2.722 3.400 -0.098 1.00 90.75 331 MET A CA 1
ATOM 2653 C C . MET A 1 331 ? 1.285 3.770 0.257 1.00 90.75 331 MET A C 1
ATOM 2655 O O . MET A 1 331 ? 1.021 4.926 0.594 1.00 90.75 331 MET A O 1
ATOM 2659 N N . LYS A 1 332 ? 0.374 2.795 0.273 1.00 92.25 332 LYS A N 1
ATOM 2660 C CA . LYS A 1 332 ? -1.004 2.974 0.739 1.00 92.25 332 LYS A CA 1
ATOM 2661 C C . LYS A 1 332 ? -1.039 3.468 2.181 1.00 92.25 332 LYS A C 1
ATOM 2663 O O . LYS A 1 332 ? -1.678 4.472 2.481 1.00 92.25 332 LYS A O 1
ATOM 2668 N N . SER A 1 333 ? -0.296 2.812 3.072 1.00 89.75 333 SER A N 1
ATOM 2669 C CA . SER A 1 333 ? -0.227 3.203 4.484 1.00 89.75 333 SER A CA 1
ATOM 2670 C C . SER A 1 333 ? 0.338 4.617 4.668 1.00 89.75 333 SER A C 1
ATOM 2672 O O . SER A 1 333 ? -0.168 5.388 5.488 1.00 89.75 333 SER A O 1
ATOM 2674 N N . MET A 1 334 ? 1.382 4.980 3.917 1.00 88.69 334 MET A N 1
ATOM 2675 C CA . MET A 1 334 ? 2.003 6.304 4.009 1.00 88.69 334 MET A CA 1
ATOM 2676 C C . MET A 1 334 ? 1.110 7.411 3.443 1.00 88.69 334 MET A C 1
ATOM 2678 O O . MET A 1 334 ? 0.963 8.459 4.070 1.00 88.69 334 MET A O 1
ATOM 2682 N N . THR A 1 335 ? 0.484 7.181 2.288 1.00 91.56 335 THR A N 1
ATOM 2683 C CA . THR A 1 335 ? -0.430 8.150 1.663 1.00 91.56 335 THR A CA 1
ATOM 2684 C C . THR A 1 335 ? -1.686 8.359 2.503 1.00 91.56 335 THR A C 1
ATOM 2686 O O . THR A 1 335 ? -2.053 9.507 2.744 1.00 91.56 335 THR A O 1
ATOM 2689 N N . LEU A 1 336 ? -2.285 7.290 3.047 1.00 91.38 336 LEU A N 1
ATOM 2690 C CA . LEU A 1 336 ? -3.383 7.393 4.016 1.00 91.38 336 LEU A CA 1
ATOM 2691 C C . LEU A 1 336 ? -2.972 8.198 5.252 1.00 91.38 336 LEU A C 1
ATOM 2693 O O . LEU A 1 336 ? -3.724 9.060 5.699 1.00 91.38 336 LEU A O 1
ATOM 2697 N N . SER A 1 337 ? -1.768 7.968 5.780 1.00 88.69 337 SER A N 1
ATOM 2698 C CA . SER A 1 337 ? -1.260 8.696 6.949 1.00 88.69 337 SER A CA 1
ATOM 2699 C C . SER A 1 337 ? -1.062 10.192 6.692 1.00 88.69 337 SER A C 1
ATOM 2701 O O . SER A 1 337 ? -1.302 11.000 7.590 1.00 88.69 337 SER A O 1
ATOM 2703 N N . GLU A 1 338 ? -0.649 10.580 5.488 1.00 88.38 338 GLU A N 1
ATOM 2704 C CA . GLU A 1 338 ? -0.500 11.992 5.118 1.00 88.38 338 GLU A CA 1
ATOM 2705 C C . GLU A 1 338 ? -1.865 12.654 4.851 1.00 88.38 338 GLU A C 1
ATOM 2707 O O . GLU A 1 338 ? -2.149 13.750 5.346 1.00 88.38 338 GLU A O 1
ATOM 2712 N N . LEU A 1 339 ? -2.756 11.961 4.136 1.00 90.81 339 LEU A N 1
ATOM 2713 C CA . LEU A 1 339 ? -4.111 12.433 3.827 1.00 90.81 339 LEU A CA 1
ATOM 2714 C C . LEU A 1 339 ? -5.009 12.528 5.066 1.00 90.81 339 LEU A C 1
ATOM 2716 O O . LEU A 1 339 ? -5.906 13.366 5.109 1.00 90.81 339 LEU A O 1
ATOM 2720 N N . SER A 1 340 ? -4.758 11.718 6.098 1.00 88.12 340 SER A N 1
ATOM 2721 C CA . SER A 1 340 ? -5.530 11.740 7.344 1.00 88.12 340 SER A CA 1
ATOM 2722 C C . SER A 1 340 ? -5.146 12.883 8.292 1.00 88.12 340 SER A C 1
ATOM 2724 O O . SER A 1 340 ? -5.621 12.916 9.428 1.00 88.12 340 SER A O 1
ATOM 2726 N N . THR A 1 341 ? -4.230 13.772 7.903 1.00 87.00 341 THR A N 1
ATOM 2727 C CA . THR A 1 341 ? -3.900 14.961 8.699 1.00 87.00 341 THR A CA 1
ATOM 2728 C C . THR A 1 341 ? -5.064 15.952 8.674 1.00 87.00 341 THR A C 1
ATOM 2730 O O . THR A 1 341 ? -5.751 16.088 7.664 1.00 87.00 341 THR A O 1
ATOM 2733 N N . SER A 1 342 ? -5.290 16.686 9.770 1.00 79.94 342 SER A N 1
ATOM 2734 C CA . SER A 1 342 ? -6.458 17.577 9.892 1.00 79.94 342 SER A CA 1
ATOM 2735 C C . SER A 1 342 ? -6.559 18.606 8.759 1.00 79.94 342 SER A C 1
ATOM 2737 O O . SER A 1 342 ? -7.655 18.892 8.290 1.00 79.94 342 SER A O 1
ATOM 2739 N N . ASN A 1 343 ? -5.423 19.122 8.279 1.00 84.62 343 ASN A N 1
ATOM 2740 C CA . ASN A 1 343 ? -5.389 20.095 7.185 1.00 84.62 343 ASN A CA 1
ATOM 2741 C C . ASN A 1 343 ? -5.859 19.487 5.855 1.00 84.62 343 ASN A C 1
ATOM 2743 O O . ASN A 1 343 ? -6.685 20.084 5.170 1.00 84.62 343 ASN A O 1
ATOM 2747 N N . ARG A 1 344 ? -5.356 18.297 5.502 1.00 87.31 344 ARG A N 1
ATOM 2748 C CA . ARG A 1 344 ? -5.719 17.597 4.260 1.00 87.31 344 ARG A CA 1
ATOM 2749 C C . ARG A 1 344 ? -7.144 17.071 4.314 1.00 87.31 344 ARG A C 1
ATOM 2751 O O . ARG A 1 344 ? -7.861 17.151 3.322 1.00 87.31 344 ARG A O 1
ATOM 2758 N N . MET A 1 345 ? -7.574 16.604 5.484 1.00 87.56 345 MET A N 1
ATOM 2759 C CA . MET A 1 345 ? -8.929 16.105 5.674 1.00 87.56 345 MET A CA 1
ATOM 2760 C C . MET A 1 345 ? -9.976 17.202 5.465 1.00 87.56 345 MET A C 1
ATOM 2762 O O . MET A 1 345 ? -10.980 16.958 4.807 1.00 87.56 345 MET A O 1
ATOM 2766 N N . GLU A 1 346 ? -9.741 18.424 5.955 1.00 86.06 346 GLU A N 1
ATOM 2767 C CA . GLU A 1 346 ? -10.654 19.550 5.706 1.00 86.06 346 GLU A CA 1
ATOM 2768 C C . GLU A 1 346 ? -10.698 19.963 4.227 1.00 86.06 346 GLU A C 1
ATOM 2770 O O . GLU A 1 346 ? -11.753 20.385 3.752 1.00 86.06 346 GLU A O 1
ATOM 2775 N N . GLU A 1 347 ? -9.602 19.789 3.481 1.00 85.94 347 GLU A N 1
ATOM 2776 C CA . GLU A 1 347 ? -9.576 20.025 2.033 1.00 85.94 347 GLU A CA 1
ATOM 2777 C C . GLU A 1 347 ? -10.466 19.026 1.282 1.00 85.94 347 GLU A C 1
ATOM 2779 O O . GLU A 1 347 ? -11.260 19.427 0.432 1.00 85.94 347 GLU A O 1
ATOM 2784 N N . ILE A 1 348 ? -10.399 17.738 1.640 1.00 88.62 348 ILE A N 1
ATOM 2785 C CA . ILE A 1 348 ? -11.130 16.671 0.933 1.00 88.62 348 ILE A CA 1
ATOM 2786 C C . ILE A 1 348 ? -12.542 16.393 1.467 1.00 88.62 348 ILE A C 1
ATOM 2788 O O . ILE A 1 348 ? -13.299 15.638 0.862 1.00 88.62 348 ILE A O 1
ATOM 2792 N N . LYS A 1 349 ? -12.940 17.032 2.572 1.00 82.94 349 LYS A N 1
ATOM 2793 C CA . LYS A 1 349 ? -14.215 16.800 3.278 1.00 82.94 349 LYS A CA 1
ATOM 2794 C C . LYS A 1 349 ? -15.472 17.052 2.445 1.00 82.94 349 LYS A C 1
ATOM 2796 O O . LYS A 1 349 ? -16.555 16.602 2.812 1.00 82.94 349 LYS A O 1
ATOM 2801 N N . ARG A 1 350 ? -15.364 17.845 1.375 1.00 85.06 350 ARG A N 1
ATOM 2802 C CA . ARG A 1 350 ? -16.488 18.232 0.507 1.00 85.06 350 ARG A CA 1
ATOM 2803 C C . ARG A 1 350 ? -16.214 17.806 -0.938 1.00 85.06 350 ARG A C 1
ATOM 2805 O O . ARG A 1 350 ? -15.817 18.660 -1.735 1.00 85.06 350 ARG A O 1
ATOM 2812 N N . PRO A 1 351 ? -16.462 16.530 -1.287 1.00 80.62 351 PRO A N 1
ATOM 2813 C CA . PRO A 1 351 ? -16.212 16.003 -2.628 1.00 80.62 351 PRO A CA 1
ATOM 2814 C C . PRO A 1 351 ? -16.901 16.818 -3.727 1.00 80.62 351 PRO A C 1
ATOM 2816 O O . PRO A 1 351 ? -16.282 17.103 -4.743 1.00 80.62 351 PRO A O 1
ATOM 2819 N N . ASP A 1 352 ? -18.128 17.295 -3.490 1.00 83.44 352 ASP A N 1
ATOM 2820 C CA . ASP A 1 352 ? -18.878 18.097 -4.469 1.00 83.44 352 ASP A CA 1
ATOM 2821 C C . ASP A 1 352 ? -18.128 19.363 -4.903 1.00 83.44 352 ASP A C 1
ATOM 2823 O O . ASP A 1 352 ? -18.155 19.733 -6.072 1.00 83.44 352 ASP A O 1
ATOM 2827 N N . ARG A 1 353 ? -17.417 20.009 -3.968 1.00 85.19 353 ARG A N 1
ATOM 2828 C CA . ARG A 1 353 ? -16.614 21.206 -4.255 1.00 85.19 353 ARG A CA 1
ATOM 2829 C C . ARG A 1 353 ? -15.281 20.859 -4.899 1.00 85.19 353 ARG A C 1
ATOM 2831 O O . ARG A 1 353 ? -14.818 21.601 -5.755 1.00 85.19 353 ARG A O 1
ATOM 2838 N N . LEU A 1 354 ? -14.667 19.742 -4.505 1.00 85.31 354 LEU A N 1
ATOM 2839 C CA . LEU A 1 354 ? -13.445 19.253 -5.151 1.00 85.31 354 LEU A CA 1
ATOM 2840 C C . LEU A 1 354 ? -13.693 18.969 -6.629 1.00 85.31 354 LEU A C 1
ATOM 2842 O O . LEU A 1 354 ? -12.874 19.315 -7.471 1.00 85.31 354 LEU A O 1
ATOM 2846 N N . MET A 1 355 ? -14.857 18.406 -6.950 1.00 85.94 355 MET A N 1
ATOM 2847 C CA . MET A 1 355 ? -15.258 18.107 -8.320 1.00 85.94 355 MET A CA 1
ATOM 2848 C C . MET A 1 355 ? -15.539 19.353 -9.170 1.00 85.94 355 MET A C 1
ATOM 2850 O O . MET A 1 355 ? -15.801 19.204 -10.360 1.00 85.94 355 MET A O 1
ATOM 2854 N N . GLU A 1 356 ? -15.468 20.573 -8.626 1.00 87.00 356 GLU A N 1
ATOM 2855 C CA . GLU A 1 356 ? -15.469 21.806 -9.426 1.00 87.00 356 GLU A CA 1
ATOM 2856 C C . GLU A 1 356 ?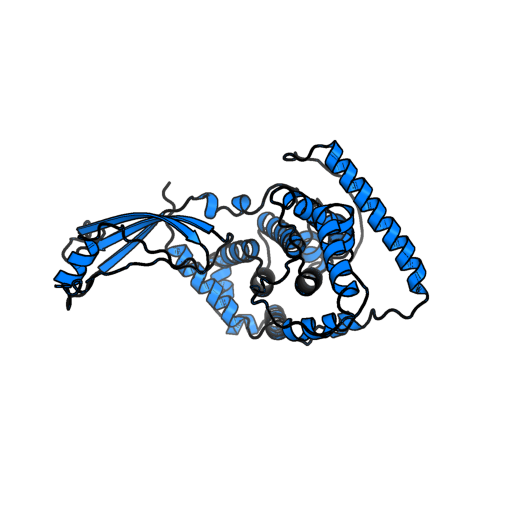 -14.098 22.059 -10.078 1.00 87.00 356 GLU A C 1
ATOM 2858 O O . GLU A 1 356 ? -14.041 22.603 -11.185 1.00 87.00 356 GLU A O 1
ATOM 2863 N N . ASP A 1 357 ? -13.015 21.601 -9.442 1.00 86.94 357 ASP A N 1
ATOM 2864 C CA . ASP A 1 357 ? -11.634 21.774 -9.887 1.00 86.94 357 ASP A CA 1
ATOM 2865 C C . ASP A 1 357 ? -11.252 20.732 -10.958 1.00 86.94 357 ASP A C 1
ATOM 2867 O O . ASP A 1 357 ? -11.453 19.519 -10.827 1.00 86.94 357 ASP A O 1
ATOM 2871 N N . GLU A 1 358 ? -10.689 21.229 -12.061 1.00 84.62 358 GLU A N 1
ATOM 2872 C CA . GLU A 1 358 ? -10.274 20.432 -13.215 1.00 84.62 358 GLU A CA 1
ATOM 2873 C C . GLU A 1 358 ? -9.211 19.378 -12.875 1.00 84.62 358 GLU A C 1
ATOM 2875 O O . GLU A 1 358 ? -9.159 18.340 -13.539 1.00 84.62 358 GLU A O 1
ATOM 2880 N N . GLU A 1 359 ? -8.369 19.597 -11.860 1.00 84.94 359 GLU A N 1
ATOM 2881 C CA . GLU A 1 359 ? -7.397 18.589 -11.425 1.00 84.94 359 GLU A CA 1
ATOM 2882 C C . GLU A 1 359 ? -8.088 17.346 -10.851 1.00 84.94 359 GLU A C 1
ATOM 2884 O O . GLU A 1 359 ? -7.747 16.222 -11.230 1.00 84.94 359 GLU A O 1
ATOM 2889 N N . PHE A 1 360 ? -9.100 17.530 -10.002 1.00 87.56 360 PHE A N 1
ATOM 2890 C CA . PHE A 1 360 ? -9.831 16.426 -9.377 1.00 87.56 360 PHE A CA 1
ATOM 2891 C C . PHE A 1 360 ? -10.787 15.741 -10.359 1.00 87.56 360 PHE A C 1
ATOM 2893 O O . PHE A 1 360 ? -10.917 14.520 -10.319 1.00 87.56 360 PHE A O 1
ATOM 2900 N N . LYS A 1 361 ? -11.368 16.472 -11.324 1.00 87.81 361 LYS A N 1
ATOM 2901 C CA . LYS A 1 361 ? -12.123 15.855 -12.435 1.00 87.81 361 LYS A CA 1
ATOM 2902 C C . LYS A 1 361 ? -11.246 14.942 -13.289 1.00 87.81 361 LYS A C 1
ATOM 2904 O O . LYS A 1 361 ? -11.663 13.846 -13.667 1.00 87.81 361 LYS A O 1
ATOM 2909 N N . LYS A 1 362 ? -10.025 15.386 -13.615 1.00 85.00 362 LYS A N 1
ATOM 2910 C CA . LYS A 1 362 ? -9.053 14.569 -14.360 1.00 85.00 362 LYS A CA 1
ATOM 2911 C C . LYS A 1 362 ? -8.631 13.341 -13.560 1.00 85.00 362 LYS A C 1
ATOM 2913 O O . LYS A 1 362 ? -8.493 12.269 -14.146 1.00 85.00 362 LYS A O 1
ATOM 2918 N N . LEU A 1 363 ? -8.452 13.491 -12.247 1.00 85.69 363 LEU A N 1
ATOM 2919 C CA . LEU A 1 363 ? -8.168 12.380 -11.348 1.00 85.69 363 LEU A CA 1
ATOM 2920 C C . LEU A 1 363 ? -9.321 11.366 -11.319 1.00 85.69 363 LEU A C 1
ATOM 2922 O O . LEU A 1 363 ? -9.080 10.199 -11.600 1.00 85.69 363 LEU A O 1
ATOM 2926 N N . ASP A 1 364 ? -10.562 11.798 -11.081 1.00 88.25 364 ASP A N 1
ATOM 2927 C CA . ASP A 1 364 ? -11.737 10.911 -11.053 1.00 88.25 364 ASP A CA 1
ATOM 2928 C C . ASP A 1 364 ? -11.913 10.152 -12.376 1.00 88.25 364 ASP A C 1
ATOM 2930 O O . ASP A 1 364 ? -12.120 8.939 -12.383 1.00 88.25 364 ASP A O 1
ATOM 2934 N N . LYS A 1 365 ? -11.723 10.830 -13.517 1.00 85.94 365 LYS A N 1
ATOM 2935 C CA . LYS A 1 365 ? -11.745 10.177 -14.834 1.00 85.94 365 LYS A CA 1
ATOM 2936 C C . LYS A 1 365 ? -10.689 9.073 -14.954 1.00 85.94 365 LYS A C 1
ATOM 2938 O O . LYS A 1 365 ? -10.964 8.043 -15.564 1.00 85.94 365 LYS A O 1
ATOM 2943 N N . ARG A 1 366 ? -9.494 9.286 -14.398 1.00 81.50 366 ARG A N 1
ATOM 2944 C CA . ARG A 1 366 ? -8.399 8.306 -14.423 1.00 81.50 366 ARG A CA 1
ATOM 2945 C C . ARG A 1 366 ? -8.692 7.114 -13.514 1.00 81.50 366 ARG A C 1
ATOM 2947 O O . ARG A 1 366 ? -8.521 5.978 -13.948 1.00 81.50 366 ARG A O 1
ATOM 2954 N N . ILE A 1 367 ? -9.210 7.373 -12.312 1.00 86.06 367 ILE A N 1
ATOM 2955 C CA . ILE A 1 367 ? -9.634 6.338 -11.358 1.00 86.06 367 ILE A CA 1
ATOM 2956 C C . ILE A 1 367 ? -10.644 5.394 -12.017 1.00 86.06 367 ILE A C 1
ATOM 2958 O O . ILE A 1 367 ? -10.442 4.181 -12.016 1.00 86.06 367 ILE A O 1
ATOM 2962 N N . ARG A 1 368 ? -11.665 5.966 -12.665 1.00 86.69 368 ARG A N 1
ATOM 2963 C CA . ARG A 1 368 ? -12.709 5.216 -13.380 1.00 86.69 368 ARG A CA 1
ATOM 2964 C C . ARG A 1 368 ? -12.211 4.480 -14.621 1.00 86.69 368 ARG A C 1
ATOM 2966 O O . ARG A 1 368 ? -12.866 3.559 -15.083 1.00 86.69 368 ARG A O 1
ATOM 2973 N N . SER A 1 369 ? -11.108 4.930 -15.223 1.00 81.94 369 SER A N 1
ATOM 2974 C CA . SER A 1 369 ? -10.542 4.261 -16.403 1.00 81.94 369 SER A CA 1
ATOM 2975 C C . SER A 1 369 ? -9.700 3.038 -16.053 1.00 81.94 369 SER A C 1
ATOM 2977 O O . SER A 1 369 ? -9.588 2.140 -16.876 1.00 81.94 369 SER A O 1
ATOM 2979 N N . LEU A 1 370 ? -9.112 3.015 -14.854 1.00 76.69 370 LEU A N 1
ATOM 2980 C CA . LEU A 1 370 ? -8.214 1.953 -14.392 1.00 76.69 370 LEU A CA 1
ATOM 2981 C C . LEU A 1 370 ? -8.882 1.001 -13.387 1.00 76.69 370 LEU A C 1
ATOM 2983 O O . LEU A 1 370 ? -8.313 -0.031 -13.053 1.00 76.69 370 LEU A O 1
ATOM 2987 N N . SER A 1 371 ? -10.061 1.353 -12.872 1.00 81.19 371 SER A N 1
ATOM 2988 C CA . SER A 1 371 ? -10.814 0.552 -11.906 1.00 81.19 371 SER A CA 1
ATOM 2989 C C . SER A 1 371 ? -12.295 0.929 -11.916 1.00 81.19 371 SER A C 1
ATOM 2991 O O . SER A 1 371 ? -12.648 2.039 -12.311 1.00 81.19 371 SER A O 1
ATOM 2993 N N . ASP A 1 372 ? -13.141 0.075 -11.345 1.00 81.50 372 ASP A N 1
ATOM 2994 C CA . ASP A 1 372 ? -14.564 0.377 -11.120 1.00 81.50 372 ASP A CA 1
ATOM 2995 C C . ASP A 1 372 ? -14.819 1.373 -9.971 1.00 81.50 372 ASP A C 1
ATOM 2997 O O . ASP A 1 372 ? -15.967 1.669 -9.634 1.00 81.50 372 ASP A O 1
ATOM 3001 N N . ARG A 1 373 ? -13.756 1.903 -9.354 1.00 86.75 373 ARG A N 1
ATOM 3002 C CA . ARG A 1 373 ? -13.850 2.852 -8.242 1.00 86.75 373 ARG A CA 1
ATOM 3003 C C . ARG A 1 373 ? -14.056 4.279 -8.730 1.00 86.75 373 ARG A C 1
ATOM 3005 O O . ARG A 1 373 ? -13.984 4.603 -9.917 1.00 86.75 373 ARG A O 1
ATOM 3012 N N . ASN A 1 374 ? -14.275 5.177 -7.779 1.00 89.12 374 ASN A N 1
ATOM 3013 C CA . ASN A 1 374 ? -14.327 6.613 -8.024 1.00 89.12 374 ASN A CA 1
ATOM 3014 C C . ASN A 1 374 ? -13.629 7.411 -6.916 1.00 89.12 374 ASN A C 1
ATOM 3016 O O . ASN A 1 374 ? -13.233 6.871 -5.882 1.00 89.12 374 ASN A O 1
ATOM 3020 N N . LEU A 1 375 ? -13.466 8.715 -7.141 1.00 89.50 375 LEU A N 1
ATOM 3021 C CA . LEU A 1 375 ? -12.778 9.591 -6.196 1.00 89.50 375 LEU A CA 1
ATOM 3022 C C . LEU A 1 375 ? -13.487 9.683 -4.833 1.00 89.50 375 LEU A C 1
ATOM 3024 O O . LEU A 1 375 ? -12.824 9.847 -3.812 1.00 89.50 375 LEU A O 1
ATOM 3028 N N . ILE A 1 376 ? -14.816 9.566 -4.799 1.00 90.56 376 ILE A N 1
ATOM 3029 C CA . ILE A 1 376 ? -15.602 9.677 -3.562 1.00 90.56 376 ILE A CA 1
ATOM 3030 C C . ILE A 1 376 ? -15.304 8.487 -2.646 1.00 90.56 376 ILE A C 1
ATOM 3032 O O . ILE A 1 376 ? -14.975 8.689 -1.479 1.00 90.56 376 ILE A O 1
ATOM 3036 N N . GLU A 1 377 ? -15.306 7.269 -3.188 1.00 90.75 377 GLU A N 1
ATOM 3037 C CA . GLU A 1 377 ? -14.939 6.052 -2.447 1.00 90.75 377 GLU A CA 1
ATOM 3038 C C . GLU A 1 377 ? -13.522 6.137 -1.859 1.00 90.75 377 GLU A C 1
ATOM 3040 O O . GLU A 1 377 ? -13.260 5.665 -0.751 1.00 90.75 377 GLU A O 1
ATOM 3045 N N . LEU A 1 378 ? -12.595 6.775 -2.578 1.00 91.00 378 LEU A N 1
ATOM 3046 C CA . LEU A 1 378 ? -11.234 6.995 -2.095 1.00 91.00 378 LEU A CA 1
ATOM 3047 C C . LEU A 1 378 ? -11.200 7.947 -0.887 1.00 91.00 378 LEU A C 1
ATOM 3049 O O . LEU A 1 378 ? -10.494 7.700 0.090 1.00 91.00 378 LEU A O 1
ATOM 3053 N N . ILE A 1 379 ? -11.992 9.021 -0.927 1.00 91.75 379 ILE A N 1
ATOM 3054 C CA . ILE A 1 379 ? -12.115 9.994 0.170 1.00 91.75 379 ILE A CA 1
ATOM 3055 C C . ILE A 1 379 ? -12.786 9.362 1.400 1.00 91.75 379 ILE A C 1
ATOM 3057 O O . ILE A 1 379 ? -12.394 9.643 2.539 1.00 91.75 379 ILE A O 1
ATOM 3061 N N . GLU A 1 380 ? -13.762 8.476 1.203 1.00 91.31 380 GLU A N 1
ATOM 3062 C CA . GLU A 1 380 ? -14.388 7.715 2.289 1.00 91.31 380 GLU A CA 1
ATOM 3063 C C . GLU A 1 380 ? -13.383 6.796 2.997 1.00 91.31 380 GLU A C 1
ATOM 3065 O O . GLU A 1 380 ? -13.387 6.705 4.230 1.00 91.31 380 GLU A O 1
ATOM 3070 N N . GLN A 1 381 ? -12.459 6.179 2.249 1.00 90.69 381 GLN A N 1
ATOM 3071 C CA . GLN A 1 381 ? -11.362 5.399 2.833 1.00 90.69 381 GLN A CA 1
ATOM 3072 C C . GLN A 1 381 ? -10.431 6.272 3.679 1.00 90.69 381 GLN A C 1
ATOM 3074 O O . GLN A 1 381 ? -10.105 5.896 4.807 1.00 90.69 381 GLN A O 1
ATOM 3079 N N . CYS A 1 382 ? -10.069 7.466 3.198 1.00 92.44 382 CYS A N 1
ATOM 3080 C CA . CYS A 1 382 ? -9.289 8.430 3.980 1.00 92.44 382 CYS A CA 1
ATOM 3081 C C . CYS A 1 382 ? -10.010 8.830 5.277 1.00 92.44 382 CYS A C 1
ATOM 3083 O O . CYS A 1 382 ? -9.388 8.903 6.338 1.00 92.44 382 CYS A O 1
ATOM 3085 N N . SER A 1 383 ? -11.322 9.066 5.203 1.00 90.38 383 SER A N 1
ATOM 3086 C CA . SER A 1 383 ? -12.146 9.461 6.352 1.00 90.38 383 SER A CA 1
ATOM 3087 C C . SER A 1 383 ? -12.239 8.343 7.392 1.00 90.38 383 SER A C 1
ATOM 3089 O O . SER A 1 383 ? -12.048 8.578 8.585 1.00 90.38 383 SER A O 1
ATOM 3091 N N . THR A 1 384 ? -12.458 7.109 6.934 1.00 90.44 384 THR A N 1
ATOM 3092 C CA . THR A 1 384 ? -12.498 5.912 7.786 1.00 90.44 384 THR A CA 1
ATOM 3093 C C . THR A 1 384 ? -11.159 5.690 8.484 1.00 90.44 384 THR A C 1
ATOM 3095 O O . THR A 1 384 ? -11.113 5.459 9.692 1.00 90.44 384 THR A O 1
ATOM 3098 N N . PHE A 1 385 ? -10.056 5.813 7.744 1.00 89.88 385 PHE A N 1
ATOM 3099 C CA . PHE A 1 385 ? -8.716 5.677 8.303 1.00 89.88 385 PHE A CA 1
ATOM 3100 C C . PHE A 1 385 ? -8.401 6.779 9.327 1.00 89.88 385 PHE A C 1
ATOM 3102 O O . PHE A 1 385 ? -7.822 6.498 10.375 1.00 89.88 385 PHE A O 1
ATOM 3109 N N . ALA A 1 386 ? -8.813 8.026 9.078 1.00 89.12 386 ALA A N 1
ATOM 3110 C CA . ALA A 1 386 ? -8.629 9.121 10.029 1.00 89.12 386 ALA A CA 1
ATOM 3111 C C . ALA A 1 386 ? -9.379 8.884 11.350 1.00 89.12 386 ALA A C 1
ATOM 3113 O O . ALA A 1 386 ? -8.815 9.11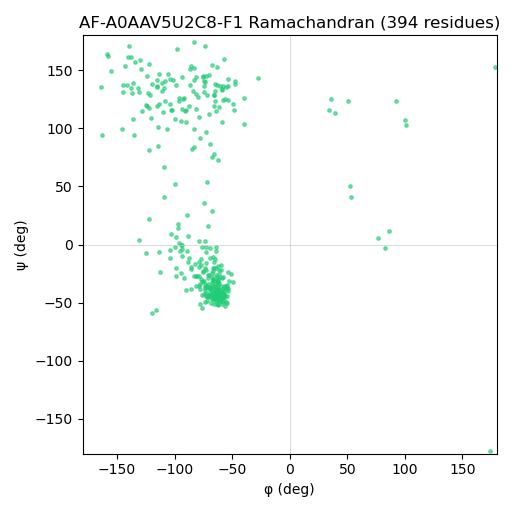4 12.423 1.00 89.12 386 ALA A O 1
ATOM 3114 N N . ASP A 1 387 ? -10.611 8.373 11.284 1.00 88.38 387 ASP A N 1
ATOM 3115 C CA . ASP A 1 387 ? -11.374 7.996 12.477 1.00 88.38 387 ASP A CA 1
ATOM 3116 C C . ASP A 1 387 ? -10.679 6.865 13.252 1.00 88.38 387 ASP A C 1
ATOM 3118 O O . ASP A 1 387 ? -10.479 6.976 14.461 1.00 88.38 387 ASP A O 1
ATOM 3122 N N . GLN A 1 388 ? -10.211 5.818 12.567 1.00 85.75 388 GLN A N 1
ATOM 3123 C CA . GLN A 1 388 ? -9.442 4.736 13.195 1.00 85.75 388 GLN A CA 1
ATOM 3124 C C . GLN A 1 388 ? -8.163 5.251 13.864 1.00 85.75 388 GLN A C 1
ATOM 3126 O O . GLN A 1 388 ? -7.888 4.918 15.017 1.00 85.75 388 GLN A O 1
ATOM 3131 N N . ARG A 1 389 ? -7.409 6.112 13.171 1.00 84.56 389 ARG A N 1
ATOM 3132 C CA . ARG A 1 389 ? -6.176 6.716 13.686 1.00 84.56 389 ARG A CA 1
ATOM 3133 C C . ARG A 1 389 ? -6.424 7.537 14.950 1.00 84.56 389 ARG A C 1
ATOM 3135 O O . ARG A 1 389 ? -5.587 7.517 15.846 1.00 84.56 389 ARG A O 1
ATOM 3142 N N . SER A 1 390 ? -7.569 8.215 15.056 1.00 84.69 390 SER A N 1
ATOM 3143 C CA . SER A 1 390 ? -7.927 9.008 16.243 1.00 84.69 390 SER A CA 1
ATOM 3144 C C . SER A 1 390 ? -8.095 8.173 17.523 1.00 84.69 390 SER A C 1
ATOM 3146 O O . SER A 1 390 ? -7.993 8.706 18.627 1.00 84.69 390 SER A O 1
ATOM 3148 N N . ARG A 1 391 ? -8.316 6.859 17.384 1.00 83.88 391 ARG A N 1
ATOM 3149 C CA . ARG A 1 391 ? -8.489 5.914 18.497 1.00 83.88 391 ARG A CA 1
ATOM 3150 C C . ARG A 1 391 ? -7.163 5.336 19.001 1.00 83.88 391 ARG A C 1
ATOM 3152 O O . ARG A 1 391 ? -7.149 4.690 20.046 1.00 83.88 391 ARG A O 1
ATOM 3159 N N . VAL A 1 392 ? -6.064 5.539 18.271 1.00 83.12 392 VAL A N 1
ATOM 3160 C CA . VAL A 1 392 ? -4.734 5.035 18.635 1.00 83.12 392 VAL A CA 1
ATOM 3161 C C . VAL A 1 392 ? -4.115 5.940 19.698 1.00 83.12 392 VAL A C 1
ATOM 3163 O O . VAL A 1 392 ? -4.001 7.150 19.514 1.00 83.12 392 VAL A O 1
ATOM 3166 N N . GLN A 1 393 ? -3.679 5.340 20.803 1.00 79.00 393 GLN A N 1
ATOM 3167 C CA . GLN A 1 393 ? -2.928 6.012 21.862 1.00 79.00 393 GLN A CA 1
ATOM 3168 C C . GLN A 1 393 ? -1.479 5.521 21.830 1.00 79.00 393 GLN A C 1
ATOM 3170 O O . GLN A 1 393 ? -1.229 4.324 21.695 1.00 79.00 393 GLN A O 1
ATOM 3175 N N . ILE A 1 394 ? -0.526 6.449 21.921 1.00 75.44 394 ILE A N 1
ATOM 3176 C CA . ILE A 1 394 ? 0.901 6.131 22.021 1.00 75.44 394 ILE A CA 1
ATOM 3177 C C . ILE A 1 394 ? 1.245 6.126 23.512 1.00 75.44 394 ILE A C 1
ATOM 3179 O O . ILE A 1 394 ? 1.299 7.187 24.135 1.00 75.44 394 ILE A O 1
ATOM 3183 N N . ASP A 1 395 ? 1.442 4.933 24.072 1.00 65.56 395 ASP A N 1
ATOM 3184 C CA . ASP A 1 395 ? 1.994 4.761 25.418 1.00 65.56 395 ASP A CA 1
ATOM 3185 C C . ASP A 1 395 ? 3.481 5.172 25.369 1.00 65.56 395 ASP A C 1
ATOM 3187 O O . ASP A 1 395 ? 4.276 4.516 24.691 1.00 65.56 395 ASP A O 1
ATOM 3191 N N . ASN A 1 396 ? 3.840 6.281 26.031 1.00 49.78 396 ASN A N 1
ATOM 3192 C CA . ASN A 1 396 ? 5.228 6.761 26.153 1.00 49.78 396 ASN A CA 1
ATOM 3193 C C . ASN A 1 396 ? 6.020 6.011 27.225 1.00 49.78 396 ASN A C 1
ATOM 3195 O O . ASN A 1 396 ? 5.450 5.776 28.317 1.00 49.78 396 ASN A O 1
#

Secondary structure (DSSP, 8-state):
--PPPPP------EEEB---SSSEEEEEEEEEEE-SS--TTTTT-EEEEEEEEEEEEBT-EEE-S-SS--HHHHHHHHTTTS--EEEEEEEE-GGGG-GGGTS-TTS---SS-HHHHHHHHHH--------------PPPSS-HHHHHHHHHHHHHHHHHHHHHHHHHTTS---TTTGGG-TTS-HHHHHHHHTT--S---HHHHHHHHH-HHHHHHHHHHHHHHHH-SS--------------S----TTTHHHHHHHHHHHIIIIIGGG--SHHHHHHHHHHHHHTT-HHHHHHHHHHHHHHHHH-----HHHHHHHHHHHHHTT-HHHHHHHHHHHTSHHHHHHHS-HHHHTTSHHHHHHHHHHHHHSS--HHHHHHHHHHHHHHHHT-----

Nearest PDB structures (foldseek):
  6pwc-assembly1_A  TM=1.788E-01  e=6.794E+00  Homo sapiens
  7r0c-assembly1_C  TM=1.757E-01  e=8.720E+00  Homo sapiens

Organism: NCBI:txid358040

Foldseek 3Di:
DDDDDPPPQFDWDKDAAAAFQDQKFKKKKKKFWADPPDDPVRRPPGPDIDIDTDMHGHPDIDTGHDPPDDDPSVVCVVQPVHDIDMDMDMDGDCLSVPLVSNLDPQDAQPPDALCVLQVCVVVDDDDDDDDDDDDDDDHPDDPPVLVVVLVVLVVVLVVVVVVVVVVCVVDDDPPVPLVPPLFDELVVVLVVVVPDPDDDDSLLVSCLSSPVLSVVVVVVVVVVVVPPPDDDDDDDPDPCPPPQSQRPPP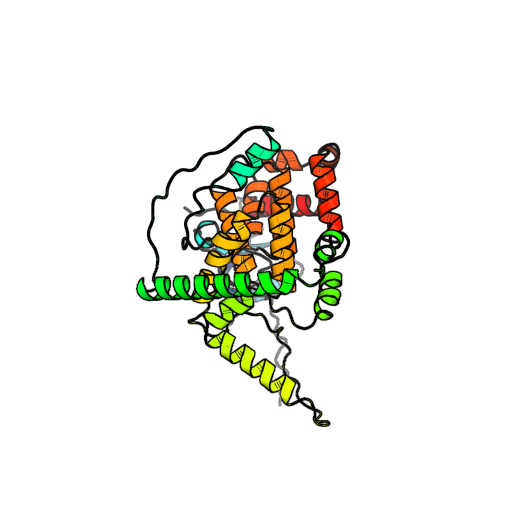VCNVVLLVSLLVCCVPPQVVVDNDPVSLLSQLSVCVSNNNVSNVVSSLSNVSSSLVVDLPDDLLVLLLQLLSCVLSVSRSSVSSSLVSCLDPVNLVVPVDVVVVCVDPSQVVSQVSSVSHDVDGSVVSSVVSVVSSVVVVPDDDDD

Mean predicted aligned error: 14.87 Å

Radius of gyration: 26.68 Å; Cα contacts (8 Å, |Δi|>4): 355; chains: 1; bounding box: 64×73×79 Å

Solvent-accessible surface area (backbone atoms only — not comparable to full-atom values): 24302 Å² total; per-residue (Å²): 138,81,76,80,77,71,81,82,84,71,67,84,52,68,48,67,42,79,82,58,66,60,66,61,49,65,37,39,40,34,44,25,36,39,42,88,87,44,56,90,88,43,39,84,44,52,79,42,76,47,76,35,77,48,77,43,38,55,82,37,80,40,71,52,65,70,94,82,79,45,70,69,35,49,52,52,63,78,37,67,96,52,93,79,50,78,44,77,49,79,45,62,65,72,58,81,76,39,70,66,71,74,50,72,77,77,65,77,76,61,97,74,50,62,74,58,59,37,52,43,54,77,74,48,84,84,86,83,89,86,90,86,84,90,83,91,82,84,79,80,96,66,57,71,70,56,55,53,48,52,56,49,53,51,49,51,52,52,54,49,47,57,56,50,56,65,62,54,72,82,49,94,73,78,75,63,59,73,75,67,54,81,73,50,46,68,73,63,48,48,68,62,56,77,72,60,87,89,75,79,53,70,67,57,57,49,44,34,78,74,30,75,63,44,38,52,52,50,50,56,52,54,53,54,68,70,61,71,85,65,83,90,77,92,83,78,97,66,84,83,68,78,86,59,74,64,62,86,50,86,92,44,50,70,55,50,44,52,50,24,37,50,45,39,64,72,58,51,51,80,72,50,73,52,76,64,47,54,50,54,51,45,49,54,25,58,74,65,44,32,65,50,46,44,50,36,53,41,51,51,54,41,50,52,55,75,75,46,87,89,68,56,69,70,53,45,52,51,51,30,50,51,16,60,78,70,67,32,35,53,39,29,53,51,34,44,59,58,46,39,33,73,73,48,38,64,66,57,70,45,57,79,63,47,60,72,40,68,68,47,44,53,47,32,54,49,41,47,46,64,38,98,52,47,56,64,62,52,49,50,51,36,52,53,50,33,56,58,56,71,71,64,78,85,87,129

Sequence (396 aa):
NGEPSAPINYVAVELYFIDGPVNQVDVKAVVGILNKDATAEDANKAIVEERKSLKMIRGRGCELTDTDRADVSDYIMNNVGRLIRLSVLIKMDSKLFDPFTYLNTVLPTPTQSFLTANYNARVNSKVWKRRSRKKSSSEPRISRKQKIDYEARFRQVMEQEERMGNLDKLRPSMADTVRDLRRGSIDTLKEHCDMAPDHEHLFKKLLIACCDGCERRRASISDRLEEDDGEDGDNDDSDDEPESFECTEQDKEHVHDMLANMYFEKVCLPQMEYVEDFIDLLIDAELNDLPVLKRACERYLCGELNTKKDLLTSLLLDLLFISIVFNLNVMKSMTLSELSTSNRMEEIKRPDRLMEDEEFKKLDKRIRSLSDRNLIELIEQCSTFADQRSRVQIDN

pLDDT: mean 70.7, std 19.11, range [26.56, 93.0]